Protein AF-A0A402APK1-F1 (afdb_monomer)

Solvent-accessible surface area (backbone atoms only — not comparable to full-atom values): 25836 Å² total; per-residue (Å²): 107,71,39,50,53,46,16,68,73,58,79,61,38,64,68,33,47,51,56,39,49,56,52,38,52,47,54,65,75,60,53,44,73,48,75,95,64,26,29,41,63,65,46,79,41,61,81,70,68,98,54,40,77,39,69,29,36,23,17,30,59,44,10,51,46,32,50,43,20,51,52,47,20,75,75,67,71,45,62,68,32,48,58,48,30,52,14,32,55,44,20,61,81,24,44,40,92,74,70,13,16,19,42,82,41,64,91,82,24,41,42,36,18,37,54,29,46,88,81,66,40,57,27,55,62,18,26,53,38,24,52,54,13,49,51,56,49,35,75,75,65,70,44,65,70,56,53,52,50,50,52,42,28,52,56,33,46,66,74,46,53,64,78,35,52,74,88,45,53,45,38,45,27,70,64,81,56,45,70,48,52,74,68,52,48,52,49,48,32,54,53,30,50,62,44,61,82,40,84,87,34,62,65,33,50,55,50,23,56,55,53,53,50,27,78,70,32,66,68,34,47,51,48,53,53,51,50,51,52,49,52,51,52,51,49,51,54,49,50,52,53,32,48,72,59,34,46,71,71,80,92,56,88,46,45,30,32,35,34,32,39,92,46,41,74,62,66,69,71,63,36,61,50,53,52,50,52,51,61,77,32,58,84,48,48,43,68,32,36,36,27,45,43,81,54,91,88,51,88,94,61,50,73,46,76,32,77,48,92,74,40,36,80,87,45,64,70,27,27,56,52,31,34,52,36,47,21,51,48,50,40,49,41,41,46,71,48,60,57,52,58,35,37,36,14,54,29,38,24,59,44,19,23,23,50,12,51,35,28,50,67,66,64,27,48,23,43,27,39,29,81,55,50,64,45,47,88,73,36,64,65,60,55,50,52,53,56,53,65,48,67,76,49,58,68,71,54,31,69,65,47,43,55,53,37,54,63,51,38,55,61,50,49,52,50,27,29,46,46,10,47,70,39,37,64,34,36,40,36,66,51,64,90,85,79,47,55,66,64,36,34,49,75,53,68,36,58,61,92,37,49,44,74,41,84,66,75,76,56,68,88,73,54,76,75,60,53,75,66,56,48,51,50,54,27,59,77,66,73,49,81,81,79,83,87,128

Nearest PDB structures (foldseek):
  6hzz-assembly1_B  TM=8.846E-01  e=9.200E-11  Homo sapiens
  6i02-assembly1_A  TM=8.894E-01  e=1.132E-10  Homo sapiens
  6hzz-assembly1_A  TM=8.726E-01  e=9.689E-11  Homo sapiens
  6i01-assembly1_A  TM=8.832E-01  e=1.901E-10  Homo sapiens
  4pxq-assembly1_B  TM=8.720E-01  e=2.878E-10  Danio rerio

Sequence (486 aa):
MAHWNLYLATEQDSEQLTIFLQQADWFVSHETRIGPEAGGWPVALPSTGIYAGKHALSAQVQGYALAILLRAYHLTGQEQFLLVAHRAAHTFELDILDGGVSAPLGPDGVCFEELALYPASHALAGWIIGLLGLSDYLAETHKDSIEQLIQHTLMTLQHMLLAYDTGFWTYHDLLQRALTTPGQLDGQIALLESLSIYPEADFCSTWAKRWKGYLHAVIGKKRATITRRLTNIQSALWQMGRKALFPRTAARNPLRVCVPIPAFPFTGGMLTVLEKVSLVTQGIWQMEYLTRSVGEQTAGMTIRRFGTPRMSPAHLPFALLYVTTGCSKLLALLRQGANYHVVMPQDGAYTAAFSGLAAKIAGVRVVCMDHGHLTLRQNRAHRAERLQALAHRSWLRRALIGHIEEACYWPFYAAMTHIAARVTDHYLVPGLPGDGVEAACARLGVPLDRITRFDSMVEIERHFVLDLLARTHERQTRHIAPMPSW

Organism: NCBI:txid2014872

Mean predicted aligned error: 11.3 Å

Radius of gyration: 27.38 Å; Cα contacts (8 Å, |Δi|>4): 738; chains: 1; bounding box: 73×63×71 Å

Structure (mmCIF, N/CA/C/O backbone):
data_AF-A0A402APK1-F1
#
_entry.id   AF-A0A402APK1-F1
#
loop_
_atom_site.group_PDB
_atom_site.id
_atom_site.type_symbol
_atom_site.label_atom_id
_atom_site.label_alt_id
_atom_site.label_comp_id
_atom_site.label_asym_id
_atom_site.label_entity_id
_atom_site.label_seq_id
_atom_site.pdbx_PDB_ins_code
_atom_site.Cartn_x
_atom_site.Cartn_y
_atom_site.Cartn_z
_atom_site.occupancy
_atom_site.B_iso_or_equiv
_atom_site.auth_seq_id
_atom_site.auth_comp_id
_atom_site.auth_asym_id
_atom_site.auth_atom_id
_atom_site.pdbx_PDB_model_num
ATOM 1 N N . MET A 1 1 ? -18.585 3.389 20.409 1.00 81.88 1 MET A N 1
ATOM 2 C CA . MET A 1 1 ? -17.527 4.103 21.174 1.00 81.88 1 MET A CA 1
ATOM 3 C C . MET A 1 1 ? -17.951 5.471 21.707 1.00 81.88 1 MET A C 1
ATOM 5 O O . MET A 1 1 ? -17.759 5.699 22.889 1.00 81.88 1 MET A O 1
ATOM 9 N N . ALA A 1 2 ? -18.544 6.378 20.916 1.00 86.25 2 ALA A N 1
ATOM 10 C CA . ALA A 1 2 ? -18.962 7.692 21.440 1.00 86.25 2 ALA A CA 1
ATOM 11 C C . ALA A 1 2 ? -19.955 7.589 22.619 1.00 86.25 2 ALA A C 1
ATOM 13 O O . ALA A 1 2 ? -19.710 8.172 23.669 1.00 86.25 2 ALA A O 1
ATOM 14 N N . HIS A 1 3 ? -21.008 6.774 22.481 1.00 89.12 3 HIS A N 1
ATOM 15 C CA . HIS A 1 3 ? -21.974 6.517 23.560 1.00 89.12 3 HIS A CA 1
ATOM 16 C C . HIS A 1 3 ? -21.348 5.831 24.780 1.00 89.12 3 HIS A C 1
ATOM 18 O O . HIS A 1 3 ? -21.723 6.131 25.902 1.00 89.12 3 HIS A O 1
ATOM 24 N N . TRP A 1 4 ? -20.332 4.983 24.583 1.00 88.62 4 TRP A N 1
ATOM 25 C CA . TRP A 1 4 ? -19.567 4.402 25.691 1.00 88.62 4 TRP A CA 1
ATOM 26 C C . TRP A 1 4 ? -18.806 5.472 26.484 1.00 88.62 4 TRP A C 1
ATOM 28 O O . TRP A 1 4 ? -18.859 5.504 27.709 1.00 88.62 4 TRP A O 1
ATOM 38 N N . ASN A 1 5 ? -18.134 6.393 25.791 1.00 88.62 5 ASN A N 1
ATOM 39 C CA . ASN A 1 5 ? -17.419 7.482 26.453 1.00 88.62 5 ASN A CA 1
ATOM 40 C C . ASN A 1 5 ? -18.383 8.433 27.177 1.00 88.62 5 ASN A C 1
ATOM 42 O O . ASN A 1 5 ? -18.064 8.899 28.266 1.00 88.62 5 ASN A O 1
ATOM 46 N N . LEU A 1 6 ? -19.558 8.697 26.594 1.00 88.31 6 LEU A N 1
ATOM 47 C CA . LEU A 1 6 ? -20.610 9.474 27.250 1.00 88.31 6 LEU A CA 1
ATOM 48 C C . LEU A 1 6 ? -21.140 8.754 28.491 1.00 88.31 6 LEU A C 1
ATOM 50 O O . LEU A 1 6 ? -21.165 9.370 29.545 1.00 88.31 6 LEU A O 1
ATOM 54 N N . TYR A 1 7 ? -21.446 7.457 28.399 1.00 88.94 7 TYR A N 1
ATOM 55 C CA . TYR A 1 7 ? -21.856 6.624 29.534 1.00 88.94 7 TYR A CA 1
ATOM 56 C C . TYR A 1 7 ? -20.882 6.733 30.718 1.00 88.94 7 TYR A C 1
ATOM 58 O O . TYR A 1 7 ? -21.308 6.917 31.856 1.00 88.94 7 TYR A O 1
ATOM 66 N N . LEU A 1 8 ? -19.571 6.683 30.454 1.00 88.38 8 LEU A N 1
ATOM 67 C CA . LEU A 1 8 ? -18.552 6.859 31.493 1.00 88.38 8 LEU A CA 1
ATOM 68 C C . LEU A 1 8 ? -18.485 8.295 32.036 1.00 88.38 8 LEU A C 1
ATOM 70 O O . LEU A 1 8 ? -18.226 8.486 33.221 1.00 88.38 8 LEU A O 1
ATOM 74 N N . ALA A 1 9 ? -18.699 9.302 31.187 1.00 86.75 9 ALA A N 1
ATOM 75 C CA . ALA A 1 9 ? -18.616 10.711 31.568 1.00 86.75 9 ALA A CA 1
ATOM 76 C C . ALA A 1 9 ? -19.852 11.219 32.331 1.00 86.75 9 ALA A C 1
ATOM 78 O O . ALA A 1 9 ? -19.733 12.162 33.109 1.00 86.75 9 ALA A O 1
ATOM 79 N N . THR A 1 10 ? -21.026 10.622 32.114 1.00 80.44 10 THR A N 1
ATOM 80 C CA . THR A 1 10 ? -22.310 11.056 32.690 1.00 80.44 10 THR A CA 1
ATOM 81 C C . THR A 1 10 ? -22.777 10.172 33.849 1.00 80.44 10 THR A C 1
ATOM 83 O O . THR A 1 10 ? -23.977 9.991 34.023 1.00 80.44 10 THR A O 1
ATOM 86 N N . GLU A 1 11 ? -21.848 9.599 34.621 1.00 77.25 11 GLU A N 1
ATOM 87 C CA . GLU A 1 11 ? -22.153 8.741 35.783 1.00 77.25 11 GLU A CA 1
ATOM 88 C C . GLU A 1 11 ? -23.081 7.552 35.456 1.00 77.25 11 GLU A C 1
ATOM 90 O O . GLU A 1 11 ? -24.000 7.240 36.206 1.00 77.25 11 GLU A O 1
ATOM 95 N N . GLN A 1 12 ? -22.809 6.844 34.354 1.00 75.31 12 GLN A N 1
ATOM 96 C CA . GLN A 1 12 ? -23.500 5.608 33.962 1.00 75.31 12 GLN A CA 1
ATOM 97 C C . GLN A 1 12 ? -24.956 5.782 33.492 1.00 75.31 12 GLN A C 1
ATOM 99 O O . GLN A 1 12 ? -25.842 5.003 33.846 1.00 75.31 12 GLN A O 1
ATOM 104 N N . ASP A 1 13 ? -25.205 6.769 32.629 1.00 83.81 13 ASP A N 1
ATOM 105 C CA . ASP A 1 13 ? -26.518 6.966 32.000 1.00 83.81 13 ASP A CA 1
ATOM 106 C C . ASP A 1 13 ? -26.994 5.717 31.220 1.00 83.81 13 ASP A C 1
ATOM 108 O O . ASP A 1 13 ? -26.409 5.308 30.211 1.00 83.81 13 ASP A O 1
ATOM 112 N N . SER A 1 14 ? -28.107 5.138 31.678 1.00 85.19 14 SER A N 1
ATOM 113 C CA . SER A 1 14 ? -28.724 3.927 31.128 1.00 85.19 14 SER A CA 1
ATOM 114 C C . SER A 1 14 ? -29.103 4.051 29.643 1.00 85.19 14 SER A C 1
ATOM 116 O O . SER A 1 14 ? -29.041 3.064 28.901 1.00 85.19 14 SER A O 1
ATOM 118 N N . GLU A 1 15 ? -29.440 5.253 29.161 1.00 90.69 15 GLU A N 1
ATOM 119 C CA . GLU A 1 15 ? -29.773 5.459 27.746 1.00 90.69 15 GLU A CA 1
ATOM 120 C C . GLU A 1 15 ? -28.535 5.278 26.854 1.00 90.69 15 GLU A C 1
ATOM 122 O O . GLU A 1 15 ? -28.572 4.547 25.860 1.00 90.69 15 GLU A O 1
ATOM 127 N N . GLN A 1 16 ? -27.402 5.867 27.249 1.00 91.25 16 GLN A N 1
ATOM 128 C CA . GLN A 1 16 ? -26.137 5.736 26.518 1.00 91.25 16 GLN A CA 1
ATOM 129 C C . GLN A 1 16 ? -25.646 4.285 26.494 1.00 91.25 16 GLN A C 1
ATOM 131 O O . GLN A 1 16 ? -25.162 3.811 25.461 1.00 91.25 16 GLN A O 1
ATOM 136 N N . LEU A 1 17 ? -25.812 3.566 27.609 1.00 91.50 17 LEU A N 1
ATOM 137 C CA . LEU A 1 17 ? -25.495 2.142 27.696 1.00 91.50 17 LEU A CA 1
ATOM 138 C C . LEU A 1 17 ? -26.366 1.311 26.749 1.00 91.50 17 LEU A C 1
ATOM 140 O O . LEU A 1 17 ? -25.852 0.453 26.032 1.00 91.50 17 LEU A O 1
ATOM 144 N N . THR A 1 18 ? -27.668 1.592 26.705 1.00 93.75 18 THR A N 1
ATOM 145 C CA . THR A 1 18 ? -28.608 0.890 25.822 1.00 93.75 18 THR A CA 1
ATOM 146 C C . THR A 1 18 ? -28.222 1.072 24.355 1.00 93.75 18 THR A C 1
ATOM 148 O O . THR A 1 18 ? -28.144 0.094 23.612 1.00 93.75 18 THR A O 1
ATOM 151 N N . ILE A 1 19 ? -27.900 2.301 23.937 1.00 93.88 19 ILE A N 1
ATOM 152 C CA . ILE A 1 19 ? -27.453 2.583 22.564 1.00 93.88 19 ILE A CA 1
ATOM 153 C C . ILE A 1 19 ? -26.120 1.882 22.267 1.00 93.88 19 ILE A C 1
ATOM 155 O O . ILE A 1 19 ? -25.933 1.337 21.178 1.00 93.88 19 ILE A O 1
ATOM 159 N N . PHE A 1 20 ? -25.187 1.863 23.224 1.00 96.19 20 PHE A N 1
ATOM 160 C CA . PHE A 1 20 ? -23.918 1.154 23.067 1.00 96.19 20 PHE A CA 1
ATOM 161 C C . PHE A 1 20 ? -24.118 -0.354 22.846 1.00 96.19 20 PHE A C 1
ATOM 163 O O . PHE A 1 20 ? -23.522 -0.911 21.923 1.00 96.19 20 PHE A O 1
ATOM 170 N N . LEU A 1 21 ? -24.972 -1.004 23.640 1.00 96.19 21 LEU A N 1
ATOM 171 C CA . LEU A 1 21 ? -25.245 -2.436 23.497 1.00 96.19 21 LEU A CA 1
ATOM 172 C C . LEU A 1 21 ? -25.960 -2.754 22.178 1.00 96.19 21 LEU A C 1
ATOM 174 O O . LEU A 1 21 ? -25.564 -3.693 21.495 1.00 96.19 21 LEU A O 1
ATOM 178 N N . GLN A 1 22 ? -26.903 -1.913 21.739 1.00 95.81 22 GLN A N 1
ATOM 179 C CA . GLN A 1 22 ? -27.521 -2.050 20.411 1.00 95.81 22 GLN A CA 1
ATOM 180 C C . GLN A 1 22 ? -26.486 -1.984 19.277 1.00 95.81 22 GLN A C 1
ATOM 182 O O . GLN A 1 22 ? -26.587 -2.711 18.289 1.00 95.81 22 GLN A O 1
ATOM 187 N N . GLN A 1 23 ? -25.470 -1.125 19.409 1.00 95.38 23 GLN A N 1
ATOM 188 C CA . GLN A 1 23 ? -24.363 -1.071 18.453 1.00 95.38 23 GLN A CA 1
ATOM 189 C C . GLN A 1 23 ? -23.507 -2.342 18.505 1.00 95.38 23 GLN A C 1
ATOM 191 O O . GLN A 1 23 ? -23.106 -2.834 17.454 1.00 95.38 23 GLN A O 1
ATOM 196 N N . ALA A 1 24 ? -23.243 -2.893 19.692 1.00 97.25 24 ALA A N 1
ATOM 197 C CA . ALA A 1 24 ? -22.509 -4.151 19.833 1.00 97.25 24 ALA A CA 1
ATOM 198 C C . ALA A 1 24 ? -23.263 -5.334 19.196 1.00 97.25 24 ALA A C 1
ATOM 200 O O . ALA A 1 24 ? -22.666 -6.102 18.441 1.00 97.25 24 ALA A O 1
ATOM 201 N N . ASP A 1 25 ? -24.578 -5.430 19.406 1.00 97.44 25 ASP A N 1
ATOM 202 C CA . ASP A 1 25 ? -25.434 -6.443 18.772 1.00 97.44 25 ASP A CA 1
ATOM 203 C C . ASP A 1 25 ? -25.455 -6.311 17.241 1.00 97.44 25 ASP A C 1
ATOM 205 O O . ASP A 1 25 ? -25.504 -7.307 16.507 1.00 97.44 25 ASP A O 1
ATOM 209 N N . TRP A 1 26 ? -25.365 -5.081 16.722 1.00 97.12 26 TRP A N 1
ATOM 210 C CA . TRP A 1 26 ? -25.221 -4.854 15.286 1.00 97.12 26 TRP A CA 1
ATOM 211 C C . TRP A 1 26 ? -23.934 -5.490 14.739 1.00 97.12 26 TRP A C 1
ATOM 213 O O . TRP A 1 26 ? -23.987 -6.172 13.716 1.00 97.12 26 TRP A O 1
ATOM 223 N N . PHE A 1 27 ? -22.801 -5.342 15.439 1.00 96.69 27 PHE A N 1
ATOM 224 C CA . PHE A 1 27 ? -21.537 -5.968 15.028 1.00 96.69 27 PHE A CA 1
ATOM 225 C C . PHE A 1 27 ? -21.646 -7.497 14.990 1.00 96.69 27 PHE A C 1
ATOM 227 O O . PHE A 1 27 ? -21.206 -8.102 14.013 1.00 96.69 27 PHE A O 1
ATOM 234 N N . VAL A 1 28 ? -22.285 -8.116 15.988 1.00 97.31 28 VAL A N 1
ATOM 235 C CA . VAL A 1 28 ? -22.516 -9.574 16.014 1.00 97.31 28 VAL A CA 1
ATOM 236 C C . VAL A 1 28 ? -23.374 -10.024 14.827 1.00 97.31 28 VAL A C 1
ATOM 238 O O . VAL A 1 28 ? -23.036 -10.986 14.143 1.00 97.31 28 VAL A O 1
ATOM 241 N N . SER A 1 29 ? -24.473 -9.319 14.556 1.00 96.12 29 SER A N 1
ATOM 242 C CA . SER A 1 29 ? -25.442 -9.704 13.517 1.00 96.12 29 SER A CA 1
ATOM 243 C C . SER A 1 29 ? -24.985 -9.428 12.080 1.00 96.12 29 SER A C 1
ATOM 245 O O . SER A 1 29 ? -25.495 -10.061 11.157 1.00 96.12 29 SER A O 1
ATOM 247 N N . HIS A 1 30 ? -24.041 -8.506 11.875 1.00 93.62 30 HIS A N 1
ATOM 248 C CA . HIS A 1 30 ? -23.570 -8.084 10.547 1.00 93.62 30 HIS A CA 1
ATOM 249 C C . HIS A 1 30 ? -22.124 -8.507 10.250 1.00 93.62 30 HIS A C 1
ATOM 251 O O . HIS A 1 30 ? -21.514 -8.016 9.297 1.00 93.62 30 HIS A O 1
ATOM 257 N N . GLU A 1 31 ? -21.563 -9.414 11.049 1.00 93.06 31 GLU A N 1
ATOM 258 C CA . GLU A 1 31 ? -20.268 -10.023 10.762 1.00 93.06 31 GLU A CA 1
ATOM 259 C C . GLU A 1 31 ? -20.310 -10.786 9.427 1.00 93.06 31 GLU A C 1
ATOM 261 O O . GLU A 1 31 ? -21.135 -11.672 9.200 1.00 93.06 31 GLU A O 1
ATOM 266 N N . THR A 1 32 ? -19.364 -10.485 8.542 1.00 90.12 32 THR A N 1
ATOM 267 C CA . THR A 1 32 ? -19.094 -11.282 7.345 1.00 90.12 32 THR A CA 1
ATOM 268 C C . THR A 1 32 ? -18.017 -12.311 7.659 1.00 90.12 32 THR A C 1
ATOM 270 O O . THR A 1 32 ? -16.895 -11.955 8.017 1.00 90.12 32 THR A O 1
ATOM 273 N N . ARG A 1 33 ? -18.342 -13.596 7.505 1.00 86.06 33 ARG A N 1
ATOM 274 C CA . ARG A 1 33 ? -17.411 -14.701 7.769 1.00 86.06 33 ARG A CA 1
ATOM 275 C C . ARG A 1 33 ? -16.380 -14.856 6.656 1.00 86.06 33 ARG A C 1
ATOM 277 O O . ARG A 1 33 ? -16.722 -14.821 5.476 1.00 86.06 33 ARG A O 1
ATOM 284 N N . ILE A 1 34 ? -15.133 -15.084 7.055 1.00 82.25 34 ILE A N 1
ATOM 285 C CA . ILE A 1 34 ? -13.985 -15.325 6.179 1.00 82.25 34 ILE A CA 1
ATOM 286 C C . ILE A 1 34 ? -13.417 -16.681 6.580 1.00 82.25 34 ILE A C 1
ATOM 288 O O . ILE A 1 34 ? -12.636 -16.816 7.518 1.00 82.25 34 ILE A O 1
ATOM 292 N N . GLY A 1 35 ? -13.909 -17.723 5.915 1.00 76.44 35 GLY A N 1
ATOM 293 C CA . GLY A 1 35 ? -13.635 -19.091 6.337 1.00 76.44 35 GLY A CA 1
ATOM 294 C C . GLY A 1 35 ? -14.190 -19.411 7.739 1.00 76.44 35 GLY A C 1
ATOM 295 O O . GLY A 1 35 ? -15.117 -18.750 8.226 1.00 76.44 35 GLY A O 1
ATOM 296 N N . PRO A 1 36 ? -13.670 -20.471 8.381 1.00 80.00 36 PRO A N 1
ATOM 297 C CA . PRO A 1 36 ? -14.171 -20.932 9.671 1.00 80.00 36 PRO A CA 1
ATOM 298 C C . PRO A 1 36 ? -13.676 -20.086 10.851 1.00 80.00 36 PRO A C 1
ATOM 300 O O . PRO A 1 36 ? -14.405 -19.963 11.831 1.00 80.00 36 PRO A O 1
ATOM 303 N N . GLU A 1 37 ? -12.495 -19.476 10.765 1.00 86.88 37 GLU A N 1
ATOM 304 C CA . GLU A 1 37 ? -11.807 -18.903 11.934 1.00 86.88 37 GLU A CA 1
ATOM 305 C C . GLU A 1 37 ? -11.702 -17.373 11.916 1.00 86.88 37 GLU A C 1
ATOM 307 O O . GLU A 1 37 ? -11.472 -16.779 12.967 1.00 86.88 37 GLU A O 1
ATOM 312 N N . ALA A 1 38 ? -11.951 -16.724 10.772 1.00 88.94 38 ALA A N 1
ATOM 313 C CA . ALA A 1 38 ? -11.914 -15.271 10.630 1.00 88.94 38 ALA A CA 1
ATOM 314 C C . ALA A 1 38 ? -13.285 -14.673 10.278 1.00 88.94 38 ALA A C 1
ATOM 316 O O . ALA A 1 38 ? -14.198 -15.333 9.764 1.00 88.94 38 ALA A O 1
ATOM 317 N N . GLY A 1 39 ? -13.425 -13.380 10.555 1.00 86.88 39 GLY A N 1
ATOM 318 C CA . GLY A 1 39 ? -14.615 -12.615 10.223 1.00 86.88 39 GLY A CA 1
ATOM 319 C C . GLY A 1 39 ? -14.416 -11.120 10.413 1.00 86.88 39 GLY A C 1
ATOM 320 O O . GLY A 1 39 ? -13.457 -10.667 11.033 1.00 86.88 39 GLY A O 1
ATOM 321 N N . GLY A 1 40 ? -15.290 -10.328 9.807 1.00 93.06 40 GLY A N 1
ATOM 322 C CA . GLY A 1 40 ? -15.104 -8.888 9.777 1.00 93.06 40 GLY A CA 1
ATOM 323 C C . GLY A 1 40 ? -16.239 -8.115 9.147 1.00 93.06 40 GLY A C 1
ATOM 324 O O . GLY A 1 40 ? -17.257 -8.676 8.751 1.00 93.06 40 GLY A O 1
ATOM 325 N N . TRP A 1 41 ? -16.027 -6.810 9.003 1.00 93.44 41 TRP A N 1
ATOM 326 C CA . TRP A 1 41 ? -17.009 -5.883 8.439 1.00 93.44 41 TRP A CA 1
ATOM 327 C C . TRP A 1 41 ? -16.401 -5.163 7.234 1.00 93.44 41 TRP A C 1
ATOM 329 O O . TRP A 1 41 ? -15.690 -4.167 7.399 1.00 93.44 41 TRP A O 1
ATOM 339 N N . PRO A 1 42 ? -16.628 -5.679 6.013 1.00 86.56 42 PRO A N 1
ATOM 340 C CA . PRO A 1 42 ? -16.087 -5.079 4.806 1.00 86.56 42 PRO A CA 1
ATOM 341 C C . PRO A 1 42 ? -16.650 -3.673 4.566 1.00 86.56 42 PRO A C 1
ATOM 343 O O . PRO A 1 42 ? -17.860 -3.451 4.582 1.00 86.56 42 PRO A O 1
ATOM 346 N N . VAL A 1 43 ? -15.765 -2.723 4.280 1.00 83.88 43 VAL A N 1
ATOM 347 C CA . VAL A 1 43 ? -16.107 -1.345 3.930 1.00 83.88 43 VAL A CA 1
ATOM 348 C C . VAL A 1 43 ? -16.308 -1.245 2.423 1.00 83.88 43 VAL A C 1
ATOM 350 O O . VAL A 1 43 ? -15.452 -1.658 1.635 1.00 83.88 43 VAL A O 1
ATOM 353 N N . ALA A 1 44 ? -17.443 -0.678 2.014 1.00 75.25 44 ALA A N 1
ATOM 354 C CA . ALA A 1 44 ? -17.724 -0.393 0.613 1.00 75.25 44 ALA A CA 1
ATOM 355 C C . ALA A 1 44 ? -16.846 0.764 0.117 1.00 75.25 44 ALA A C 1
ATOM 357 O O . ALA A 1 44 ? -16.865 1.866 0.670 1.00 75.25 44 ALA A O 1
ATOM 358 N N . LEU A 1 45 ? -16.084 0.522 -0.949 1.00 71.62 45 LEU A N 1
ATOM 359 C CA . LEU A 1 45 ? -15.217 1.539 -1.534 1.00 71.62 45 LEU A CA 1
ATOM 360 C C . LEU A 1 45 ? -15.987 2.426 -2.527 1.00 71.62 45 LEU A C 1
ATOM 362 O O . LEU A 1 45 ? -16.923 1.953 -3.182 1.00 71.62 45 LEU A O 1
ATOM 366 N N . PRO A 1 46 ? -15.581 3.700 -2.701 1.00 62.44 46 PRO A N 1
ATOM 367 C CA . PRO A 1 46 ? -16.226 4.614 -3.640 1.00 62.44 46 PRO A CA 1
ATOM 368 C C . PRO A 1 46 ? -16.323 4.039 -5.058 1.00 62.44 46 PRO A C 1
ATOM 370 O O . PRO A 1 46 ? -15.400 3.391 -5.545 1.00 62.44 46 PRO A O 1
ATOM 373 N N . SER A 1 47 ? -17.406 4.354 -5.773 1.00 47.97 47 SER A N 1
ATOM 374 C CA . SER A 1 47 ? -17.716 3.837 -7.119 1.00 47.97 47 SER A CA 1
ATOM 375 C C . SER A 1 47 ? -16.801 4.344 -8.245 1.00 47.97 47 SER A C 1
ATOM 377 O O . SER A 1 47 ? -17.005 4.015 -9.414 1.00 47.97 47 SER A O 1
ATOM 379 N N . THR A 1 48 ? -15.773 5.130 -7.925 1.00 40.50 48 THR A N 1
ATOM 380 C CA . THR A 1 48 ? -14.837 5.701 -8.897 1.00 40.50 48 THR A CA 1
ATOM 381 C C . THR A 1 48 ? -13.400 5.331 -8.552 1.00 40.50 48 THR A C 1
ATOM 383 O O . THR A 1 48 ? -12.942 5.594 -7.444 1.00 40.50 48 THR A O 1
ATOM 386 N N . GLY A 1 49 ? -12.655 4.789 -9.518 1.00 48.44 49 GLY A N 1
ATOM 387 C CA . GLY A 1 49 ? -11.251 4.406 -9.348 1.00 48.44 49 GLY A CA 1
ATOM 388 C C . GLY A 1 49 ? -11.005 2.923 -9.624 1.00 48.44 49 GLY A C 1
ATOM 389 O O . GLY A 1 49 ? -11.887 2.209 -10.084 1.00 48.44 49 GLY A O 1
ATOM 390 N N . ILE A 1 50 ? -9.780 2.461 -9.365 1.00 45.06 50 ILE A N 1
ATOM 391 C CA . ILE A 1 50 ? -9.343 1.078 -9.654 1.00 45.06 50 ILE A CA 1
ATOM 392 C C . ILE A 1 50 ? -10.015 0.058 -8.711 1.00 45.06 50 ILE A C 1
ATOM 394 O O . ILE A 1 50 ? -10.117 -1.122 -9.040 1.00 45.06 50 ILE A O 1
ATOM 398 N N . TYR A 1 51 ? -10.514 0.520 -7.562 1.00 50.53 51 TYR A N 1
ATOM 399 C CA . TYR A 1 51 ? -11.186 -0.298 -6.548 1.00 50.53 51 TYR A CA 1
ATOM 400 C C . TYR A 1 51 ? -12.706 -0.085 -6.508 1.00 50.53 51 TYR A C 1
ATOM 402 O O . TYR A 1 51 ? -13.358 -0.487 -5.550 1.00 50.53 51 TYR A O 1
ATOM 410 N N . ALA A 1 52 ? -13.270 0.551 -7.540 1.00 46.81 52 ALA A N 1
ATOM 411 C CA . ALA A 1 52 ? -14.696 0.831 -7.616 1.00 46.81 52 ALA A CA 1
ATOM 412 C C . ALA A 1 52 ? -15.541 -0.443 -7.488 1.00 46.81 52 ALA A C 1
ATOM 414 O O . ALA A 1 52 ? -15.321 -1.410 -8.217 1.00 46.81 52 ALA A O 1
ATOM 415 N N . GLY A 1 53 ? -16.510 -0.428 -6.568 1.00 48.38 53 GLY A N 1
ATOM 416 C CA . GLY A 1 53 ? -17.428 -1.548 -6.337 1.00 48.38 53 GLY A CA 1
ATOM 417 C C . GLY A 1 53 ? -16.823 -2.734 -5.579 1.00 48.38 53 GLY A C 1
ATOM 418 O O . GLY A 1 53 ? -17.482 -3.763 -5.450 1.00 48.38 53 GLY A O 1
ATOM 419 N N . LYS A 1 54 ? -15.585 -2.615 -5.078 1.00 63.12 54 LYS A N 1
ATOM 420 C CA . LYS A 1 54 ? -14.983 -3.617 -4.193 1.00 63.12 54 LYS A CA 1
ATOM 421 C C . LYS A 1 54 ? -15.318 -3.323 -2.733 1.00 63.12 54 LYS A C 1
ATOM 423 O O . LYS A 1 54 ? -15.538 -2.174 -2.350 1.00 63.12 54 LYS A O 1
ATOM 428 N N . HIS A 1 55 ? -15.300 -4.381 -1.936 1.00 74.81 55 HIS A N 1
ATOM 429 C CA . HIS A 1 55 ? -15.319 -4.306 -0.485 1.00 74.81 55 HIS A CA 1
ATOM 430 C C . HIS A 1 55 ? -13.935 -4.690 0.030 1.00 74.81 55 HIS A C 1
ATOM 432 O O . HIS A 1 55 ? -13.284 -5.555 -0.559 1.00 74.81 55 HIS A O 1
ATOM 438 N N . ALA A 1 56 ? -13.487 -4.036 1.094 1.00 81.12 56 ALA A N 1
ATOM 439 C CA . ALA A 1 56 ? -12.223 -4.347 1.747 1.00 81.12 56 ALA A CA 1
ATOM 440 C C . ALA A 1 56 ? -12.421 -4.363 3.255 1.00 81.12 56 ALA A C 1
ATOM 442 O O . ALA A 1 56 ? -13.175 -3.545 3.784 1.00 81.12 56 ALA A O 1
ATOM 443 N N . LEU A 1 57 ? -11.733 -5.262 3.952 1.00 88.69 57 LEU A N 1
ATOM 444 C CA . LEU A 1 57 ? -11.598 -5.113 5.393 1.00 88.69 57 LEU A CA 1
ATOM 445 C C . LEU A 1 57 ? -10.790 -3.855 5.729 1.00 88.69 57 LEU A C 1
ATOM 447 O O . LEU A 1 57 ? -10.106 -3.278 4.883 1.00 88.69 57 LEU A O 1
ATOM 451 N N . SER A 1 58 ? -10.880 -3.434 6.984 1.00 94.50 58 SER A N 1
ATOM 452 C CA . SER A 1 58 ? -10.178 -2.269 7.501 1.00 94.50 58 SER A CA 1
ATOM 453 C C . SER A 1 58 ? -9.648 -2.573 8.889 1.00 94.50 58 SER A C 1
ATOM 455 O O . SER A 1 58 ? -10.444 -2.852 9.785 1.00 94.50 58 SER A O 1
ATOM 457 N N . ALA A 1 59 ? -8.334 -2.464 9.097 1.00 97.00 59 ALA A N 1
ATOM 458 C CA . ALA A 1 59 ? -7.732 -2.609 10.422 1.00 97.00 59 ALA A CA 1
ATOM 459 C C . ALA A 1 59 ? -8.348 -1.641 11.445 1.00 97.00 59 ALA A C 1
ATOM 461 O O . ALA A 1 59 ? -8.529 -1.991 12.608 1.00 97.00 59 ALA A O 1
ATOM 462 N N . GLN A 1 60 ? -8.750 -0.448 10.995 1.00 96.19 60 GLN A N 1
ATOM 463 C CA . GLN A 1 60 ? -9.443 0.527 11.829 1.00 96.19 60 GLN A CA 1
ATOM 464 C C . GLN A 1 60 ? -10.818 0.024 12.283 1.00 96.19 60 GLN A C 1
ATOM 466 O O . GLN A 1 60 ? -11.145 0.103 13.466 1.00 96.19 60 GLN A O 1
ATOM 471 N N . VAL A 1 61 ? -11.630 -0.482 11.348 1.00 95.81 61 VAL A N 1
ATOM 472 C CA . VAL A 1 61 ? -12.965 -1.015 11.662 1.00 95.81 61 VAL A CA 1
ATOM 473 C C . VAL A 1 61 ? -12.850 -2.233 12.569 1.00 95.81 61 VAL A C 1
ATOM 475 O O . VAL A 1 61 ? -13.568 -2.307 13.562 1.00 95.81 61 VAL A O 1
ATOM 478 N N . GLN A 1 62 ? -11.914 -3.139 12.274 1.00 96.62 62 GLN A N 1
ATOM 479 C CA . GLN A 1 62 ? -11.656 -4.314 13.103 1.00 96.62 62 GLN A CA 1
ATOM 480 C C . GLN A 1 62 ? -11.211 -3.920 14.515 1.00 96.62 62 GLN A C 1
ATOM 482 O O . GLN A 1 62 ? -11.762 -4.422 15.489 1.00 96.62 62 GLN A O 1
ATOM 487 N N . GLY A 1 63 ? -10.288 -2.961 14.644 1.00 97.56 63 GLY A N 1
ATOM 488 C CA . GLY A 1 63 ? -9.825 -2.470 15.942 1.00 97.56 63 GLY A CA 1
ATOM 489 C C . GLY A 1 63 ? -10.949 -1.850 16.778 1.00 97.56 63 GLY A C 1
ATOM 490 O O . GLY A 1 63 ? -11.081 -2.147 17.965 1.00 97.56 63 GLY A O 1
ATOM 491 N N . TYR A 1 64 ? -11.828 -1.048 16.165 1.00 96.88 64 TYR A N 1
ATOM 492 C CA . TYR A 1 64 ? -13.008 -0.527 16.861 1.00 96.88 64 TYR A CA 1
ATOM 493 C C . TYR A 1 64 ? -14.022 -1.609 17.223 1.00 96.88 64 TYR A C 1
ATOM 495 O O . TYR A 1 64 ? -14.631 -1.527 18.290 1.00 96.88 64 TYR A O 1
ATOM 503 N N . ALA A 1 65 ? -14.220 -2.603 16.360 1.00 97.56 65 ALA A N 1
ATOM 504 C CA . ALA A 1 65 ? -15.118 -3.707 16.646 1.00 97.56 65 ALA A CA 1
ATOM 505 C C . ALA A 1 65 ? -14.611 -4.537 17.831 1.00 97.56 65 ALA A C 1
ATOM 507 O O . ALA A 1 65 ? -15.392 -4.797 18.739 1.00 97.56 65 ALA A O 1
ATOM 508 N N . LEU A 1 66 ? -13.310 -4.855 17.887 1.00 98.12 66 LEU A N 1
ATOM 509 C CA . LEU A 1 66 ? -12.684 -5.498 19.050 1.00 98.12 66 LEU A CA 1
ATOM 510 C C . LEU A 1 66 ? -12.950 -4.698 20.327 1.00 98.12 66 LEU A C 1
ATOM 512 O O . LEU A 1 66 ? -13.489 -5.234 21.293 1.00 98.12 66 LEU A O 1
ATOM 516 N N . ALA A 1 67 ? -12.679 -3.391 20.297 1.00 96.19 67 ALA A N 1
ATOM 517 C CA . ALA A 1 67 ? -12.916 -2.510 21.434 1.00 96.19 67 ALA A CA 1
ATOM 518 C C . ALA A 1 67 ? -14.388 -2.520 21.905 1.00 96.19 67 ALA A C 1
ATOM 520 O O . ALA A 1 67 ? -14.654 -2.524 23.110 1.00 96.19 67 ALA A O 1
ATOM 521 N N . ILE A 1 68 ? -15.352 -2.518 20.981 1.00 97.25 68 ILE A N 1
ATOM 522 C CA . ILE A 1 68 ? -16.789 -2.528 21.297 1.00 97.25 68 ILE A CA 1
ATOM 523 C C . ILE A 1 68 ? -17.228 -3.894 21.832 1.00 97.25 68 ILE A C 1
ATOM 525 O O . ILE A 1 68 ? -17.863 -3.957 22.884 1.00 97.25 68 ILE A O 1
ATOM 529 N N . LEU A 1 69 ? -16.882 -4.976 21.133 1.00 98.38 69 LEU A N 1
ATOM 530 C CA . LEU A 1 69 ? -17.300 -6.338 21.461 1.00 98.38 69 LEU A CA 1
ATOM 531 C C . LEU A 1 69 ? -16.743 -6.782 22.813 1.00 98.38 69 LEU A C 1
ATOM 533 O O . LEU A 1 69 ? -17.488 -7.308 23.632 1.00 98.38 69 LEU A O 1
ATOM 537 N N . LEU A 1 70 ? -15.468 -6.505 23.093 1.00 97.75 70 LEU A N 1
ATOM 538 C CA . LEU A 1 70 ? -14.854 -6.867 24.372 1.00 97.75 70 LEU A CA 1
ATOM 539 C C . LEU A 1 70 ? -15.483 -6.101 25.537 1.00 97.75 70 LEU A C 1
ATOM 541 O O . LEU A 1 70 ? -15.759 -6.688 26.578 1.00 97.75 70 LEU A O 1
ATOM 545 N N . ARG A 1 71 ? -15.797 -4.811 25.364 1.00 96.38 71 ARG A N 1
ATOM 546 C CA . ARG A 1 71 ? -16.520 -4.033 26.386 1.00 96.38 71 ARG A CA 1
ATOM 547 C C . ARG A 1 71 ? -17.943 -4.557 26.596 1.00 96.38 71 ARG A C 1
ATOM 549 O O . ARG A 1 71 ? -18.382 -4.664 27.736 1.00 96.38 71 ARG A O 1
ATOM 556 N N . ALA A 1 72 ? -18.651 -4.926 25.529 1.00 97.00 72 ALA A N 1
ATOM 557 C CA . ALA A 1 72 ? -19.976 -5.539 25.633 1.00 97.00 72 ALA A CA 1
ATOM 558 C C . ALA A 1 72 ? -19.925 -6.904 26.341 1.00 97.00 72 ALA A C 1
ATOM 560 O O . ALA A 1 72 ? -20.767 -7.176 27.198 1.00 97.00 72 ALA A O 1
ATOM 561 N N . TYR A 1 73 ? -18.912 -7.724 26.051 1.00 97.69 73 TYR A N 1
ATOM 562 C CA . TYR A 1 73 ? -18.657 -8.980 26.755 1.00 97.69 73 TYR A CA 1
ATOM 563 C C . TYR A 1 73 ? -18.442 -8.747 28.255 1.00 97.69 73 TYR A C 1
ATOM 565 O O . TYR A 1 73 ? -19.170 -9.320 29.059 1.00 97.69 73 TYR A O 1
ATOM 573 N N . HIS A 1 74 ? -17.552 -7.827 28.637 1.00 95.69 74 HIS A N 1
ATOM 574 C CA . HIS A 1 74 ? -17.293 -7.501 30.045 1.00 95.69 74 HIS A CA 1
ATOM 575 C C . HIS A 1 74 ? -18.543 -7.036 30.807 1.00 95.69 74 HIS A C 1
ATOM 577 O O . HIS A 1 74 ? -18.690 -7.326 31.991 1.00 95.69 74 HIS A O 1
ATOM 583 N N . LEU A 1 75 ? -19.440 -6.299 30.148 1.00 94.25 75 LEU A N 1
ATOM 584 C CA . LEU A 1 75 ? -20.659 -5.780 30.778 1.00 94.25 75 LEU A CA 1
ATOM 585 C C . LEU A 1 75 ? -21.759 -6.831 30.915 1.00 94.25 75 LEU A C 1
ATOM 587 O O . LEU A 1 75 ? -22.542 -6.778 31.860 1.00 94.25 75 LEU A O 1
ATOM 591 N N . THR A 1 76 ? -21.870 -7.732 29.941 1.00 95.56 76 THR A N 1
ATOM 592 C CA . THR A 1 76 ? -23.034 -8.621 29.807 1.00 95.56 76 THR A CA 1
ATOM 593 C C . THR A 1 76 ? -22.734 -10.079 30.140 1.00 95.56 76 THR A C 1
ATOM 595 O O . THR A 1 76 ? -23.667 -10.840 30.385 1.00 95.56 76 THR A O 1
ATOM 598 N N . GLY A 1 77 ? -21.462 -10.486 30.105 1.00 95.81 77 GLY A N 1
ATOM 599 C CA . GLY A 1 77 ? -21.029 -11.882 30.191 1.00 95.81 77 GLY A CA 1
ATOM 600 C C . GLY A 1 77 ? -21.469 -12.748 29.005 1.00 95.81 77 GLY A C 1
ATOM 601 O O . GLY A 1 77 ? -21.421 -13.972 29.091 1.00 95.81 77 GLY A O 1
ATOM 602 N N . GLN A 1 78 ? -21.960 -12.156 27.909 1.00 97.38 78 GLN A N 1
ATOM 603 C CA . GLN A 1 78 ? -22.475 -12.924 26.777 1.00 97.38 78 GLN A CA 1
ATOM 604 C C . GLN A 1 78 ? -21.350 -13.361 25.832 1.00 97.38 78 GLN A C 1
ATOM 606 O O . GLN A 1 78 ? -20.804 -12.559 25.073 1.00 97.38 78 GLN A O 1
ATOM 611 N N . GLU A 1 79 ? -21.085 -14.666 25.807 1.00 97.00 79 GLU A N 1
ATOM 612 C CA . GLU A 1 79 ? -20.036 -15.319 25.005 1.00 97.00 79 GLU A CA 1
ATOM 613 C C . GLU A 1 79 ? -20.057 -14.980 23.507 1.00 97.00 79 GLU A C 1
ATOM 615 O O . GLU A 1 79 ? -19.019 -14.979 22.846 1.00 97.00 79 GLU A O 1
ATOM 620 N N . GLN A 1 80 ? -21.224 -14.656 22.941 1.00 97.50 80 GLN A N 1
ATOM 621 C CA . GLN A 1 80 ? -21.332 -14.305 21.522 1.00 97.50 80 GLN A CA 1
ATOM 622 C C . GLN A 1 80 ? -20.416 -13.138 21.126 1.00 97.50 80 GLN A C 1
ATOM 624 O O . GLN A 1 80 ? -19.835 -13.162 20.040 1.00 97.50 80 GLN A O 1
ATOM 629 N N . PHE A 1 81 ? -20.239 -12.152 22.011 1.00 98.19 81 PHE A N 1
ATOM 630 C CA . PHE A 1 81 ? -19.375 -11.006 21.748 1.00 98.19 81 PHE A CA 1
ATOM 631 C C . PHE A 1 81 ? -17.905 -11.425 21.683 1.00 98.19 81 PHE A C 1
ATOM 633 O O . PHE A 1 81 ? -17.198 -11.026 20.756 1.00 98.19 81 PHE A O 1
ATOM 640 N N . LEU A 1 82 ? -17.465 -12.285 22.607 1.00 97.75 82 LEU A N 1
ATOM 641 C CA . LEU A 1 82 ? -16.099 -12.803 22.641 1.00 97.75 82 LEU A CA 1
ATOM 642 C C . LEU A 1 82 ? -15.804 -13.698 21.429 1.00 97.75 82 LEU A C 1
ATOM 644 O O . LEU A 1 82 ? -14.752 -13.574 20.802 1.00 97.75 82 LEU A O 1
ATOM 648 N N . LEU A 1 83 ? -16.757 -14.543 21.028 1.00 97.31 83 LEU A N 1
ATOM 649 C CA . LEU A 1 83 ? -16.621 -15.395 19.844 1.00 97.31 83 LEU A CA 1
ATOM 650 C C . LEU A 1 83 ? -16.466 -14.585 18.550 1.00 97.31 83 LEU A C 1
ATOM 652 O O . LEU A 1 83 ? -15.689 -14.974 17.675 1.00 97.31 83 LEU A O 1
ATOM 656 N N . VAL A 1 84 ? -17.209 -13.485 18.397 1.00 97.81 84 VAL A N 1
ATOM 657 C CA . VAL A 1 84 ? -17.058 -12.575 17.247 1.00 97.81 84 VAL A CA 1
ATOM 658 C C . VAL A 1 84 ? -15.732 -11.815 17.340 1.00 97.81 84 VAL A C 1
ATOM 660 O O . VAL A 1 84 ? -15.031 -11.698 16.336 1.00 97.81 84 VAL A O 1
ATOM 663 N N . ALA A 1 85 ? -15.335 -11.369 18.537 1.00 98.06 85 ALA A N 1
ATOM 664 C CA . ALA A 1 85 ? -14.050 -10.706 18.752 1.00 98.06 85 ALA A CA 1
ATOM 665 C C . ALA A 1 85 ? -12.865 -11.611 18.371 1.00 98.06 85 ALA A C 1
ATOM 667 O O . ALA A 1 85 ? -11.956 -11.154 17.686 1.00 98.06 85 ALA A O 1
ATOM 668 N N . HIS A 1 86 ? -12.906 -12.905 18.707 1.00 97.75 86 HIS A N 1
ATOM 669 C CA . HIS A 1 86 ? -11.885 -13.875 18.294 1.00 97.75 86 HIS A CA 1
ATOM 670 C C . HIS A 1 86 ? -11.708 -13.916 16.771 1.00 97.75 86 HIS A C 1
ATOM 672 O O . HIS A 1 86 ? -10.587 -13.913 16.265 1.00 97.75 86 HIS A O 1
ATOM 678 N N . ARG A 1 87 ? -12.816 -13.940 16.024 1.00 96.94 87 ARG A N 1
ATOM 679 C CA . ARG A 1 87 ? -12.785 -13.996 14.556 1.00 96.94 87 ARG A CA 1
ATOM 680 C C . ARG A 1 87 ? -12.295 -12.697 13.929 1.00 96.94 87 ARG A C 1
ATOM 682 O O . ARG A 1 87 ? -11.556 -12.744 12.949 1.00 96.94 87 ARG A O 1
ATOM 689 N N . ALA A 1 88 ? -12.661 -11.557 14.511 1.00 97.69 88 ALA A N 1
ATOM 690 C CA . ALA A 1 88 ? -12.129 -10.258 14.114 1.00 97.69 88 ALA A CA 1
ATOM 691 C C . ALA A 1 88 ? -10.617 -10.166 14.374 1.00 97.69 88 ALA A C 1
ATOM 693 O O . ALA A 1 88 ? -9.868 -9.762 13.485 1.00 97.69 88 ALA A O 1
ATOM 694 N N . ALA A 1 89 ? -10.152 -10.605 15.548 1.00 97.81 89 ALA A N 1
ATOM 695 C CA . ALA A 1 89 ? -8.736 -10.612 15.910 1.00 97.81 89 ALA A CA 1
ATOM 696 C C . ALA A 1 89 ? -7.905 -11.490 14.964 1.00 97.81 89 ALA A C 1
ATOM 698 O O . ALA A 1 89 ? -6.833 -11.074 14.530 1.00 97.81 89 ALA A O 1
ATOM 699 N N . HIS A 1 90 ? -8.433 -12.650 14.561 1.00 95.31 90 HIS A N 1
ATOM 700 C CA . HIS A 1 90 ? -7.740 -13.549 13.637 1.00 95.31 90 HIS A CA 1
ATOM 701 C C . HIS A 1 90 ? -7.451 -12.902 12.269 1.00 95.31 90 HIS A C 1
ATOM 703 O O . HIS A 1 90 ? -6.455 -13.227 11.632 1.00 95.31 90 HIS A O 1
ATOM 709 N N . THR A 1 91 ? -8.238 -11.908 11.829 1.00 94.12 91 THR A N 1
ATOM 710 C CA . THR A 1 91 ? -7.941 -11.188 10.572 1.00 94.12 91 THR A CA 1
ATOM 711 C C . THR A 1 91 ? -6.615 -10.421 10.599 1.00 94.12 91 THR A C 1
ATOM 713 O O . THR A 1 91 ? -6.059 -10.150 9.538 1.00 94.12 91 THR A O 1
ATOM 716 N N . PHE A 1 92 ? -6.080 -10.083 11.776 1.00 96.88 92 PHE A N 1
ATOM 717 C CA . PHE A 1 92 ? -4.772 -9.435 11.900 1.00 96.88 92 PHE A CA 1
ATOM 718 C C . PHE A 1 92 ? -3.601 -10.416 11.765 1.00 96.88 92 PHE A C 1
ATOM 720 O O . PHE A 1 92 ? -2.494 -10.004 11.429 1.00 96.88 92 PHE A O 1
ATOM 727 N N . GLU A 1 93 ? -3.822 -11.710 11.986 1.00 92.31 93 GLU A N 1
ATOM 728 C CA . GLU A 1 93 ? -2.799 -12.747 11.793 1.00 92.31 93 GLU A CA 1
ATOM 729 C C . GLU A 1 93 ? -2.656 -13.148 10.310 1.00 92.31 93 GLU A C 1
ATOM 731 O O . GLU A 1 93 ? -1.722 -13.858 9.949 1.00 92.31 93 GLU A O 1
ATOM 736 N N . LEU A 1 94 ? -3.563 -12.678 9.445 1.00 84.31 94 LEU A N 1
ATOM 737 C CA . LEU A 1 94 ? -3.651 -13.047 8.033 1.00 84.31 94 LEU A CA 1
ATOM 738 C C . LEU A 1 94 ? -3.220 -11.898 7.108 1.00 84.31 94 LEU A C 1
ATOM 740 O O . LEU A 1 94 ? -3.531 -10.727 7.355 1.00 84.31 94 LEU A O 1
ATOM 744 N N . ASP A 1 95 ? -2.556 -12.238 5.999 1.00 85.44 95 ASP A N 1
ATOM 745 C CA . ASP A 1 95 ? -2.295 -11.290 4.911 1.00 85.44 95 ASP A CA 1
ATOM 746 C C . ASP A 1 95 ? -3.608 -10.858 4.235 1.00 85.44 95 ASP A C 1
ATOM 748 O O . ASP A 1 95 ? -4.601 -11.590 4.227 1.00 85.44 95 ASP A O 1
ATOM 752 N N . ILE A 1 96 ? -3.616 -9.681 3.606 1.00 78.81 96 ILE A N 1
ATOM 753 C CA . ILE A 1 96 ? -4.746 -9.196 2.796 1.00 78.81 96 ILE A CA 1
ATOM 754 C C . ILE A 1 96 ? -5.218 -10.238 1.767 1.00 78.81 96 ILE A C 1
ATOM 756 O O . ILE A 1 96 ? -6.424 -10.377 1.547 1.00 78.81 96 ILE A O 1
ATOM 760 N N . LEU A 1 97 ? -4.302 -10.956 1.109 1.00 76.12 97 LEU A N 1
ATOM 761 C CA . LEU A 1 97 ? -4.641 -11.972 0.106 1.00 76.12 97 LEU A CA 1
ATOM 762 C C . LEU A 1 97 ? -5.281 -13.222 0.717 1.00 76.12 97 LEU A C 1
ATOM 764 O O . LEU A 1 97 ? -6.052 -13.889 0.028 1.00 76.12 97 LEU A O 1
ATOM 768 N N . ASP A 1 98 ? -5.036 -13.475 2.001 1.00 75.75 98 ASP A N 1
ATOM 769 C CA . ASP A 1 98 ? -5.626 -14.572 2.771 1.00 75.75 98 ASP A CA 1
ATOM 770 C C . ASP A 1 98 ? -6.906 -14.140 3.513 1.00 75.75 98 ASP A C 1
ATOM 772 O O . ASP A 1 98 ? -7.459 -14.880 4.325 1.00 75.75 98 ASP A O 1
ATOM 776 N N . GLY A 1 99 ? -7.419 -12.940 3.211 1.00 75.62 99 GLY A N 1
ATOM 777 C CA . GLY A 1 99 ? -8.642 -12.396 3.802 1.00 75.62 99 GLY A CA 1
ATOM 778 C C . GLY A 1 99 ? -8.427 -11.649 5.119 1.00 75.62 99 GLY A C 1
ATOM 779 O O . GLY A 1 99 ? -9.394 -11.407 5.843 1.00 75.62 99 GLY A O 1
ATOM 780 N N . GLY A 1 100 ? -7.187 -11.278 5.430 1.00 86.62 100 GLY A N 1
ATOM 781 C CA . GLY A 1 100 ? -6.832 -10.490 6.600 1.00 86.62 100 GLY A CA 1
ATOM 782 C C . GLY A 1 100 ? -6.748 -8.985 6.367 1.00 86.62 100 GLY A C 1
ATOM 783 O O . GLY A 1 100 ? -7.244 -8.434 5.380 1.00 86.62 100 GLY A O 1
ATOM 784 N N . VAL A 1 101 ? -6.110 -8.307 7.320 1.00 92.69 101 VAL A N 1
ATOM 785 C CA . VAL A 1 101 ? -5.842 -6.858 7.298 1.00 92.69 101 VAL A CA 1
ATOM 786 C C . VAL A 1 101 ? -4.355 -6.521 7.391 1.00 92.69 101 VAL A C 1
ATOM 788 O O . VAL A 1 101 ? -4.007 -5.341 7.419 1.00 92.69 101 VAL A O 1
ATOM 791 N N . SER A 1 102 ? -3.480 -7.525 7.427 1.00 89.62 102 SER A N 1
ATOM 792 C CA . SER A 1 102 ? -2.037 -7.327 7.552 1.00 89.62 102 SER A CA 1
ATOM 793 C C . SER A 1 102 ? -1.345 -7.339 6.195 1.00 89.62 102 SER A C 1
ATOM 795 O O . SER A 1 102 ? -1.743 -8.057 5.282 1.00 89.62 102 SER A O 1
ATOM 797 N N . ALA A 1 103 ? -0.300 -6.529 6.064 1.00 85.25 103 ALA A N 1
ATOM 798 C CA . ALA A 1 103 ? 0.589 -6.511 4.912 1.00 85.25 103 ALA A CA 1
ATOM 799 C C . ALA A 1 103 ? 2.047 -6.625 5.392 1.00 85.25 103 ALA A C 1
ATOM 801 O O . ALA A 1 103 ? 2.437 -5.888 6.308 1.00 85.25 103 ALA A O 1
ATOM 802 N N . PRO A 1 104 ? 2.876 -7.497 4.789 1.00 81.94 104 PRO A N 1
ATOM 803 C CA . PRO A 1 104 ? 4.296 -7.558 5.078 1.00 81.94 104 PRO A CA 1
ATOM 804 C C . PRO A 1 104 ? 4.981 -6.275 4.599 1.00 81.94 104 PRO A C 1
ATOM 806 O O . PRO A 1 104 ? 4.681 -5.736 3.528 1.00 81.94 104 PRO A O 1
ATOM 809 N N . LEU A 1 105 ? 5.925 -5.789 5.396 1.00 79.44 105 LEU A N 1
ATOM 810 C CA . LEU A 1 105 ? 6.669 -4.565 5.147 1.00 79.44 105 LEU A CA 1
ATOM 811 C C . LEU A 1 105 ? 8.157 -4.782 5.433 1.00 79.44 105 LEU A C 1
ATOM 813 O O . LEU A 1 105 ? 8.582 -4.915 6.578 1.00 79.44 105 LEU A O 1
ATOM 817 N N . GLY A 1 106 ? 8.975 -4.770 4.380 1.00 68.25 106 GLY A N 1
ATOM 818 C CA . GLY A 1 106 ? 10.384 -5.145 4.500 1.00 68.25 106 GLY A CA 1
ATOM 819 C C . GLY A 1 106 ? 10.559 -6.654 4.745 1.00 68.25 106 GLY A C 1
ATOM 820 O O . GLY A 1 106 ? 9.692 -7.426 4.344 1.00 68.25 106 GLY A O 1
ATOM 821 N N . PRO A 1 107 ? 11.693 -7.089 5.325 1.00 63.78 107 PRO A N 1
ATOM 822 C CA . PRO A 1 107 ? 11.981 -8.512 5.514 1.00 63.78 107 PRO A CA 1
ATOM 823 C C . PRO A 1 107 ? 11.124 -9.170 6.601 1.00 63.78 107 PRO A C 1
ATOM 825 O O . PRO A 1 107 ? 10.604 -10.252 6.363 1.00 63.78 107 PRO A O 1
ATOM 828 N N . ASP A 1 108 ? 10.941 -8.496 7.742 1.00 73.88 108 ASP A N 1
ATOM 829 C CA . ASP A 1 108 ? 10.309 -9.079 8.939 1.00 73.88 108 ASP A CA 1
ATOM 830 C C . ASP A 1 108 ? 9.180 -8.201 9.515 1.00 73.88 108 ASP A C 1
ATOM 832 O O . ASP A 1 108 ? 8.624 -8.499 10.570 1.00 73.88 108 ASP A O 1
ATOM 836 N N . GLY A 1 109 ? 8.865 -7.075 8.867 1.00 82.19 109 GLY A N 1
ATOM 837 C CA . GLY A 1 109 ? 7.884 -6.122 9.377 1.00 82.19 109 GLY A CA 1
ATOM 838 C C . GLY A 1 109 ? 6.457 -6.441 8.946 1.00 82.19 109 GLY A C 1
ATOM 839 O O . GLY A 1 109 ? 6.225 -7.026 7.888 1.00 82.19 109 GLY A O 1
ATOM 840 N N . VAL A 1 110 ? 5.490 -5.998 9.748 1.00 89.94 110 VAL A N 1
ATOM 841 C CA . VAL A 1 110 ? 4.053 -6.127 9.466 1.00 89.94 110 VAL A CA 1
ATOM 842 C C . VAL A 1 110 ? 3.371 -4.783 9.706 1.00 89.94 110 VAL A C 1
ATOM 844 O O . VAL A 1 110 ? 3.665 -4.084 10.677 1.00 89.94 110 VAL A O 1
ATOM 847 N N . CYS A 1 111 ? 2.469 -4.409 8.802 1.00 93.38 111 CYS A N 1
ATOM 848 C CA . CYS A 1 111 ? 1.632 -3.219 8.900 1.00 93.38 111 CYS A CA 1
ATOM 849 C C . CYS A 1 111 ? 0.158 -3.615 8.823 1.00 93.38 111 CYS A C 1
ATOM 851 O O . CYS A 1 111 ? -0.227 -4.399 7.955 1.00 93.38 111 CYS A O 1
ATOM 853 N N . PHE A 1 112 ? -0.674 -3.048 9.698 1.00 97.38 112 PHE A N 1
ATOM 854 C CA . PHE A 1 112 ? -2.122 -3.221 9.615 1.00 97.38 112 PHE A CA 1
ATOM 855 C C . PHE A 1 112 ? -2.720 -2.157 8.697 1.00 97.38 112 PHE A C 1
ATOM 857 O O . PHE A 1 112 ? -2.584 -0.956 8.939 1.00 97.38 112 PHE A O 1
ATOM 864 N N . GLU A 1 113 ? -3.400 -2.587 7.641 1.00 92.88 113 GLU A N 1
ATOM 865 C CA . GLU A 1 113 ? -3.915 -1.689 6.618 1.00 92.88 113 GLU A CA 1
ATOM 866 C C . GLU A 1 113 ? -5.301 -1.141 6.967 1.00 92.88 113 GLU A C 1
ATOM 868 O O . GLU A 1 113 ? -6.271 -1.880 7.147 1.00 92.88 113 GLU A O 1
ATOM 873 N N . GLU A 1 114 ? -5.425 0.191 6.981 1.00 93.69 114 GLU A N 1
ATOM 874 C CA . GLU A 1 114 ? -6.719 0.871 7.131 1.00 93.69 114 GLU A CA 1
ATOM 875 C C . GLU A 1 114 ? -7.713 0.434 6.052 1.00 93.69 114 GLU A C 1
ATOM 877 O O . GLU A 1 114 ? -8.900 0.332 6.330 1.00 93.69 114 GLU A O 1
ATOM 882 N N . LEU A 1 115 ? -7.235 0.135 4.845 1.00 90.19 115 LEU A N 1
ATOM 883 C CA . LEU A 1 115 ? -7.998 -0.542 3.805 1.00 90.19 115 LEU A CA 1
ATOM 884 C C . LEU A 1 115 ? -7.164 -1.716 3.295 1.00 90.19 115 LEU A C 1
ATOM 886 O O . LEU A 1 115 ? -6.137 -1.499 2.655 1.00 90.19 115 LEU A O 1
ATOM 890 N N . ALA A 1 116 ? -7.624 -2.938 3.555 1.00 84.69 116 ALA A N 1
ATOM 891 C CA . ALA A 1 116 ? -6.982 -4.198 3.186 1.00 84.69 116 ALA A CA 1
ATOM 892 C C . ALA A 1 116 ? -6.983 -4.402 1.660 1.00 84.69 116 ALA A C 1
ATOM 894 O O . ALA A 1 116 ? -7.795 -5.137 1.095 1.00 84.69 116 ALA A O 1
ATOM 895 N N . LEU A 1 117 ? -6.113 -3.671 0.964 1.00 79.31 117 LEU A N 1
ATOM 896 C CA . LEU A 1 117 ? -6.019 -3.619 -0.489 1.00 79.31 117 LEU A CA 1
ATOM 897 C C . LEU A 1 117 ? -4.563 -3.495 -0.921 1.00 79.31 117 LEU A C 1
ATOM 899 O O . LEU A 1 117 ? -3.844 -2.622 -0.447 1.00 79.31 117 LEU A O 1
ATOM 903 N N . TYR A 1 118 ? -4.170 -4.277 -1.927 1.00 69.56 118 TYR A N 1
ATOM 904 C CA . TYR A 1 118 ? -2.883 -4.090 -2.593 1.00 69.56 118 TYR A CA 1
ATOM 905 C C . TYR A 1 118 ? -2.944 -3.107 -3.784 1.00 69.56 118 TYR A C 1
ATOM 907 O O . TYR A 1 118 ? -3.939 -3.078 -4.528 1.00 69.56 118 TYR A O 1
ATOM 915 N N . PRO A 1 119 ? -1.865 -2.332 -4.047 1.00 72.56 119 PRO A N 1
ATOM 916 C CA . PRO A 1 119 ? -0.730 -2.085 -3.151 1.00 72.56 119 PRO A CA 1
ATOM 917 C C . PRO A 1 119 ? -1.174 -1.431 -1.839 1.00 72.56 119 PRO A C 1
ATOM 919 O O . PRO A 1 119 ? -2.018 -0.532 -1.870 1.00 72.56 119 PRO A O 1
ATOM 922 N N . ALA A 1 120 ? -0.583 -1.901 -0.740 1.00 81.00 120 ALA A N 1
ATOM 923 C CA . ALA A 1 120 ? -0.843 -1.425 0.607 1.00 81.00 120 ALA A CA 1
ATOM 924 C C . ALA A 1 120 ? -0.518 0.071 0.713 1.00 81.00 120 ALA A C 1
ATOM 926 O O . ALA A 1 120 ? 0.404 0.580 0.068 1.00 81.00 120 ALA A O 1
ATOM 927 N N . SER A 1 121 ? -1.340 0.790 1.469 1.00 86.06 121 SER A N 1
ATOM 928 C CA . SER A 1 121 ? -1.229 2.241 1.615 1.00 86.06 121 SER A CA 1
ATOM 929 C C . SER A 1 121 ? -0.382 2.646 2.813 1.00 86.06 121 SER A C 1
ATOM 931 O O . SER A 1 121 ? 0.242 3.711 2.780 1.00 86.06 121 SER A O 1
ATOM 933 N N . HIS A 1 122 ? -0.363 1.795 3.842 1.00 94.00 122 HIS A N 1
ATOM 934 C CA . HIS A 1 122 ? 0.234 2.051 5.140 1.00 94.00 122 HIS A CA 1
ATOM 935 C C . HIS A 1 122 ? -0.315 3.364 5.717 1.00 94.00 122 HIS A C 1
ATOM 937 O O . HIS A 1 122 ? 0.396 4.358 5.854 1.00 94.00 122 HIS A O 1
ATOM 943 N N . ALA A 1 123 ? -1.628 3.422 5.952 1.00 95.69 123 ALA A N 1
ATOM 944 C CA . ALA A 1 123 ? -2.268 4.576 6.578 1.00 95.69 123 ALA A CA 1
ATOM 945 C C . ALA A 1 123 ? -2.073 4.527 8.101 1.00 95.69 123 ALA A C 1
ATOM 947 O O . ALA A 1 123 ? -2.447 3.558 8.763 1.00 95.69 123 ALA A O 1
ATOM 948 N N . LEU A 1 124 ? -1.495 5.591 8.668 1.00 97.06 124 LEU A N 1
ATOM 949 C CA . LEU A 1 124 ? -1.022 5.582 10.057 1.00 97.06 124 LEU A CA 1
ATOM 950 C C . LEU A 1 124 ? -2.153 5.414 11.081 1.00 97.06 124 LEU A C 1
ATOM 952 O O . LEU A 1 124 ? -1.970 4.771 12.111 1.00 97.06 124 LEU A O 1
ATOM 956 N N . ALA A 1 125 ? -3.313 6.020 10.815 1.00 96.25 125 ALA A N 1
ATOM 957 C CA . ALA A 1 125 ? -4.423 6.022 11.760 1.00 96.25 125 ALA A CA 1
ATOM 958 C C . ALA A 1 125 ? -5.013 4.618 11.922 1.00 96.25 125 ALA A C 1
ATOM 960 O O . ALA A 1 125 ? -5.084 4.120 13.046 1.00 96.25 125 ALA A O 1
ATOM 961 N N . GLY A 1 126 ? -5.380 3.962 10.815 1.00 96.25 126 GLY A N 1
ATOM 962 C CA . GLY A 1 126 ? -5.886 2.594 10.874 1.00 96.25 126 GLY A CA 1
ATOM 963 C C . GLY A 1 126 ? -4.884 1.595 11.441 1.00 96.25 126 GLY A C 1
ATOM 964 O O . GLY A 1 126 ? -5.292 0.707 12.186 1.00 96.25 126 GLY A O 1
ATOM 965 N N . TRP A 1 127 ? -3.587 1.795 11.191 1.00 97.56 127 TRP A N 1
ATOM 966 C CA . TRP A 1 127 ? -2.542 0.965 11.780 1.00 97.56 127 TRP A CA 1
ATOM 967 C C . TRP A 1 127 ? -2.539 1.045 13.317 1.00 97.56 127 TRP A C 1
ATOM 969 O O . TRP A 1 127 ? -2.651 0.021 13.995 1.00 97.56 127 TRP A O 1
ATOM 979 N N . ILE A 1 128 ? -2.486 2.257 13.884 1.00 97.94 128 ILE A N 1
ATOM 980 C CA . ILE A 1 128 ? -2.462 2.443 15.344 1.00 97.94 128 ILE A CA 1
ATOM 981 C C . ILE A 1 128 ? -3.782 1.995 15.990 1.00 97.94 128 ILE A C 1
ATOM 983 O O . ILE A 1 128 ? -3.770 1.381 17.052 1.00 97.94 128 ILE A O 1
ATOM 987 N N . ILE A 1 129 ? -4.928 2.253 15.355 1.00 97.81 129 ILE A N 1
ATOM 988 C CA . ILE A 1 129 ? -6.229 1.816 15.887 1.00 97.81 129 ILE A CA 1
ATOM 989 C C . ILE A 1 129 ? -6.333 0.286 15.906 1.00 97.81 129 ILE A C 1
ATOM 991 O O . ILE A 1 129 ? -6.848 -0.273 16.873 1.00 97.81 129 ILE A O 1
ATOM 995 N N . GLY A 1 130 ? -5.811 -0.388 14.877 1.00 97.62 130 GLY A N 1
ATOM 996 C CA . GLY A 1 130 ? -5.702 -1.845 14.850 1.00 97.62 130 GLY A CA 1
ATOM 997 C C . GLY A 1 130 ? -4.859 -2.385 16.007 1.00 97.62 130 GLY A C 1
ATOM 998 O O . GLY A 1 130 ? -5.307 -3.285 16.714 1.00 97.62 130 GLY A O 1
ATOM 999 N N . LEU A 1 131 ? -3.692 -1.773 16.258 1.00 96.69 131 LEU A N 1
ATOM 1000 C CA . LEU A 1 131 ? -2.839 -2.096 17.409 1.00 96.69 131 LEU A CA 1
ATOM 1001 C C . LEU A 1 131 ? -3.600 -1.974 18.732 1.00 96.69 131 LEU A C 1
ATOM 1003 O O . LEU A 1 131 ? -3.596 -2.917 19.510 1.00 96.69 131 LEU A O 1
ATOM 1007 N N . LEU A 1 132 ? -4.289 -0.852 18.965 1.00 96.69 132 LEU A N 1
ATOM 1008 C CA . LEU A 1 132 ? -5.061 -0.626 20.194 1.00 96.69 132 LEU A CA 1
ATOM 1009 C C . LEU A 1 132 ? -6.175 -1.664 20.388 1.00 96.69 132 LEU A C 1
ATOM 1011 O O . LEU A 1 132 ? -6.372 -2.148 21.499 1.00 96.69 132 LEU A O 1
ATOM 1015 N N . GLY A 1 133 ? -6.886 -2.023 19.314 1.00 96.69 133 GLY A N 1
ATOM 1016 C CA . GLY A 1 133 ? -7.924 -3.053 19.3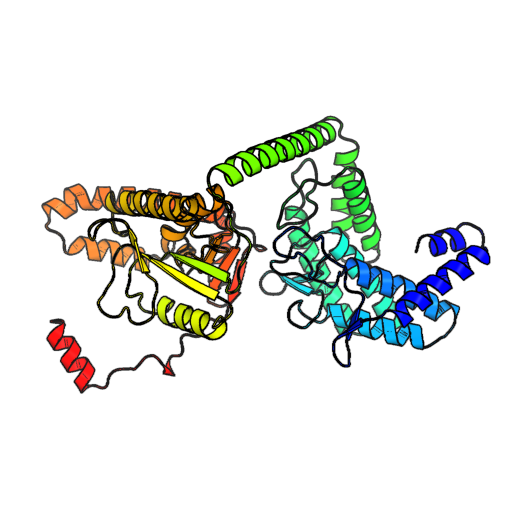66 1.00 96.69 133 GLY A CA 1
ATOM 1017 C C . GLY A 1 133 ? -7.369 -4.442 19.693 1.00 96.69 133 GLY A C 1
ATOM 1018 O O . GLY A 1 133 ? -7.979 -5.173 20.472 1.00 96.69 133 GLY A O 1
ATOM 1019 N N . LEU A 1 134 ? -6.199 -4.794 19.150 1.00 96.69 134 LEU A N 1
ATOM 1020 C CA . LEU A 1 134 ? -5.506 -6.028 19.522 1.00 96.69 134 LEU A CA 1
ATOM 1021 C C . LEU A 1 134 ? -4.964 -5.988 20.954 1.00 96.69 134 LEU A C 1
ATOM 1023 O O . LEU A 1 134 ? -4.976 -7.031 21.600 1.00 96.69 134 LEU A O 1
ATOM 1027 N N . SER A 1 135 ? -4.551 -4.826 21.477 1.00 95.69 135 SER A N 1
ATOM 1028 C CA . SER A 1 135 ? -4.178 -4.683 22.894 1.00 95.69 135 SER A CA 1
ATOM 1029 C C . SER A 1 135 ? -5.335 -5.083 23.807 1.00 95.69 135 SER A C 1
ATOM 1031 O O . SER A 1 135 ? -5.144 -5.862 24.737 1.00 95.69 135 SER A O 1
ATOM 1033 N N . ASP A 1 136 ? -6.537 -4.565 23.522 1.00 95.06 136 ASP A N 1
ATOM 1034 C CA . ASP A 1 136 ? -7.746 -4.883 24.288 1.00 95.06 136 ASP A CA 1
ATOM 1035 C C . ASP A 1 136 ? -8.029 -6.399 24.225 1.00 95.06 136 ASP A C 1
ATOM 1037 O O . ASP A 1 136 ? -8.375 -7.015 25.230 1.00 95.06 136 ASP A O 1
ATOM 1041 N N . TYR A 1 137 ? -7.832 -7.024 23.059 1.00 97.44 137 TYR A N 1
ATOM 1042 C CA . TYR A 1 137 ? -8.018 -8.467 22.874 1.00 97.44 137 TYR A CA 1
ATOM 1043 C C . TYR A 1 137 ? -6.952 -9.323 23.575 1.00 97.44 137 TYR A C 1
ATOM 1045 O O . TYR A 1 137 ? -7.268 -10.379 24.130 1.00 97.44 137 TYR A O 1
ATOM 1053 N N . LEU A 1 138 ? -5.692 -8.882 23.578 1.00 96.69 138 LEU A N 1
ATOM 1054 C CA . LEU A 1 138 ? -4.606 -9.548 24.295 1.00 96.69 138 LEU A CA 1
ATOM 1055 C C . LEU A 1 138 ? -4.845 -9.509 25.807 1.00 96.69 138 LEU A C 1
ATOM 1057 O O . LEU A 1 138 ? -4.614 -10.510 26.480 1.00 96.69 138 LEU A O 1
ATOM 1061 N N . ALA A 1 139 ? -5.340 -8.382 26.326 1.00 94.50 139 ALA A N 1
ATOM 1062 C CA . ALA A 1 139 ? -5.673 -8.237 27.738 1.00 94.50 139 ALA A CA 1
ATOM 1063 C C . ALA A 1 139 ? -6.774 -9.213 28.192 1.00 94.50 139 ALA A C 1
ATOM 1065 O O . ALA A 1 139 ? -6.748 -9.641 29.340 1.00 94.50 139 ALA A O 1
ATOM 1066 N N . GLU A 1 140 ? -7.697 -9.579 27.296 1.00 94.50 140 GLU A N 1
ATOM 1067 C CA . GLU A 1 140 ? -8.754 -10.563 27.567 1.00 94.50 140 GLU A CA 1
ATOM 1068 C C . GLU A 1 140 ? -8.276 -12.016 27.411 1.00 94.50 140 GLU A C 1
ATOM 1070 O O . GLU A 1 140 ? -8.637 -12.887 28.195 1.00 94.50 140 GLU A O 1
ATOM 1075 N N . THR A 1 141 ? -7.491 -12.310 26.369 1.00 93.44 141 THR A N 1
ATOM 1076 C CA . THR A 1 141 ? -7.224 -13.702 25.953 1.00 93.44 141 THR A CA 1
ATOM 1077 C C . THR A 1 141 ? -5.841 -14.231 26.313 1.00 93.44 141 THR A C 1
ATOM 1079 O O . THR A 1 141 ? -5.638 -15.444 26.265 1.00 93.44 141 THR A O 1
ATOM 1082 N N . HIS A 1 142 ? -4.890 -13.350 26.640 1.00 92.75 142 HIS A N 1
ATOM 1083 C CA . HIS A 1 142 ? -3.498 -13.685 26.963 1.00 92.75 142 HIS A CA 1
ATOM 1084 C C . HIS A 1 142 ? -2.810 -14.592 25.922 1.00 92.75 142 HIS A C 1
ATOM 1086 O O . HIS A 1 142 ? -2.024 -15.469 26.269 1.00 92.75 142 HIS A O 1
ATOM 1092 N N . LYS A 1 143 ? -3.132 -14.421 24.633 1.00 91.94 143 LYS A N 1
ATOM 1093 C CA . LYS A 1 143 ? -2.543 -15.218 23.549 1.00 91.94 143 LYS A CA 1
ATOM 1094 C C . LYS A 1 143 ? -1.146 -14.726 23.161 1.00 91.94 143 LYS A C 1
ATOM 1096 O O . LYS A 1 143 ? -1.018 -13.654 22.569 1.00 91.94 143 LYS A O 1
ATOM 1101 N N . ASP A 1 144 ? -0.145 -15.586 23.338 1.00 91.88 144 ASP A N 1
ATOM 1102 C CA . ASP A 1 144 ? 1.252 -15.329 22.952 1.00 91.88 144 ASP A CA 1
ATOM 1103 C C . ASP A 1 144 ? 1.418 -14.922 21.474 1.00 91.88 144 ASP A C 1
ATOM 1105 O O . ASP A 1 144 ? 2.234 -14.056 21.158 1.00 91.88 144 ASP A O 1
ATOM 1109 N N . SER A 1 145 ? 0.639 -15.506 20.548 1.00 91.25 145 SER A N 1
ATOM 1110 C CA . SER A 1 145 ? 0.729 -15.167 19.114 1.00 91.25 145 SER A CA 1
ATOM 1111 C C . SER A 1 145 ? 0.380 -13.702 18.840 1.00 91.25 145 SER A C 1
ATOM 1113 O O . SER A 1 145 ? 1.034 -13.042 18.031 1.00 91.25 145 SER A O 1
ATOM 1115 N N . ILE A 1 146 ? -0.617 -13.172 19.552 1.00 94.50 146 ILE A N 1
ATOM 1116 C CA . ILE A 1 146 ? -1.065 -11.785 19.421 1.00 94.50 146 ILE A CA 1
ATOM 1117 C C . ILE A 1 146 ? -0.064 -10.834 20.071 1.00 94.50 146 ILE A C 1
ATOM 1119 O O . ILE A 1 146 ? 0.217 -9.778 19.507 1.00 94.50 146 ILE A O 1
ATOM 1123 N N . GLU A 1 147 ? 0.512 -11.211 21.213 1.00 94.62 147 GLU A N 1
ATOM 1124 C CA . GLU A 1 147 ? 1.576 -10.431 21.850 1.00 94.62 147 GLU A CA 1
ATOM 1125 C C . GLU A 1 147 ? 2.785 -10.270 20.919 1.00 94.62 147 GLU A C 1
ATOM 1127 O O . GLU A 1 147 ? 3.240 -9.149 20.679 1.00 94.62 147 GLU A O 1
ATOM 1132 N N . GLN A 1 148 ? 3.246 -11.365 20.308 1.00 92.75 148 GLN A N 1
ATOM 1133 C CA . GLN A 1 148 ? 4.342 -11.335 19.334 1.00 92.75 148 GLN A CA 1
ATOM 1134 C C . GLN A 1 148 ? 3.999 -10.476 18.110 1.00 92.75 148 GLN A C 1
ATOM 1136 O O . GLN A 1 148 ? 4.816 -9.666 17.665 1.00 92.75 148 GLN A O 1
ATOM 1141 N N . LEU A 1 149 ? 2.778 -10.608 17.580 1.00 93.88 149 LEU A N 1
ATOM 1142 C CA . LEU A 1 149 ? 2.315 -9.806 16.449 1.00 93.88 149 LEU A CA 1
ATOM 1143 C C . LEU A 1 149 ? 2.308 -8.305 16.779 1.00 93.88 149 LEU A C 1
ATOM 1145 O O . LEU A 1 149 ? 2.770 -7.498 15.968 1.00 93.88 149 LEU A O 1
ATOM 1149 N N . ILE A 1 150 ? 1.824 -7.924 17.965 1.00 95.19 150 ILE A N 1
ATOM 1150 C CA . ILE A 1 150 ? 1.845 -6.541 18.456 1.00 95.19 150 ILE A CA 1
ATOM 1151 C C . ILE A 1 150 ? 3.286 -6.029 18.548 1.00 95.19 150 ILE A C 1
ATOM 1153 O O . ILE A 1 150 ? 3.578 -4.955 18.021 1.00 95.19 150 ILE A O 1
ATOM 1157 N N . GLN A 1 151 ? 4.200 -6.798 19.149 1.00 92.75 151 GLN A N 1
ATOM 1158 C CA . GLN A 1 151 ? 5.608 -6.415 19.301 1.00 92.75 151 GLN A CA 1
ATOM 1159 C C . GLN A 1 151 ? 6.298 -6.194 17.945 1.00 92.75 151 GLN A C 1
ATOM 1161 O O . GLN A 1 151 ? 6.909 -5.144 17.721 1.00 92.75 151 GLN A O 1
ATOM 1166 N N . HIS A 1 152 ? 6.153 -7.132 17.002 1.00 90.75 152 HIS A N 1
ATOM 1167 C CA . HIS A 1 152 ? 6.701 -6.996 15.645 1.00 90.75 152 HIS A CA 1
ATOM 1168 C C . HIS A 1 152 ? 6.148 -5.762 14.927 1.00 90.75 152 HIS A C 1
ATOM 1170 O O . HIS A 1 152 ? 6.873 -5.003 14.274 1.00 90.75 152 HIS A O 1
ATOM 1176 N N . THR A 1 153 ? 4.851 -5.527 15.084 1.00 94.12 153 THR A N 1
ATOM 1177 C CA . THR A 1 153 ? 4.158 -4.409 14.457 1.00 94.12 153 THR A CA 1
ATOM 1178 C C . THR A 1 153 ? 4.585 -3.064 15.061 1.00 94.12 153 THR A C 1
ATOM 1180 O O . THR A 1 153 ? 4.811 -2.105 14.320 1.00 94.12 153 THR A O 1
ATOM 1183 N N . LEU A 1 154 ? 4.785 -2.979 16.382 1.00 94.06 154 LEU A N 1
ATOM 1184 C CA . LEU A 1 154 ? 5.308 -1.789 17.067 1.00 94.06 154 LEU A CA 1
ATOM 1185 C C . LEU A 1 154 ? 6.745 -1.461 16.642 1.00 94.06 154 LEU A C 1
ATOM 1187 O O . LEU A 1 154 ? 7.051 -0.301 16.352 1.00 94.06 154 LEU A O 1
ATOM 1191 N N . MET A 1 155 ? 7.610 -2.473 16.534 1.00 92.38 155 MET A N 1
ATOM 1192 C CA . MET A 1 155 ? 8.973 -2.302 16.018 1.00 92.38 155 MET A CA 1
ATOM 1193 C C . MET A 1 155 ? 8.957 -1.808 14.564 1.00 92.38 155 MET A C 1
ATOM 1195 O O . MET A 1 155 ? 9.726 -0.922 14.184 1.00 92.38 155 MET A O 1
ATOM 1199 N N . THR A 1 156 ? 8.048 -2.337 13.743 1.00 91.94 156 THR A N 1
ATOM 1200 C CA . THR A 1 156 ? 7.859 -1.874 12.362 1.00 91.94 156 THR A CA 1
ATOM 1201 C C . THR A 1 156 ? 7.409 -0.410 12.340 1.00 91.94 156 THR A C 1
ATOM 1203 O O . THR A 1 156 ? 7.992 0.408 11.625 1.00 91.94 156 THR A O 1
ATOM 1206 N N . LEU A 1 157 ? 6.434 -0.041 13.174 1.00 95.12 157 LEU A N 1
ATOM 1207 C CA . LEU A 1 157 ? 5.943 1.330 13.299 1.00 95.12 157 LEU A CA 1
ATOM 1208 C C . LEU A 1 157 ? 7.068 2.303 13.681 1.00 95.12 157 LEU A C 1
ATOM 1210 O O . LEU A 1 157 ? 7.205 3.353 13.049 1.00 95.12 157 LEU A O 1
ATOM 1214 N N . GLN A 1 158 ? 7.916 1.943 14.649 1.00 93.88 158 GLN A N 1
ATOM 1215 C CA . GLN A 1 158 ? 9.056 2.759 15.078 1.00 93.88 158 GLN A CA 1
ATOM 1216 C C . GLN A 1 158 ? 9.972 3.141 13.907 1.00 93.88 158 GLN A C 1
ATOM 1218 O O . GLN A 1 158 ? 10.351 4.309 13.771 1.00 93.88 158 GLN A O 1
ATOM 1223 N N . HIS A 1 159 ? 10.299 2.180 13.038 1.00 90.62 159 HIS A N 1
ATOM 1224 C CA . HIS A 1 159 ? 11.137 2.419 11.860 1.00 90.62 159 HIS A CA 1
ATOM 1225 C C . HIS A 1 159 ? 10.440 3.270 10.793 1.00 90.62 159 HIS A C 1
ATOM 1227 O O . HIS A 1 159 ? 11.100 4.012 10.061 1.00 90.62 159 HIS A O 1
ATOM 1233 N N . MET A 1 160 ? 9.110 3.195 10.714 1.00 92.44 160 MET A N 1
ATOM 1234 C CA . MET A 1 160 ? 8.330 3.855 9.669 1.00 92.44 160 MET A CA 1
ATOM 1235 C C . MET A 1 160 ? 7.871 5.270 10.028 1.00 92.44 160 MET A C 1
ATOM 1237 O O . MET A 1 160 ? 7.601 6.049 9.114 1.00 92.44 160 MET A O 1
ATOM 1241 N N . LEU A 1 161 ? 7.824 5.664 11.307 1.00 94.56 161 LEU A N 1
ATOM 1242 C CA . LEU A 1 161 ? 7.311 6.984 11.717 1.00 94.56 161 LEU A CA 1
ATOM 1243 C C . LEU A 1 161 ? 8.021 8.168 11.047 1.00 94.56 161 LEU A C 1
ATOM 1245 O O . LEU A 1 161 ? 7.372 9.152 10.686 1.00 94.56 161 LEU A O 1
ATOM 1249 N N . LEU A 1 162 ? 9.329 8.055 10.795 1.00 94.25 162 LEU A N 1
ATOM 1250 C CA . LEU A 1 162 ? 10.079 9.085 10.072 1.00 94.25 162 LEU A CA 1
ATOM 1251 C C . LEU A 1 162 ? 9.547 9.300 8.645 1.00 94.25 162 LEU A C 1
ATOM 1253 O O . LEU A 1 162 ? 9.577 10.425 8.153 1.00 94.25 162 LEU A O 1
ATOM 1257 N N . ALA A 1 163 ? 9.037 8.256 7.982 1.00 93.44 163 ALA A N 1
ATOM 1258 C CA . ALA A 1 163 ? 8.516 8.346 6.618 1.00 93.44 163 ALA A CA 1
ATOM 1259 C C . ALA A 1 163 ? 7.227 9.183 6.518 1.00 93.44 163 ALA A C 1
ATOM 1261 O O . ALA A 1 163 ? 6.931 9.715 5.444 1.00 93.44 163 ALA A O 1
ATOM 1262 N N . TYR A 1 164 ? 6.490 9.339 7.623 1.00 96.31 164 TYR A N 1
ATOM 1263 C CA . TYR A 1 164 ? 5.296 10.185 7.693 1.00 96.31 164 TYR A CA 1
ATOM 1264 C C . TYR A 1 164 ? 5.622 11.657 7.972 1.00 96.31 164 TYR A C 1
ATOM 1266 O O . TYR A 1 164 ? 4.782 12.516 7.701 1.00 96.31 164 TYR A O 1
ATOM 1274 N N . ASP A 1 165 ? 6.810 11.977 8.498 1.00 95.69 165 ASP A N 1
ATOM 1275 C CA . ASP A 1 165 ? 7.195 13.347 8.846 1.00 95.69 165 ASP A CA 1
ATOM 1276 C C . ASP A 1 165 ? 7.822 14.093 7.654 1.00 95.69 165 ASP A C 1
ATOM 1278 O O . ASP A 1 165 ? 8.797 13.663 7.041 1.00 95.69 165 ASP A O 1
ATOM 1282 N N . THR A 1 166 ? 7.291 15.279 7.350 1.00 92.62 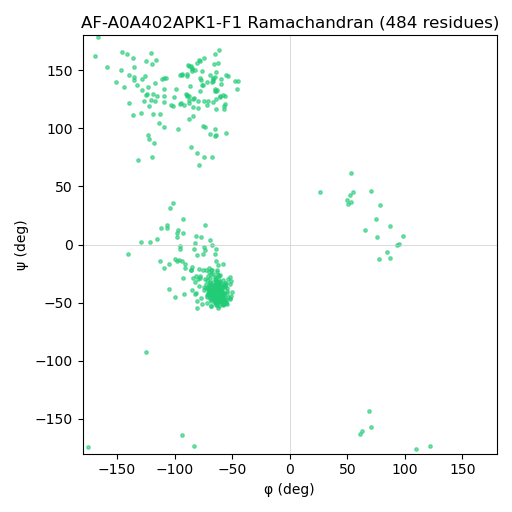166 THR A N 1
ATOM 1283 C CA . THR A 1 166 ? 7.831 16.188 6.320 1.00 92.62 166 THR A CA 1
ATOM 1284 C C . THR A 1 166 ? 8.767 17.266 6.882 1.00 92.62 166 THR A C 1
ATOM 1286 O O . THR A 1 166 ? 9.274 18.112 6.141 1.00 92.62 166 THR A O 1
ATOM 1289 N N . GLY A 1 167 ? 8.961 17.284 8.201 1.00 92.94 167 GLY A N 1
ATOM 1290 C CA . GLY A 1 167 ? 9.706 18.277 8.972 1.00 92.94 167 GLY A CA 1
ATOM 1291 C C . GLY A 1 167 ? 8.877 19.490 9.407 1.00 92.94 167 GLY A C 1
ATOM 1292 O O . GLY A 1 167 ? 9.347 20.283 10.222 1.00 92.94 167 GLY A O 1
ATOM 1293 N N . PHE A 1 1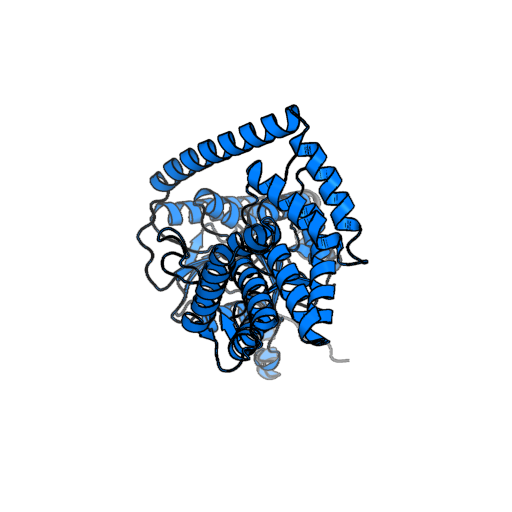68 ? 7.662 19.658 8.877 1.00 92.31 168 PHE A N 1
ATOM 1294 C CA . PHE A 1 168 ? 6.745 20.752 9.237 1.00 92.31 168 PHE A CA 1
ATOM 1295 C C . PHE A 1 168 ? 5.269 20.332 9.334 1.00 92.31 168 PHE A C 1
ATOM 1297 O O . PHE A 1 168 ? 4.430 21.155 9.701 1.00 92.31 168 PHE A O 1
ATOM 1304 N N . TRP A 1 169 ? 4.949 19.103 8.924 1.00 95.81 169 TRP A N 1
ATOM 1305 C CA . TRP A 1 169 ? 3.609 18.516 8.857 1.00 95.81 169 TRP A CA 1
ATOM 1306 C C . TRP A 1 169 ? 3.717 16.993 8.645 1.00 95.81 169 TRP A C 1
ATOM 1308 O O . TRP A 1 169 ? 4.829 16.495 8.459 1.00 95.81 169 TRP A O 1
ATOM 1318 N N . THR A 1 170 ? 2.597 16.267 8.592 1.00 96.19 170 THR A N 1
ATOM 1319 C CA . THR A 1 170 ? 2.584 14.806 8.394 1.00 96.19 170 THR A CA 1
ATOM 1320 C C . THR A 1 170 ? 1.840 14.354 7.136 1.00 96.19 170 THR A C 1
ATOM 1322 O O . THR A 1 170 ? 0.942 15.039 6.629 1.00 96.19 170 THR A O 1
ATOM 1325 N N . TYR A 1 171 ? 2.208 13.176 6.637 1.00 96.31 171 TYR A N 1
ATOM 1326 C CA . TYR A 1 171 ? 1.429 12.420 5.660 1.00 96.31 171 TYR A CA 1
ATOM 1327 C C . TYR A 1 171 ? 0.358 11.554 6.337 1.00 96.31 171 TYR A C 1
ATOM 1329 O O . TYR A 1 171 ? 0.501 11.143 7.488 1.00 96.31 171 TYR A O 1
ATOM 1337 N N . HIS A 1 172 ? -0.737 11.303 5.617 1.00 94.25 172 HIS A N 1
ATOM 1338 C CA . HIS A 1 172 ? -1.794 10.387 6.054 1.00 94.25 172 HIS A CA 1
ATOM 1339 C C . HIS A 1 172 ? -1.393 8.915 5.859 1.00 94.25 172 HIS A C 1
ATOM 1341 O O . HIS A 1 172 ? -1.537 8.112 6.779 1.00 94.25 172 HIS A O 1
ATOM 1347 N N . ASP A 1 173 ? -0.849 8.611 4.681 1.00 93.88 173 ASP A N 1
ATOM 1348 C CA . ASP A 1 173 ? -0.418 7.290 4.228 1.00 93.88 173 ASP A CA 1
ATOM 1349 C C . ASP A 1 173 ? 0.893 7.409 3.421 1.00 93.88 173 ASP A C 1
ATOM 1351 O O . ASP A 1 173 ? 1.276 8.511 2.997 1.00 93.88 173 ASP A O 1
ATOM 1355 N N . LEU A 1 174 ? 1.596 6.294 3.213 1.00 90.06 174 LEU A N 1
ATOM 1356 C CA . LEU A 1 174 ? 2.908 6.278 2.549 1.00 90.06 174 LEU A CA 1
ATOM 1357 C C . LEU A 1 174 ? 2.836 6.090 1.029 1.00 90.06 174 LEU A C 1
ATOM 1359 O O . LEU A 1 174 ? 3.796 6.437 0.329 1.00 90.06 174 LEU A O 1
ATOM 1363 N N . LEU A 1 175 ? 1.692 5.631 0.515 1.00 83.50 175 LEU A N 1
ATOM 1364 C CA . LEU A 1 175 ? 1.470 5.377 -0.908 1.00 83.50 175 LEU A CA 1
ATOM 1365 C C . LEU A 1 175 ? 1.146 6.657 -1.695 1.00 83.50 175 LEU A C 1
ATOM 1367 O O . LEU A 1 175 ? 1.793 6.962 -2.698 1.00 83.50 175 LEU A O 1
ATOM 1371 N N . GLN A 1 176 ? 0.135 7.412 -1.269 1.00 85.06 176 GLN A N 1
ATOM 1372 C CA . GLN A 1 176 ? -0.278 8.687 -1.861 1.00 85.06 176 GLN A CA 1
ATOM 1373 C C . GLN A 1 176 ? 0.538 9.859 -1.326 1.00 85.06 176 GLN A C 1
ATOM 1375 O O . GLN A 1 176 ? 0.705 10.854 -2.037 1.00 85.06 176 GLN A O 1
ATOM 1380 N N . ARG A 1 177 ? 1.029 9.764 -0.080 1.00 89.06 177 ARG A N 1
ATOM 1381 C CA . ARG A 1 177 ? 1.772 10.841 0.600 1.00 89.06 177 ARG A CA 1
ATOM 1382 C C . ARG A 1 177 ? 1.010 12.167 0.572 1.00 89.06 177 ARG A C 1
ATOM 1384 O O . ARG A 1 177 ? 1.561 13.239 0.304 1.00 89.06 177 ARG A O 1
ATOM 1391 N N . ALA A 1 178 ? -0.294 12.097 0.824 1.00 89.62 178 ALA A N 1
ATOM 1392 C CA . ALA A 1 178 ? -1.132 13.276 0.963 1.00 89.62 178 ALA A CA 1
ATOM 1393 C C . ALA A 1 178 ? -0.919 13.905 2.348 1.00 89.62 178 ALA A C 1
ATOM 1395 O O . ALA A 1 178 ? -0.943 13.210 3.364 1.00 89.62 178 ALA A O 1
ATOM 1396 N N . LEU A 1 179 ? -0.707 15.225 2.395 1.00 93.88 179 LEU A N 1
ATOM 1397 C CA . LEU A 1 179 ? -0.603 15.949 3.665 1.00 93.88 179 LEU A CA 1
ATOM 1398 C C . LEU A 1 179 ? -1.935 15.898 4.418 1.00 93.88 179 LEU A C 1
ATOM 1400 O O . LEU A 1 179 ? -2.987 16.202 3.844 1.00 93.88 179 LEU A O 1
ATOM 1404 N N . THR A 1 180 ? -1.869 15.604 5.713 1.00 94.44 180 THR A N 1
ATOM 1405 C CA . THR A 1 180 ? -3.043 15.527 6.588 1.00 94.44 180 THR A CA 1
ATOM 1406 C C . THR A 1 180 ? -3.786 16.864 6.693 1.00 94.44 180 THR A C 1
ATOM 1408 O O . THR A 1 180 ? -3.251 17.961 6.481 1.00 94.44 180 THR A O 1
ATOM 1411 N N . THR A 1 181 ? -5.072 16.803 7.021 1.00 92.56 181 THR A N 1
ATOM 1412 C CA . THR A 1 181 ? -5.810 17.960 7.542 1.00 92.56 181 THR A CA 1
ATOM 1413 C C . THR A 1 181 ? -5.413 18.244 8.995 1.00 92.56 181 THR A C 1
ATOM 1415 O O . THR A 1 181 ? -4.895 17.354 9.663 1.00 92.56 181 THR A O 1
ATOM 1418 N N . PRO A 1 182 ? -5.650 19.461 9.526 1.00 91.62 182 PRO A N 1
ATOM 1419 C CA . PRO A 1 182 ? -5.368 19.747 10.934 1.00 91.62 182 PRO A CA 1
ATOM 1420 C C . PRO A 1 182 ? -6.040 18.772 11.907 1.00 91.62 182 PRO A C 1
ATOM 1422 O O . PRO A 1 182 ? -5.391 18.355 12.853 1.00 91.62 182 PRO A O 1
ATOM 1425 N N . GLY A 1 183 ? -7.288 18.365 11.644 1.00 93.19 183 GLY A N 1
ATOM 1426 C CA . GLY A 1 183 ? -7.983 17.375 12.476 1.00 93.19 183 GLY A CA 1
ATOM 1427 C C . GLY A 1 183 ? -7.388 15.969 12.369 1.00 93.19 183 GLY A C 1
ATOM 1428 O O . GLY A 1 183 ? -7.306 15.264 13.363 1.00 93.19 183 GLY A O 1
ATOM 1429 N N . GLN A 1 184 ? -6.903 15.569 11.189 1.00 94.62 184 GLN A N 1
ATOM 1430 C CA . GLN A 1 184 ? -6.192 14.293 11.037 1.00 94.62 184 GLN A CA 1
ATOM 1431 C C . GLN A 1 184 ? -4.837 14.294 11.752 1.00 94.62 184 GLN A C 1
ATOM 1433 O O . GLN A 1 184 ? -4.482 13.285 12.347 1.00 94.62 184 GLN A O 1
ATOM 1438 N N . LEU A 1 185 ? -4.089 15.405 11.715 1.00 95.56 185 LEU A N 1
ATOM 1439 C CA . LEU A 1 185 ? -2.844 15.534 12.479 1.00 95.56 185 LEU A CA 1
ATOM 1440 C C . LEU A 1 185 ? -3.114 15.468 13.988 1.00 95.56 185 LEU A C 1
ATOM 1442 O O . LEU A 1 185 ? -2.407 14.767 14.701 1.00 95.56 185 LEU A O 1
ATOM 1446 N N . ASP A 1 186 ? -4.143 16.171 14.458 1.00 95.94 186 ASP A N 1
ATOM 1447 C CA . ASP A 1 186 ? -4.580 16.120 15.856 1.00 95.94 186 ASP A CA 1
ATOM 1448 C C . ASP A 1 186 ? -4.944 14.685 16.279 1.00 95.94 186 ASP A C 1
ATOM 1450 O O . ASP A 1 186 ? -4.448 14.184 17.285 1.00 95.94 186 ASP A O 1
ATOM 1454 N N . GLY A 1 187 ? -5.689 13.967 15.431 1.00 96.12 187 GLY A N 1
ATOM 1455 C CA . GLY A 1 187 ? -5.984 12.547 15.624 1.00 96.12 187 GLY A CA 1
ATOM 1456 C C . GLY A 1 187 ? -4.735 11.659 15.654 1.00 96.12 187 GLY A C 1
ATOM 1457 O O . GLY A 1 187 ? -4.616 10.818 16.535 1.00 96.12 187 GLY A O 1
ATOM 1458 N N . GLN A 1 188 ? -3.774 11.857 14.744 1.00 96.75 188 GLN A N 1
ATOM 1459 C CA . GLN A 1 188 ? -2.503 11.115 14.752 1.00 96.75 188 GLN A CA 1
ATOM 1460 C C . GLN A 1 188 ? -1.709 11.342 16.047 1.00 96.75 188 GLN A C 1
ATOM 1462 O O . GLN A 1 188 ? -1.122 10.400 16.571 1.00 96.75 188 GLN A O 1
ATOM 1467 N N . ILE A 1 189 ? -1.700 12.571 16.574 1.00 96.88 189 ILE A N 1
ATOM 1468 C CA . ILE A 1 189 ? -1.042 12.898 17.846 1.00 96.88 189 ILE A CA 1
ATOM 1469 C C . ILE A 1 189 ? -1.722 12.154 18.997 1.00 96.88 189 ILE A C 1
ATOM 1471 O O . ILE A 1 189 ? -1.033 11.472 19.748 1.00 96.88 189 ILE A O 1
ATOM 1475 N N . ALA A 1 190 ? -3.052 12.224 19.094 1.00 96.44 190 ALA A N 1
ATOM 1476 C CA . ALA A 1 190 ? -3.806 11.523 20.133 1.00 96.44 190 ALA A CA 1
ATOM 1477 C C . ALA A 1 190 ? -3.603 9.996 20.068 1.00 96.44 190 ALA A C 1
ATOM 1479 O O . ALA A 1 190 ? -3.444 9.343 21.098 1.00 96.44 190 ALA A O 1
ATOM 1480 N N . LEU A 1 191 ? -3.549 9.428 18.859 1.00 96.69 191 LEU A N 1
ATOM 1481 C CA . LEU A 1 191 ? -3.272 8.007 18.650 1.00 96.69 191 LEU A CA 1
ATOM 1482 C C . LEU A 1 191 ? -1.856 7.622 19.105 1.00 96.69 191 LEU A C 1
ATOM 1484 O O . LEU A 1 191 ? -1.697 6.629 19.809 1.00 96.69 191 LEU A O 1
ATOM 1488 N N . LEU A 1 192 ? -0.833 8.417 18.782 1.00 96.44 192 LEU A N 1
ATOM 1489 C CA . LEU A 1 192 ? 0.522 8.170 19.286 1.00 96.44 192 LEU A CA 1
ATOM 1490 C C . LEU A 1 192 ? 0.607 8.291 20.810 1.00 96.44 192 LEU A C 1
ATOM 1492 O O . LEU A 1 192 ? 1.262 7.473 21.446 1.00 96.44 192 LEU A O 1
ATOM 1496 N N . GLU A 1 193 ? -0.064 9.278 21.408 1.00 95.62 193 GLU A N 1
ATOM 1497 C CA . GLU A 1 193 ? -0.124 9.415 22.868 1.00 95.62 193 GLU A CA 1
ATOM 1498 C C . GLU A 1 193 ? -0.802 8.190 23.509 1.00 95.62 193 GLU A C 1
ATOM 1500 O O . GLU A 1 193 ? -0.335 7.709 24.541 1.00 95.62 193 GLU A O 1
ATOM 1505 N N . SER A 1 194 ? -1.829 7.616 22.871 1.00 94.00 194 SER A N 1
ATOM 1506 C CA . SER A 1 194 ? -2.516 6.416 23.373 1.00 94.00 194 SER A CA 1
ATOM 1507 C C . SER A 1 194 ? -1.672 5.134 23.337 1.00 94.00 194 SER A C 1
ATOM 1509 O O . SER A 1 194 ? -1.924 4.226 24.122 1.00 94.00 194 SER A O 1
ATOM 1511 N N . LEU A 1 195 ? -0.627 5.070 22.503 1.00 94.06 195 LEU A N 1
ATOM 1512 C CA . LEU A 1 195 ? 0.317 3.944 22.493 1.00 94.06 195 LEU A CA 1
ATOM 1513 C C . LEU A 1 195 ? 1.276 3.941 23.690 1.00 94.06 195 LEU A C 1
ATOM 1515 O O . LEU A 1 195 ? 1.995 2.966 23.876 1.00 94.06 195 LEU A O 1
ATOM 1519 N N . SER A 1 196 ? 1.244 4.967 24.548 1.00 87.44 196 SER A N 1
ATOM 1520 C CA . SER A 1 196 ? 2.031 5.009 25.793 1.00 87.44 196 SER A CA 1
ATOM 1521 C C . SER A 1 196 ? 1.636 3.922 26.808 1.00 87.44 196 SER A C 1
ATOM 1523 O O . SER A 1 196 ? 2.263 3.816 27.856 1.00 87.44 196 SER A O 1
ATOM 1525 N N . ILE A 1 197 ? 0.599 3.122 26.521 1.00 86.25 197 ILE A N 1
ATOM 1526 C CA . ILE A 1 197 ? 0.289 1.890 27.264 1.00 86.25 197 ILE A CA 1
ATOM 1527 C C . ILE A 1 197 ? 1.404 0.839 27.145 1.00 86.25 197 ILE A C 1
ATOM 1529 O O . ILE A 1 197 ? 1.525 -0.014 28.019 1.00 86.25 197 ILE A O 1
ATOM 1533 N N . TYR A 1 198 ? 2.214 0.907 26.085 1.00 87.06 198 TYR A N 1
ATOM 1534 C CA . TYR A 1 198 ? 3.335 0.008 25.842 1.00 87.06 198 TYR A CA 1
ATOM 1535 C C . TYR A 1 198 ? 4.634 0.617 26.380 1.00 87.06 198 TYR A C 1
ATOM 1537 O O . TYR A 1 198 ? 5.031 1.686 25.903 1.00 87.06 198 TYR A O 1
ATOM 1545 N N . PRO A 1 199 ? 5.345 -0.051 27.307 1.00 82.81 199 PRO A N 1
ATOM 1546 C CA . PRO A 1 199 ? 6.632 0.430 27.803 1.00 82.81 199 PRO A CA 1
ATOM 1547 C C . PRO A 1 199 ? 7.680 0.604 26.695 1.00 82.81 199 PRO A C 1
ATOM 1549 O O . PRO A 1 199 ? 8.474 1.538 26.747 1.00 82.81 199 PRO A O 1
ATOM 1552 N N . GLU A 1 200 ? 7.679 -0.243 25.657 1.00 83.00 200 GLU A N 1
ATOM 1553 C CA . GLU A 1 200 ? 8.633 -0.108 24.545 1.00 83.00 200 GLU A CA 1
ATOM 1554 C C . GLU A 1 200 ? 8.293 1.047 23.579 1.00 83.00 200 GLU A C 1
ATOM 1556 O O . GLU A 1 200 ? 9.094 1.388 22.704 1.00 83.00 200 GLU A O 1
ATOM 1561 N N . ALA A 1 201 ? 7.124 1.684 23.724 1.00 85.81 201 ALA A N 1
ATOM 1562 C CA . ALA A 1 201 ? 6.631 2.716 22.814 1.00 85.81 201 ALA A CA 1
ATOM 1563 C C . ALA A 1 201 ? 6.991 4.155 23.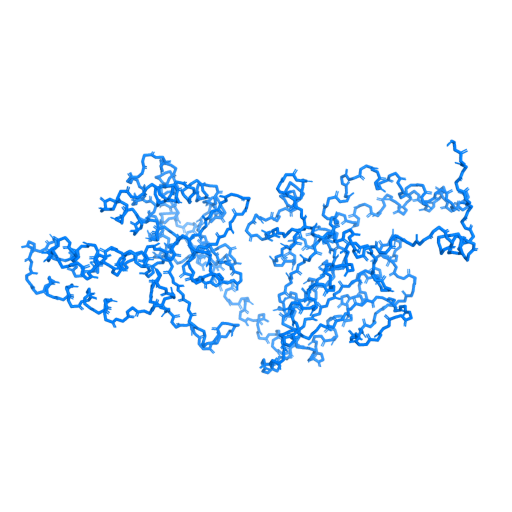227 1.00 85.81 201 ALA A C 1
ATOM 1565 O O . ALA A 1 201 ? 6.374 5.106 22.740 1.00 85.81 201 ALA A O 1
ATOM 1566 N N . ASP A 1 202 ? 8.035 4.355 24.039 1.00 88.06 202 ASP A N 1
ATOM 1567 C CA . ASP A 1 202 ? 8.532 5.683 24.447 1.00 88.06 202 ASP A CA 1
ATOM 1568 C C . ASP A 1 202 ? 8.767 6.636 23.257 1.00 88.06 202 ASP A C 1
ATOM 1570 O O . ASP A 1 202 ? 8.571 7.857 23.348 1.00 88.06 202 ASP A O 1
ATOM 1574 N N . PHE A 1 203 ? 9.131 6.084 22.094 1.00 91.81 203 PHE A N 1
ATOM 1575 C CA . PHE A 1 203 ? 9.301 6.842 20.855 1.00 91.81 203 PHE A CA 1
ATOM 1576 C C . PHE A 1 203 ? 8.009 7.547 20.401 1.00 91.81 203 PHE A C 1
ATOM 1578 O O . PHE A 1 203 ? 8.088 8.644 19.840 1.00 91.81 203 PHE A O 1
ATOM 1585 N N . CYS A 1 204 ? 6.828 6.976 20.662 1.00 93.75 204 CYS A N 1
ATOM 1586 C CA . CYS A 1 204 ? 5.538 7.551 20.276 1.00 93.75 204 CYS A CA 1
ATOM 1587 C C . CYS A 1 204 ? 5.303 8.899 20.960 1.00 93.75 204 CYS A C 1
ATOM 1589 O O . CYS A 1 204 ? 4.921 9.862 20.295 1.00 93.75 204 CYS A O 1
ATOM 1591 N N . SER A 1 205 ? 5.627 9.010 22.252 1.00 91.50 205 SER A N 1
ATOM 1592 C CA . SER A 1 205 ? 5.505 10.268 23.004 1.00 91.50 205 SER A CA 1
ATOM 1593 C C . SER A 1 205 ? 6.418 11.370 22.439 1.00 91.50 205 SER A C 1
ATOM 1595 O O . SER A 1 205 ? 6.033 12.540 22.333 1.00 91.50 205 SER A O 1
ATOM 1597 N N . THR A 1 206 ? 7.617 10.987 21.988 1.00 94.00 206 THR A N 1
ATOM 1598 C CA . THR A 1 206 ? 8.592 11.894 21.370 1.00 94.00 206 THR A CA 1
ATOM 1599 C C . THR A 1 206 ? 8.070 12.427 20.035 1.00 94.00 206 THR A C 1
ATOM 1601 O O . THR A 1 206 ? 8.118 13.637 19.778 1.00 94.00 206 THR A O 1
ATOM 1604 N N . TRP A 1 207 ? 7.519 11.542 19.200 1.00 95.75 207 TRP A N 1
ATOM 1605 C CA . TRP A 1 207 ? 6.897 11.910 17.928 1.00 95.75 207 TRP A CA 1
ATOM 1606 C C . TRP A 1 207 ? 5.638 12.758 18.118 1.00 95.75 207 TRP A C 1
ATOM 1608 O O . TRP A 1 207 ? 5.520 13.810 17.485 1.00 95.75 207 TRP A O 1
ATOM 1618 N N . ALA A 1 208 ? 4.755 12.381 19.044 1.00 96.12 208 ALA A N 1
ATOM 1619 C CA . ALA A 1 208 ? 3.559 13.143 19.388 1.00 96.12 208 ALA A CA 1
ATOM 1620 C C . ALA A 1 208 ? 3.908 14.576 19.812 1.00 96.12 208 ALA A C 1
ATOM 1622 O O . ALA A 1 208 ? 3.367 15.538 19.264 1.00 96.12 208 ALA A O 1
ATOM 1623 N N . LYS A 1 209 ? 4.889 14.751 20.710 1.00 95.50 209 LYS A N 1
ATOM 1624 C CA . LYS A 1 209 ? 5.359 16.075 21.150 1.00 95.50 209 LYS A CA 1
ATOM 1625 C C . LYS A 1 209 ? 5.896 16.914 19.990 1.00 95.50 209 LYS A C 1
ATOM 1627 O O . LYS A 1 209 ? 5.585 18.104 19.889 1.00 95.50 209 LYS A O 1
ATOM 1632 N N . ARG A 1 210 ? 6.686 16.306 19.099 1.00 95.38 210 ARG A N 1
ATOM 1633 C CA . ARG A 1 210 ? 7.213 16.970 17.899 1.00 95.38 210 ARG A CA 1
ATOM 1634 C C . ARG A 1 210 ? 6.083 17.438 16.979 1.00 95.38 210 ARG A C 1
ATOM 1636 O O . ARG A 1 210 ? 6.064 18.602 16.583 1.00 95.38 210 ARG A O 1
ATOM 1643 N N . TRP A 1 211 ? 5.126 16.565 16.678 1.00 95.56 211 TRP A N 1
ATOM 1644 C CA . TRP A 1 211 ? 4.000 16.855 15.787 1.00 95.56 211 TRP A CA 1
ATOM 1645 C C . TRP A 1 211 ? 3.006 17.852 16.383 1.00 95.56 211 TRP A C 1
ATOM 1647 O O . TRP A 1 211 ? 2.503 18.725 15.673 1.00 95.56 211 TRP A O 1
ATOM 1657 N N . LYS A 1 212 ? 2.815 17.831 17.705 1.00 95.81 212 LYS A N 1
ATOM 1658 C CA . LYS A 1 212 ? 2.084 18.870 18.441 1.00 95.81 212 LYS A CA 1
ATOM 1659 C C . LYS A 1 212 ? 2.713 20.247 18.233 1.00 95.81 212 LYS A C 1
ATOM 1661 O O . LYS A 1 212 ? 1.992 21.230 18.067 1.00 95.81 212 LYS A O 1
ATOM 1666 N N . GLY A 1 213 ? 4.041 20.330 18.131 1.00 94.31 213 GLY A N 1
ATOM 1667 C CA . GLY A 1 213 ? 4.745 21.554 17.738 1.00 94.31 213 GLY A CA 1
ATOM 1668 C C . GLY A 1 213 ? 4.300 22.110 16.376 1.00 94.31 213 GLY A C 1
ATOM 1669 O O . GLY A 1 213 ? 4.187 23.326 16.215 1.00 94.31 213 GLY A O 1
ATOM 1670 N N . TYR A 1 214 ? 3.960 21.250 15.411 1.00 94.25 214 TYR A N 1
ATOM 1671 C CA . TYR A 1 214 ? 3.505 21.670 14.078 1.00 94.25 214 TYR A CA 1
ATOM 1672 C C . TYR A 1 214 ? 2.117 22.313 14.086 1.00 94.25 214 TYR A C 1
ATOM 1674 O O . TYR A 1 214 ? 1.889 23.265 13.336 1.00 94.25 214 TYR A O 1
ATOM 1682 N N . LEU A 1 215 ? 1.208 21.858 14.956 1.00 88.75 215 LEU A N 1
ATOM 1683 C CA . LEU A 1 215 ? -0.121 22.466 15.107 1.00 88.75 215 LEU A CA 1
ATOM 1684 C C . LEU A 1 215 ? -0.051 23.914 15.613 1.00 88.75 215 LEU A C 1
ATOM 1686 O O . LEU A 1 215 ? -0.848 24.754 15.185 1.00 88.75 215 LEU A O 1
ATOM 1690 N N . HIS A 1 216 ? 0.925 24.209 16.475 1.00 87.75 216 HIS A N 1
ATOM 1691 C CA . HIS A 1 216 ? 1.136 25.536 17.059 1.00 87.75 216 HIS A CA 1
ATOM 1692 C C . HIS A 1 216 ? 1.985 26.453 16.161 1.00 87.75 216 HIS A C 1
ATOM 1694 O O . HIS A 1 216 ? 1.900 27.679 16.250 1.00 87.75 216 HIS A O 1
ATOM 1700 N N . ALA A 1 217 ? 2.778 25.886 15.247 1.00 90.81 217 ALA A N 1
ATOM 1701 C CA . ALA A 1 217 ? 3.611 26.645 14.325 1.00 90.81 217 ALA A CA 1
ATOM 1702 C C . ALA A 1 217 ? 2.783 27.276 13.187 1.00 90.81 217 ALA A C 1
ATOM 1704 O O . ALA A 1 217 ? 2.465 26.638 12.179 1.00 90.81 217 ALA A O 1
ATOM 1705 N N . VAL A 1 218 ? 2.501 28.580 13.291 1.00 87.19 218 VAL A N 1
ATOM 1706 C CA . VAL A 1 218 ? 1.710 29.341 12.299 1.00 87.19 218 VAL A CA 1
ATOM 1707 C C . VAL A 1 218 ? 2.279 29.223 10.878 1.00 87.19 218 VAL A C 1
ATOM 1709 O O . VAL A 1 218 ? 1.523 29.055 9.918 1.00 87.19 218 VAL A O 1
ATOM 1712 N N . ILE A 1 219 ? 3.607 29.284 10.728 1.00 88.62 219 ILE A N 1
ATOM 1713 C CA . ILE A 1 219 ? 4.282 29.172 9.424 1.00 88.62 219 ILE A CA 1
ATOM 1714 C C . ILE A 1 219 ? 4.100 27.764 8.841 1.00 88.62 219 ILE A C 1
ATOM 1716 O O . ILE A 1 219 ? 3.743 27.635 7.669 1.00 88.62 219 ILE A O 1
ATOM 1720 N N . GLY A 1 220 ? 4.281 26.718 9.655 1.00 84.75 220 GLY A N 1
ATOM 1721 C CA . GLY A 1 220 ? 4.103 25.321 9.245 1.00 84.75 220 GLY A CA 1
ATOM 1722 C C . GLY A 1 220 ? 2.672 25.036 8.792 1.00 84.75 220 GLY A C 1
ATOM 1723 O O . GLY A 1 220 ? 2.458 24.537 7.688 1.00 84.75 220 GLY A O 1
ATOM 1724 N N . LYS A 1 221 ? 1.680 25.482 9.570 1.00 87.81 221 LYS A N 1
ATOM 1725 C CA . LYS A 1 221 ? 0.252 25.333 9.247 1.00 87.81 221 LYS A CA 1
ATOM 1726 C C . LYS A 1 221 ? -0.144 26.050 7.952 1.00 87.81 221 LYS A C 1
ATOM 1728 O O . LYS A 1 221 ? -0.873 25.489 7.124 1.00 87.81 221 LYS A O 1
ATOM 1733 N N . LYS A 1 222 ? 0.348 27.280 7.741 1.00 88.81 222 LYS A N 1
ATOM 1734 C CA . LYS A 1 222 ? 0.142 28.019 6.482 1.00 88.81 222 LYS A CA 1
ATOM 1735 C C . LYS A 1 222 ? 0.802 27.295 5.310 1.00 88.81 222 LYS A C 1
ATOM 1737 O O . LYS A 1 222 ? 0.141 27.093 4.293 1.00 88.81 222 LYS A O 1
ATOM 1742 N N . ARG A 1 223 ? 2.053 26.845 5.468 1.00 90.81 223 ARG A N 1
ATOM 1743 C CA . ARG A 1 223 ? 2.784 26.070 4.455 1.00 90.81 223 ARG A CA 1
ATOM 1744 C C . ARG A 1 223 ? 2.020 24.806 4.069 1.00 90.81 223 ARG A C 1
ATOM 1746 O O . ARG A 1 223 ? 1.739 24.634 2.892 1.00 90.81 223 ARG A O 1
ATOM 1753 N N . ALA A 1 224 ? 1.597 23.989 5.033 1.00 90.00 224 ALA A N 1
ATOM 1754 C CA . ALA A 1 224 ? 0.837 22.764 4.779 1.00 90.00 224 ALA A CA 1
ATOM 1755 C C . ALA A 1 224 ? -0.482 23.035 4.038 1.00 90.00 224 ALA A C 1
ATOM 1757 O O . ALA A 1 224 ? -0.810 22.357 3.064 1.00 90.00 224 ALA A O 1
ATOM 1758 N N . THR A 1 225 ? -1.216 24.075 4.446 1.00 89.00 225 THR A N 1
ATOM 1759 C CA . THR A 1 225 ? -2.479 24.459 3.796 1.00 89.00 225 THR A CA 1
ATOM 1760 C C . THR A 1 225 ? -2.261 24.923 2.355 1.00 89.00 225 THR A C 1
ATOM 1762 O O . THR A 1 225 ? -3.011 24.519 1.463 1.00 89.00 225 THR A O 1
ATOM 1765 N N . ILE A 1 226 ? -1.236 25.747 2.112 1.00 90.06 226 ILE A N 1
ATOM 1766 C CA . ILE A 1 226 ? -0.868 26.220 0.771 1.00 90.06 226 ILE A CA 1
ATOM 1767 C C . ILE A 1 226 ? -0.416 25.045 -0.093 1.00 90.06 226 ILE A C 1
ATOM 1769 O O . ILE A 1 226 ? -0.942 24.877 -1.189 1.00 90.06 226 ILE A O 1
ATOM 1773 N N . THR A 1 227 ? 0.497 24.206 0.405 1.00 89.44 227 THR A N 1
ATOM 1774 C CA . THR A 1 227 ? 0.985 23.022 -0.309 1.00 89.44 227 THR A CA 1
ATOM 1775 C C . THR A 1 227 ? -0.177 22.120 -0.703 1.00 89.44 227 THR A C 1
ATOM 1777 O O . THR A 1 227 ? -0.318 21.828 -1.883 1.00 89.44 227 THR A O 1
ATOM 1780 N N . ARG A 1 228 ? -1.086 21.779 0.221 1.00 89.31 228 ARG A N 1
ATOM 1781 C CA . ARG A 1 228 ? -2.265 20.955 -0.093 1.00 89.31 228 ARG A CA 1
ATOM 1782 C C . ARG A 1 228 ? -3.151 21.585 -1.170 1.00 89.31 228 ARG A C 1
ATOM 1784 O O . ARG A 1 228 ? -3.551 20.904 -2.108 1.00 89.31 228 ARG A O 1
ATOM 1791 N N . ARG A 1 229 ? -3.451 22.888 -1.070 1.00 88.38 229 ARG A N 1
ATOM 1792 C CA . ARG A 1 229 ? -4.263 23.593 -2.081 1.00 88.38 229 ARG A CA 1
ATOM 1793 C C . ARG A 1 229 ? -3.584 23.604 -3.449 1.00 88.38 229 ARG A C 1
ATOM 1795 O O . ARG A 1 229 ? -4.242 23.314 -4.443 1.00 88.38 229 ARG A O 1
ATOM 1802 N N . LEU A 1 230 ? -2.287 23.902 -3.498 1.00 89.44 230 LEU A N 1
ATOM 1803 C CA . LEU A 1 230 ? -1.512 23.898 -4.738 1.00 89.44 230 LEU A CA 1
ATOM 1804 C C . LEU A 1 230 ? -1.469 22.503 -5.355 1.00 89.44 230 LEU A C 1
ATOM 1806 O O . LEU A 1 230 ? -1.755 22.374 -6.539 1.00 89.44 230 LEU A O 1
ATOM 1810 N N . THR A 1 231 ? -1.199 21.463 -4.566 1.00 85.75 231 THR A N 1
ATOM 1811 C CA . THR A 1 231 ? -1.210 20.073 -5.037 1.00 85.75 231 THR A CA 1
ATOM 1812 C C . THR A 1 231 ? -2.587 19.672 -5.572 1.00 85.75 231 THR A C 1
ATOM 1814 O O . THR A 1 231 ? -2.670 19.035 -6.620 1.00 85.75 231 THR A O 1
ATOM 1817 N N . ASN A 1 232 ? -3.681 20.095 -4.933 1.00 84.94 232 ASN A N 1
ATOM 1818 C CA . ASN A 1 232 ? -5.040 19.825 -5.414 1.00 84.94 232 ASN A CA 1
ATOM 1819 C C . ASN A 1 232 ? -5.347 20.543 -6.738 1.00 84.94 232 ASN A C 1
ATOM 1821 O O . ASN A 1 232 ? -5.885 19.935 -7.658 1.00 84.94 232 ASN A O 1
ATOM 1825 N N . ILE A 1 233 ? -4.970 21.817 -6.873 1.00 87.12 233 ILE A N 1
ATOM 1826 C CA . ILE A 1 233 ? -5.168 22.573 -8.121 1.00 87.12 233 ILE A CA 1
ATOM 1827 C C . ILE A 1 233 ? -4.303 21.990 -9.243 1.00 87.12 233 ILE A C 1
ATOM 1829 O O . ILE A 1 233 ? -4.794 21.741 -10.342 1.00 87.12 233 ILE A O 1
ATOM 1833 N N . GLN A 1 234 ? -3.023 21.736 -8.964 1.00 85.88 234 GLN A N 1
ATOM 1834 C CA . GLN A 1 234 ? -2.092 21.142 -9.921 1.00 85.88 234 GLN A CA 1
ATOM 1835 C C . GLN A 1 234 ? -2.566 19.764 -10.368 1.00 85.88 234 GLN A C 1
ATOM 1837 O O . GLN A 1 234 ? -2.581 19.495 -11.564 1.00 85.88 234 GLN A O 1
ATOM 1842 N N . SER A 1 235 ? -2.993 18.907 -9.440 1.00 84.19 235 SER A N 1
ATOM 1843 C CA . SER A 1 235 ? -3.513 17.582 -9.781 1.00 84.19 235 SER A CA 1
ATOM 1844 C C . SER A 1 235 ? -4.806 17.667 -10.587 1.00 84.19 235 SER A C 1
ATOM 1846 O O . SER A 1 235 ? -4.930 16.930 -11.559 1.00 84.19 235 SER A O 1
ATOM 1848 N N . ALA A 1 236 ? -5.722 18.590 -10.280 1.00 85.19 236 ALA A N 1
ATOM 1849 C CA . ALA A 1 236 ? -6.938 18.796 -11.066 1.00 85.19 236 ALA A CA 1
ATOM 1850 C C . ALA A 1 236 ? -6.632 19.259 -12.503 1.00 85.19 236 ALA A C 1
ATOM 1852 O O . ALA A 1 236 ? -7.109 18.651 -13.464 1.00 85.19 236 ALA A O 1
ATOM 1853 N N . LEU A 1 237 ? -5.781 20.280 -12.665 1.00 86.81 237 LEU A N 1
ATOM 1854 C CA . LEU A 1 237 ? -5.346 20.771 -13.980 1.00 86.81 237 LEU A CA 1
ATOM 1855 C C . LEU A 1 237 ? -4.599 19.688 -14.763 1.00 86.81 237 LEU A C 1
ATOM 1857 O O . LEU A 1 237 ? -4.858 19.477 -15.949 1.00 86.81 237 LEU A O 1
ATOM 1861 N N . TRP A 1 238 ? -3.709 18.960 -14.088 1.00 84.69 238 TRP A N 1
ATOM 1862 C CA . TRP A 1 238 ? -2.962 17.859 -14.679 1.00 84.69 238 TRP A CA 1
ATOM 1863 C C . TRP A 1 238 ? -3.883 16.723 -15.113 1.00 84.69 238 TRP A C 1
ATOM 1865 O O . TRP A 1 238 ? -3.754 16.225 -16.226 1.00 84.69 238 TRP A O 1
ATOM 1875 N N . GLN A 1 239 ? -4.853 16.333 -14.283 1.00 84.25 239 GLN A N 1
ATOM 1876 C CA . GLN A 1 239 ? -5.842 15.317 -14.634 1.00 84.25 239 GLN A CA 1
ATOM 1877 C C . GLN A 1 239 ? -6.700 15.747 -15.823 1.00 84.25 239 GLN A C 1
ATOM 1879 O O . GLN A 1 239 ? -6.987 14.916 -16.682 1.00 84.25 239 GLN A O 1
ATOM 1884 N N . MET A 1 240 ? -7.078 17.022 -15.907 1.00 85.69 240 MET A N 1
ATOM 1885 C CA . MET A 1 240 ? -7.835 17.559 -17.036 1.00 85.69 240 MET 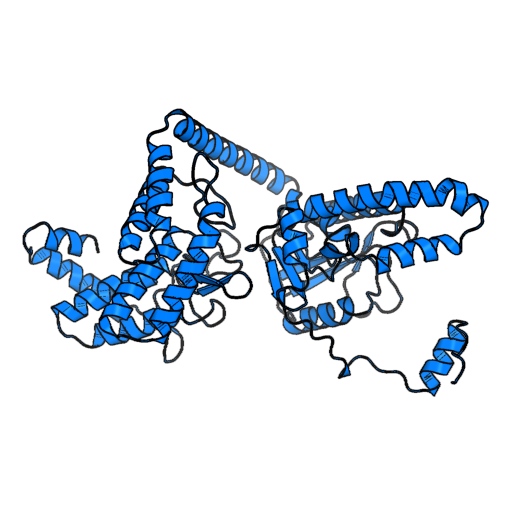A CA 1
ATOM 1886 C C . MET A 1 240 ? -7.024 17.497 -18.338 1.00 85.69 240 MET A C 1
ATOM 1888 O O . MET A 1 240 ? -7.477 16.895 -19.312 1.00 85.69 240 MET A O 1
ATOM 1892 N N . GLY A 1 241 ? -5.795 18.025 -18.340 1.00 86.56 241 GLY A N 1
ATOM 1893 C CA . GLY A 1 241 ? -4.909 17.964 -19.508 1.00 86.56 241 GLY A CA 1
ATOM 1894 C C . GLY A 1 241 ? -4.566 16.526 -19.905 1.00 86.56 241 GLY A C 1
ATOM 1895 O O . GLY A 1 241 ? -4.563 16.173 -21.082 1.00 86.56 241 GLY A O 1
ATOM 1896 N N . ARG A 1 242 ? -4.359 15.654 -18.918 1.00 86.69 242 ARG A N 1
ATOM 1897 C CA . ARG A 1 242 ? -4.090 14.235 -19.135 1.00 86.69 242 ARG A CA 1
ATOM 1898 C C . ARG A 1 242 ? -5.288 13.498 -19.731 1.00 86.69 242 ARG A C 1
ATOM 1900 O O . ARG A 1 242 ? -5.078 12.700 -20.635 1.00 86.69 242 ARG A O 1
ATOM 1907 N N . LYS A 1 243 ? -6.518 13.754 -19.272 1.00 84.75 243 LYS A N 1
ATOM 1908 C CA . LYS A 1 243 ? -7.736 13.169 -19.866 1.00 84.75 243 LYS A CA 1
ATOM 1909 C C . LYS A 1 243 ? -7.897 13.576 -21.333 1.00 84.75 243 LYS A C 1
ATOM 1911 O O . LYS A 1 243 ? -8.301 12.743 -22.136 1.00 84.75 243 LYS A O 1
ATOM 1916 N N . ALA A 1 244 ? -7.544 14.815 -21.676 1.00 85.88 244 ALA A N 1
ATOM 1917 C CA . ALA A 1 244 ? -7.579 15.301 -23.053 1.00 85.88 244 ALA A CA 1
ATOM 1918 C C . ALA A 1 244 ? -6.482 14.672 -23.934 1.00 85.88 244 ALA A C 1
ATOM 1920 O O . ALA A 1 244 ? -6.749 14.269 -25.061 1.00 85.88 244 ALA A O 1
ATOM 1921 N N . LEU A 1 245 ? -5.250 14.565 -23.424 1.00 86.56 245 LEU A N 1
ATOM 1922 C CA . LEU A 1 245 ? -4.104 14.043 -24.181 1.00 86.56 245 LEU A CA 1
ATOM 1923 C C . LEU A 1 245 ? -4.059 12.511 -24.259 1.00 86.56 245 LEU A C 1
ATOM 1925 O O . LEU A 1 245 ? -3.511 11.965 -25.214 1.00 86.56 245 LEU A O 1
ATOM 1929 N N . PHE A 1 246 ? -4.585 11.824 -23.248 1.00 87.62 246 PHE A N 1
ATOM 1930 C CA . PHE A 1 246 ? -4.539 10.371 -23.096 1.00 87.62 246 PHE A CA 1
ATOM 1931 C C . PHE A 1 246 ? -5.943 9.853 -22.761 1.00 87.62 246 PHE A C 1
ATOM 1933 O O . PHE A 1 246 ? -6.210 9.487 -21.608 1.00 87.62 246 PHE A O 1
ATOM 1940 N N . PRO A 1 247 ? -6.862 9.851 -23.743 1.00 79.56 247 PRO A N 1
ATOM 1941 C CA . PRO A 1 247 ? -8.217 9.375 -23.527 1.00 79.56 247 PRO A CA 1
ATOM 1942 C C . PRO A 1 247 ? -8.185 7.906 -23.096 1.00 79.56 247 PRO A C 1
ATOM 1944 O O . PRO A 1 247 ? -7.575 7.059 -23.752 1.00 79.56 247 PRO A O 1
ATOM 1947 N N . ARG A 1 248 ? -8.839 7.608 -21.970 1.00 71.56 248 ARG A N 1
ATOM 1948 C CA . ARG A 1 248 ? -9.036 6.240 -21.484 1.00 71.56 248 ARG A CA 1
ATOM 1949 C C . ARG A 1 248 ? -10.441 5.778 -21.829 1.00 71.56 248 ARG A C 1
ATOM 1951 O O . ARG A 1 248 ? -11.408 6.445 -21.470 1.00 71.56 248 ARG A O 1
ATOM 1958 N N . THR A 1 249 ? -10.558 4.632 -22.487 1.00 63.69 249 THR A N 1
ATOM 1959 C CA . THR A 1 249 ? -11.848 3.940 -22.606 1.00 63.69 249 THR A CA 1
ATOM 1960 C C . THR A 1 249 ? -12.135 3.163 -21.324 1.00 63.69 249 THR A C 1
ATOM 1962 O O . THR A 1 249 ? -11.205 2.821 -20.592 1.00 63.69 249 THR A O 1
ATOM 1965 N N . ALA A 1 250 ? -13.413 2.883 -21.052 1.00 61.56 250 ALA A N 1
ATOM 1966 C CA . ALA A 1 250 ? -13.836 2.105 -19.887 1.00 61.56 250 ALA A CA 1
ATOM 1967 C C . ALA A 1 250 ? -13.011 0.814 -19.734 1.00 61.56 250 ALA A C 1
ATOM 1969 O O . ALA A 1 250 ? -12.675 0.168 -20.733 1.00 61.56 250 ALA A O 1
ATOM 1970 N N . ALA A 1 251 ? -12.676 0.473 -18.486 1.00 58.00 251 ALA A N 1
ATOM 1971 C CA . ALA A 1 251 ? -11.902 -0.716 -18.158 1.00 58.00 251 ALA A CA 1
ATOM 1972 C C . ALA A 1 251 ? -12.610 -1.955 -18.720 1.00 58.00 251 ALA A C 1
ATOM 1974 O O . ALA A 1 251 ? -13.770 -2.218 -18.406 1.00 58.00 251 ALA A O 1
ATOM 1975 N N . ARG A 1 252 ? -11.916 -2.690 -19.588 1.00 59.03 252 ARG A N 1
ATOM 1976 C CA . ARG A 1 252 ? -12.356 -3.993 -20.088 1.00 59.03 252 ARG A CA 1
ATOM 1977 C C . ARG A 1 252 ? -11.441 -5.039 -19.474 1.00 59.03 252 ARG A C 1
ATOM 1979 O O . ARG A 1 252 ? -10.228 -4.849 -19.494 1.00 59.03 252 ARG A O 1
ATOM 1986 N N . ASN A 1 253 ? -12.018 -6.117 -18.954 1.00 60.81 253 ASN A N 1
ATOM 1987 C CA . ASN A 1 253 ? -11.258 -7.339 -18.730 1.00 60.81 253 ASN A CA 1
ATOM 1988 C C . ASN A 1 253 ? -10.952 -7.980 -20.092 1.00 60.81 253 ASN A C 1
ATOM 1990 O O . ASN A 1 253 ? -11.834 -7.975 -20.959 1.00 60.81 253 ASN A O 1
ATOM 1994 N N . PRO A 1 254 ? -9.743 -8.530 -20.298 1.00 77.81 254 PRO A N 1
ATOM 1995 C CA . PRO A 1 254 ? -8.609 -8.609 -19.359 1.00 77.81 254 PRO A CA 1
ATOM 1996 C C . PRO A 1 254 ? -7.802 -7.297 -19.211 1.00 77.81 254 PRO A C 1
ATOM 1998 O O . PRO A 1 254 ? -7.777 -6.447 -20.104 1.00 77.81 254 PRO A O 1
ATOM 2001 N N . LEU A 1 255 ? -7.087 -7.144 -18.090 1.00 86.06 255 LEU A N 1
ATOM 2002 C CA . LEU A 1 255 ? -6.211 -6.000 -17.812 1.00 86.06 255 LEU A CA 1
ATOM 2003 C C . LEU A 1 255 ? -5.049 -5.940 -18.813 1.00 86.06 255 LEU A C 1
ATOM 2005 O O . LEU A 1 255 ? -4.179 -6.804 -18.842 1.00 86.06 255 LEU A O 1
ATOM 2009 N N . ARG A 1 256 ? -4.980 -4.877 -19.614 1.00 89.50 256 ARG A N 1
ATOM 2010 C CA . ARG A 1 256 ? -3.852 -4.652 -20.536 1.00 89.50 256 ARG A CA 1
ATOM 2011 C C . ARG A 1 256 ? -2.586 -4.203 -19.804 1.00 89.50 256 ARG A C 1
ATOM 2013 O O . ARG A 1 256 ? -2.601 -3.155 -19.148 1.00 89.50 256 ARG A O 1
ATOM 2020 N N . VAL A 1 257 ? -1.491 -4.940 -19.987 1.00 93.12 257 VAL A N 1
ATOM 2021 C CA . VAL A 1 257 ? -0.178 -4.683 -19.375 1.00 93.12 257 VAL A CA 1
ATOM 2022 C C . VAL A 1 257 ? 0.866 -4.485 -20.469 1.00 93.12 257 VAL A C 1
ATOM 2024 O O . VAL A 1 257 ? 1.040 -5.340 -21.330 1.00 93.12 257 VAL A O 1
ATOM 2027 N N . CYS A 1 258 ? 1.572 -3.355 -20.444 1.00 94.75 258 CYS A N 1
ATOM 2028 C CA . CYS A 1 258 ? 2.710 -3.119 -21.333 1.00 94.75 258 CYS A CA 1
ATOM 2029 C C . CYS A 1 258 ? 3.987 -3.603 -20.648 1.00 94.75 258 CYS A C 1
ATOM 2031 O O . CYS A 1 258 ? 4.250 -3.188 -19.523 1.00 94.75 258 CYS A O 1
ATOM 2033 N N . VAL A 1 259 ? 4.800 -4.416 -21.318 1.00 94.50 259 VAL A N 1
ATOM 2034 C CA . VAL A 1 259 ? 6.037 -5.000 -20.779 1.00 94.50 259 VAL A CA 1
ATOM 2035 C C . VAL A 1 259 ? 7.237 -4.518 -21.603 1.00 94.50 259 VAL A C 1
ATOM 2037 O O . VAL A 1 259 ? 7.615 -5.149 -22.595 1.00 94.50 259 VAL A O 1
ATOM 2040 N N . PRO A 1 260 ? 7.824 -3.356 -21.263 1.00 92.94 260 PRO A N 1
ATOM 2041 C CA . PRO A 1 260 ? 9.067 -2.893 -21.864 1.00 92.94 260 PRO A CA 1
ATOM 2042 C C . PRO A 1 260 ? 10.235 -3.825 -21.539 1.00 92.94 260 PRO A C 1
ATOM 2044 O O . PRO A 1 260 ? 10.540 -4.053 -20.369 1.00 92.94 260 PRO A O 1
ATOM 2047 N N . ILE A 1 261 ? 10.915 -4.314 -22.577 1.00 88.38 261 ILE A N 1
ATOM 2048 C CA . ILE A 1 261 ? 12.067 -5.217 -22.453 1.00 88.38 261 ILE A CA 1
ATOM 2049 C C . ILE A 1 261 ? 13.269 -4.706 -23.263 1.00 88.38 261 ILE A C 1
ATOM 2051 O O . ILE A 1 261 ? 13.086 -4.202 -24.381 1.00 88.38 261 ILE A O 1
ATOM 2055 N N . PRO A 1 262 ? 14.505 -4.860 -22.747 1.00 75.94 262 PRO A N 1
ATOM 2056 C CA . PRO A 1 262 ? 15.716 -4.328 -23.379 1.00 75.94 262 PRO A CA 1
ATOM 2057 C C . PRO A 1 262 ? 16.000 -4.922 -24.767 1.00 75.94 262 PRO A C 1
ATOM 2059 O O . PRO A 1 262 ? 16.451 -4.216 -25.677 1.00 75.94 262 PRO A O 1
ATOM 2062 N N . ALA A 1 263 ? 15.708 -6.209 -24.954 1.00 65.56 263 ALA A N 1
ATOM 2063 C CA . ALA A 1 263 ? 15.789 -6.899 -26.236 1.00 65.56 263 ALA A CA 1
ATOM 2064 C C . ALA A 1 263 ? 14.910 -8.159 -26.228 1.00 65.56 263 ALA A C 1
ATOM 2066 O O . ALA A 1 263 ? 14.695 -8.754 -25.175 1.00 65.56 263 ALA A O 1
ATOM 2067 N N . PHE A 1 264 ? 14.436 -8.561 -27.409 1.00 57.09 264 PHE A N 1
ATOM 2068 C CA . PHE A 1 264 ? 13.793 -9.852 -27.646 1.00 57.09 264 PHE A CA 1
ATOM 2069 C C . PHE A 1 264 ? 14.617 -10.679 -28.659 1.00 57.09 264 PHE A C 1
ATOM 2071 O O . PHE A 1 264 ? 15.078 -10.093 -29.651 1.00 57.09 264 PHE A O 1
ATOM 2078 N N . PRO A 1 265 ? 14.784 -12.003 -28.459 1.00 51.44 265 PRO A N 1
ATOM 2079 C CA . PRO A 1 265 ? 14.307 -12.783 -27.311 1.00 51.44 265 PRO A CA 1
ATOM 2080 C C . PRO A 1 265 ? 15.023 -12.376 -26.016 1.00 51.44 265 PRO A C 1
ATOM 2082 O O . PRO A 1 265 ? 16.205 -12.026 -26.027 1.00 51.44 265 PRO A O 1
ATOM 2085 N N . PHE A 1 266 ? 14.282 -12.363 -24.910 1.00 64.31 266 PHE A N 1
ATOM 2086 C CA . PHE A 1 266 ? 14.859 -12.179 -23.581 1.00 64.31 266 PHE A CA 1
ATOM 2087 C C . PHE A 1 266 ? 15.481 -13.509 -23.130 1.00 64.31 266 PHE A C 1
ATOM 2089 O O . PHE A 1 266 ? 14.991 -14.577 -23.483 1.00 64.31 266 PHE A O 1
ATOM 2096 N N . THR A 1 267 ? 16.611 -13.453 -22.425 1.00 57.91 267 THR A N 1
ATOM 2097 C CA . THR A 1 267 ? 17.429 -14.632 -22.089 1.00 57.91 267 THR A CA 1
ATOM 2098 C C . THR A 1 267 ? 17.661 -14.727 -20.583 1.00 57.91 267 THR A C 1
ATOM 2100 O O . THR A 1 267 ? 17.561 -13.729 -19.866 1.00 57.91 267 THR A O 1
ATOM 2103 N N . GLY A 1 268 ? 17.967 -15.934 -20.098 1.00 65.06 268 GLY A N 1
ATOM 2104 C CA . GLY A 1 268 ? 18.271 -16.181 -18.686 1.00 65.06 268 GLY A CA 1
ATOM 2105 C C . GLY A 1 268 ? 17.057 -16.010 -17.765 1.00 65.06 268 GLY A C 1
ATOM 2106 O O . GLY A 1 268 ? 15.938 -16.349 -18.141 1.00 65.06 268 GLY A O 1
ATOM 2107 N N . GLY A 1 269 ? 17.278 -15.467 -16.563 1.00 63.62 269 GLY A N 1
ATOM 2108 C CA . GLY A 1 269 ? 16.251 -15.353 -15.516 1.00 63.62 269 GLY A CA 1
ATOM 2109 C C . GLY A 1 269 ? 15.041 -14.480 -15.877 1.00 63.62 269 GLY A C 1
ATOM 2110 O O . GLY A 1 269 ? 13.941 -14.736 -15.406 1.00 63.62 269 GLY A O 1
ATOM 2111 N N . MET A 1 270 ? 15.185 -13.501 -16.776 1.00 73.75 270 MET A N 1
ATOM 2112 C CA . MET A 1 270 ? 14.038 -12.706 -17.243 1.00 73.75 270 MET A CA 1
ATOM 2113 C C . MET A 1 270 ? 13.020 -13.570 -18.010 1.00 73.75 270 MET A C 1
ATOM 2115 O O . MET A 1 270 ? 11.822 -13.295 -17.956 1.00 73.75 270 MET A O 1
ATOM 2119 N N . LEU A 1 271 ? 13.490 -14.616 -18.709 1.00 72.12 271 LEU A N 1
ATOM 2120 C CA . LEU A 1 271 ? 12.640 -15.529 -19.477 1.00 72.12 271 LEU A CA 1
ATOM 2121 C C . LEU A 1 271 ? 11.755 -16.375 -18.588 1.00 72.12 271 LEU A C 1
ATOM 2123 O O . LEU A 1 271 ? 10.533 -16.332 -18.720 1.00 72.12 271 LEU A O 1
ATOM 2127 N N . THR A 1 272 ? 12.374 -17.050 -17.630 1.00 70.81 272 THR A N 1
ATOM 2128 C CA . THR A 1 272 ? 11.668 -17.915 -16.689 1.00 70.81 272 THR A CA 1
ATOM 2129 C C . THR A 1 272 ? 10.640 -17.133 -15.872 1.00 70.81 272 THR A C 1
ATOM 2131 O O . THR A 1 272 ? 9.517 -17.599 -15.684 1.00 70.81 272 THR A O 1
ATOM 2134 N N . VAL A 1 273 ? 10.978 -15.916 -15.435 1.00 77.19 273 VAL A N 1
ATOM 2135 C CA . VAL A 1 273 ? 10.058 -15.086 -14.647 1.00 77.19 273 VAL A CA 1
ATOM 2136 C C . VAL A 1 273 ? 8.876 -14.601 -15.493 1.00 77.19 273 VAL A C 1
ATOM 2138 O O . VAL A 1 273 ? 7.733 -14.725 -15.059 1.00 77.19 273 VAL A O 1
ATOM 2141 N N . LEU A 1 274 ? 9.097 -14.087 -16.709 1.00 81.69 274 LEU A N 1
ATOM 2142 C CA . LEU A 1 274 ? 7.995 -13.612 -17.559 1.00 81.69 274 LEU A CA 1
ATOM 2143 C C . LEU A 1 274 ? 7.073 -14.740 -18.039 1.00 81.69 274 LEU A C 1
ATOM 2145 O O . LEU A 1 274 ? 5.871 -14.508 -18.172 1.00 81.69 274 LEU A O 1
ATOM 2149 N N . GLU A 1 275 ? 7.597 -15.947 -18.265 1.00 79.50 275 GLU A N 1
ATOM 2150 C CA . GLU A 1 275 ? 6.779 -17.131 -18.558 1.00 79.50 275 GLU A CA 1
ATOM 2151 C C . GLU A 1 275 ? 5.869 -17.493 -17.379 1.00 79.50 275 GLU A C 1
ATOM 2153 O O . GLU A 1 275 ? 4.671 -17.703 -17.575 1.00 79.50 275 GLU A O 1
ATOM 2158 N N . LYS A 1 276 ? 6.399 -17.488 -16.146 1.00 79.31 276 LYS A N 1
ATOM 2159 C CA . LYS A 1 276 ? 5.602 -17.714 -14.929 1.00 79.31 276 LYS A CA 1
ATOM 2160 C C . LYS A 1 276 ? 4.538 -16.641 -14.735 1.00 79.31 276 LYS A C 1
ATOM 2162 O O . LYS A 1 276 ? 3.384 -16.971 -14.474 1.00 79.31 276 LYS A O 1
ATOM 2167 N N . VAL A 1 277 ? 4.894 -15.368 -14.917 1.00 85.19 277 VAL A N 1
ATOM 2168 C CA . VAL A 1 277 ? 3.928 -14.261 -14.847 1.00 85.19 277 VAL A CA 1
ATOM 2169 C C . VAL A 1 277 ? 2.821 -14.455 -15.882 1.00 85.19 277 VAL A C 1
ATOM 2171 O O . VAL A 1 277 ? 1.649 -14.345 -15.536 1.00 85.19 277 VAL A O 1
ATOM 2174 N N . SER A 1 278 ? 3.164 -14.796 -17.126 1.00 84.56 278 SER A N 1
ATOM 2175 C CA . SER A 1 278 ? 2.183 -15.068 -18.184 1.00 84.56 278 SER A CA 1
ATOM 2176 C C . SER A 1 278 ? 1.242 -16.225 -17.820 1.00 84.56 278 SER A C 1
ATOM 2178 O O . SER A 1 278 ? 0.033 -16.117 -18.014 1.00 84.56 278 SER A O 1
ATOM 2180 N N . LEU A 1 279 ? 1.778 -17.302 -17.234 1.00 84.38 279 LEU A N 1
ATOM 2181 C CA . LEU A 1 279 ? 1.002 -18.467 -16.801 1.00 84.38 279 LEU A CA 1
ATOM 2182 C C . LEU A 1 279 ? 0.019 -18.122 -15.671 1.00 84.38 279 LEU A C 1
ATOM 2184 O O . LEU A 1 279 ? -1.166 -18.422 -15.773 1.00 84.38 279 LEU A O 1
ATOM 2188 N N . VAL A 1 280 ? 0.492 -17.461 -14.611 1.00 84.19 280 VAL A N 1
ATOM 2189 C CA . VAL A 1 280 ? -0.328 -17.126 -13.430 1.00 84.19 280 VAL A CA 1
ATOM 2190 C C . VAL A 1 280 ? -1.364 -16.043 -13.745 1.00 84.19 280 VAL A C 1
ATOM 2192 O O . VAL A 1 280 ? -2.427 -15.991 -13.133 1.00 84.19 280 VAL A O 1
ATOM 2195 N N . THR A 1 281 ? -1.082 -15.178 -14.721 1.00 86.25 281 THR A N 1
ATOM 2196 C CA . THR A 1 281 ? -1.980 -14.081 -15.110 1.00 86.25 281 THR A CA 1
ATOM 2197 C C . THR A 1 281 ? -2.851 -14.410 -16.322 1.00 86.25 281 THR A C 1
ATOM 2199 O O . THR A 1 281 ? -3.552 -13.532 -16.837 1.00 86.25 281 THR A O 1
ATOM 2202 N N . GLN A 1 282 ? -2.867 -15.669 -16.769 1.00 84.56 282 GLN A N 1
ATOM 2203 C CA . GLN A 1 282 ? -3.664 -16.111 -17.907 1.00 84.56 282 GLN A CA 1
ATOM 2204 C C . GLN A 1 282 ? -5.158 -15.819 -17.688 1.00 84.56 282 GLN A C 1
ATOM 2206 O O . GLN A 1 282 ? -5.736 -16.136 -16.653 1.00 84.56 282 GLN A O 1
ATOM 2211 N N . GLY A 1 283 ? -5.796 -15.167 -18.665 1.00 82.31 283 GLY A N 1
ATOM 2212 C CA . GLY A 1 283 ? -7.204 -14.747 -18.576 1.00 82.31 283 GLY A CA 1
ATOM 2213 C C . GLY A 1 283 ? -7.452 -13.495 -17.721 1.00 82.31 283 GLY A C 1
ATOM 2214 O O . GLY A 1 283 ? -8.519 -12.894 -17.827 1.00 82.31 283 GLY A O 1
ATOM 2215 N N . ILE A 1 284 ? -6.460 -13.050 -16.944 1.00 85.25 284 ILE A N 1
ATOM 2216 C CA . ILE A 1 284 ? -6.515 -11.826 -16.134 1.00 85.25 284 ILE A CA 1
ATOM 2217 C C . ILE A 1 284 ? -5.794 -10.691 -16.860 1.00 85.25 284 ILE A C 1
ATOM 2219 O O . ILE A 1 284 ? -6.312 -9.574 -16.923 1.00 85.25 284 ILE A O 1
ATOM 2223 N N . TRP A 1 285 ? -4.605 -10.958 -17.410 1.00 89.44 285 TRP A N 1
ATOM 2224 C CA . TRP A 1 285 ? -3.765 -9.978 -18.094 1.00 89.44 285 TRP A CA 1
ATOM 2225 C C . TRP A 1 285 ? -3.684 -10.242 -19.594 1.00 89.44 285 TRP A C 1
ATOM 2227 O O . TRP A 1 285 ? -3.580 -11.373 -20.062 1.00 89.44 285 TRP A O 1
ATOM 2237 N N . GLN A 1 286 ? -3.665 -9.153 -20.355 1.00 90.12 286 GLN A N 1
ATOM 2238 C CA . GLN A 1 286 ? -3.263 -9.140 -21.753 1.00 90.12 286 GLN A CA 1
ATOM 2239 C C . GLN A 1 286 ? -1.917 -8.421 -21.852 1.00 90.12 286 GLN A C 1
ATOM 2241 O O . GLN A 1 286 ? -1.857 -7.188 -21.804 1.00 90.12 286 GLN A O 1
ATOM 2246 N N . MET A 1 287 ? -0.840 -9.198 -21.959 1.00 90.56 287 MET A N 1
ATOM 2247 C CA . MET A 1 287 ? 0.528 -8.683 -22.014 1.00 90.56 287 MET A CA 1
ATOM 2248 C C . MET A 1 287 ? 0.903 -8.262 -23.443 1.00 90.56 287 MET A C 1
ATOM 2250 O O . MET A 1 287 ? 0.810 -9.046 -24.387 1.00 90.56 287 MET A O 1
ATOM 2254 N N . GLU A 1 288 ? 1.355 -7.018 -23.599 1.00 91.88 288 GLU A N 1
ATOM 2255 C CA . GLU A 1 288 ? 1.972 -6.505 -24.826 1.00 91.88 288 GLU A CA 1
ATOM 2256 C C . GLU A 1 288 ? 3.421 -6.114 -24.552 1.00 91.88 288 GLU A C 1
ATOM 2258 O O . GLU A 1 288 ? 3.696 -5.265 -23.706 1.00 91.88 288 GLU A O 1
ATOM 2263 N N . TYR A 1 289 ? 4.360 -6.682 -25.298 1.00 91.69 289 TYR A N 1
ATOM 2264 C CA . TYR A 1 289 ? 5.781 -6.408 -25.125 1.00 91.69 289 TYR A CA 1
ATOM 2265 C C . TYR A 1 289 ? 6.200 -5.187 -25.938 1.00 91.69 289 TYR A C 1
ATOM 2267 O O . TYR A 1 289 ? 5.846 -5.057 -27.110 1.00 91.69 289 TYR A O 1
ATOM 2275 N N . LEU A 1 290 ? 6.995 -4.298 -25.346 1.00 92.06 290 LEU A N 1
ATOM 2276 C CA . LEU A 1 290 ? 7.574 -3.142 -26.029 1.00 92.06 290 LEU A CA 1
ATOM 2277 C C . LEU A 1 290 ? 9.089 -3.322 -26.113 1.00 92.06 290 LEU A C 1
ATOM 2279 O O . LEU A 1 290 ? 9.782 -3.271 -25.101 1.00 92.06 290 LEU A O 1
ATOM 2283 N N . THR A 1 291 ? 9.618 -3.515 -27.319 1.00 89.00 291 THR A N 1
ATOM 2284 C CA . THR A 1 291 ? 11.048 -3.792 -27.502 1.00 89.00 291 THR A CA 1
ATOM 2285 C C . THR A 1 291 ? 11.609 -3.195 -28.784 1.00 89.00 291 THR A C 1
ATOM 2287 O O . THR A 1 291 ? 10.889 -2.790 -29.697 1.00 89.00 291 THR A O 1
ATOM 2290 N N . ARG A 1 292 ? 12.934 -3.144 -28.862 1.00 84.00 292 ARG A N 1
ATOM 2291 C CA . ARG A 1 292 ? 13.670 -2.614 -30.006 1.00 84.00 292 ARG A CA 1
ATOM 2292 C C . ARG A 1 292 ? 13.820 -3.612 -31.155 1.00 84.00 292 ARG A C 1
ATOM 2294 O O . ARG A 1 292 ? 13.736 -3.239 -32.328 1.00 84.00 292 ARG A O 1
ATOM 2301 N N . SER A 1 293 ? 14.104 -4.869 -30.828 1.00 70.25 293 SER A N 1
ATOM 2302 C CA . SER A 1 293 ? 14.402 -5.940 -31.784 1.00 70.25 293 SER A CA 1
ATOM 2303 C C . SER A 1 293 ? 13.482 -7.120 -31.540 1.00 70.25 293 SER A C 1
ATOM 2305 O O . SER A 1 293 ? 13.161 -7.400 -30.396 1.00 70.25 293 SER A O 1
ATOM 2307 N N . VAL A 1 294 ? 13.089 -7.799 -32.612 1.00 70.12 294 VAL A N 1
ATOM 2308 C CA . VAL A 1 294 ? 12.237 -8.988 -32.577 1.00 70.12 294 VAL A CA 1
ATOM 2309 C C . VAL A 1 294 ? 13.023 -10.112 -33.253 1.00 70.12 294 VAL A C 1
ATOM 2311 O O . VAL A 1 294 ? 13.435 -9.937 -34.398 1.00 70.12 294 VAL A O 1
ATOM 2314 N N . GLY A 1 295 ? 13.309 -11.193 -32.525 1.00 63.44 295 GLY A N 1
ATOM 2315 C CA . GLY A 1 295 ? 13.879 -12.434 -33.064 1.00 63.44 295 GLY A CA 1
ATOM 2316 C C . GLY A 1 295 ? 12.811 -13.353 -33.668 1.00 63.44 295 GLY A C 1
ATOM 2317 O O . GLY A 1 295 ? 11.651 -12.970 -33.768 1.00 63.44 295 GLY A O 1
ATOM 2318 N N . GLU A 1 296 ? 13.194 -14.566 -34.067 1.00 54.72 296 GLU A N 1
ATOM 2319 C CA . GLU A 1 296 ? 12.343 -15.466 -34.868 1.00 54.72 296 GLU A CA 1
ATOM 2320 C C . GLU A 1 296 ? 11.184 -16.115 -34.080 1.00 54.72 296 GLU A C 1
ATOM 2322 O O . GLU A 1 296 ? 10.112 -16.351 -34.635 1.00 54.72 296 GLU A O 1
ATOM 2327 N N . GLN A 1 297 ? 11.336 -16.342 -32.771 1.00 57.25 297 GLN A N 1
ATOM 2328 C CA . GLN A 1 297 ? 10.317 -16.990 -31.930 1.00 57.25 297 GLN A CA 1
ATOM 2329 C C . GLN A 1 297 ? 9.284 -15.993 -31.385 1.00 57.25 297 GLN A C 1
ATOM 2331 O O . GLN A 1 297 ? 9.408 -15.524 -30.263 1.00 57.25 297 GLN A O 1
ATOM 2336 N N . THR A 1 298 ? 8.252 -15.657 -32.162 1.00 59.56 298 THR A N 1
ATOM 2337 C CA . THR A 1 298 ? 7.205 -14.683 -31.756 1.00 59.56 298 THR A CA 1
ATOM 2338 C C . THR A 1 298 ? 5.804 -15.272 -31.598 1.00 59.56 298 THR A C 1
ATOM 2340 O O . THR A 1 298 ? 4.847 -14.532 -31.359 1.00 59.56 298 THR A O 1
ATOM 2343 N N . ALA A 1 299 ? 5.660 -16.592 -31.737 1.00 57.22 299 ALA A N 1
ATOM 2344 C CA . ALA A 1 299 ? 4.359 -17.251 -31.755 1.00 57.22 299 ALA A CA 1
ATOM 2345 C C . ALA A 1 299 ? 3.554 -16.943 -30.477 1.00 57.22 299 ALA A C 1
ATOM 2347 O O . ALA A 1 299 ? 3.987 -17.239 -29.368 1.00 57.22 299 ALA A O 1
ATOM 2348 N N . GLY A 1 300 ? 2.385 -16.314 -30.643 1.00 66.62 300 GLY A N 1
ATOM 2349 C CA . GLY A 1 300 ? 1.451 -15.996 -29.555 1.00 66.62 300 GLY A CA 1
ATOM 2350 C C . GLY A 1 300 ? 1.716 -14.697 -28.780 1.00 66.62 300 GLY A C 1
ATOM 2351 O O . GLY A 1 300 ? 0.875 -14.311 -27.972 1.00 66.62 300 GLY A O 1
ATOM 2352 N N . MET A 1 301 ? 2.821 -13.980 -29.025 1.00 76.38 301 MET A N 1
ATOM 2353 C CA . MET A 1 301 ? 3.153 -12.746 -28.293 1.00 76.38 301 MET A CA 1
ATOM 2354 C C . MET A 1 301 ? 2.767 -11.482 -29.069 1.00 76.38 301 MET A C 1
ATOM 2356 O O . MET A 1 301 ? 3.099 -11.319 -30.243 1.00 76.38 301 MET A O 1
ATOM 2360 N N . THR A 1 302 ? 2.129 -10.519 -28.396 1.00 84.81 302 THR A N 1
ATOM 2361 C CA . THR A 1 302 ? 1.848 -9.204 -28.995 1.00 84.81 302 THR A CA 1
ATOM 2362 C C . THR A 1 302 ? 3.036 -8.274 -28.771 1.00 84.81 302 THR A C 1
ATOM 2364 O O . THR A 1 302 ? 3.267 -7.824 -27.651 1.00 84.81 302 THR A O 1
ATOM 2367 N N . ILE A 1 303 ? 3.797 -7.973 -29.828 1.00 87.44 303 ILE A N 1
ATOM 2368 C CA . ILE A 1 303 ? 5.033 -7.183 -29.729 1.00 87.44 303 ILE A CA 1
ATOM 2369 C C . ILE A 1 303 ? 4.898 -5.844 -30.467 1.00 87.44 303 ILE A C 1
ATOM 2371 O O . ILE A 1 303 ? 4.567 -5.773 -31.651 1.00 87.44 303 ILE A O 1
ATOM 2375 N N . ARG A 1 304 ? 5.212 -4.749 -29.771 1.00 90.25 304 ARG A N 1
ATOM 2376 C CA . ARG A 1 304 ? 5.342 -3.396 -30.316 1.00 90.25 304 ARG A CA 1
ATOM 2377 C C . ARG A 1 304 ? 6.817 -3.051 -30.458 1.00 90.25 304 ARG A C 1
ATOM 2379 O O . ARG A 1 304 ? 7.558 -3.004 -29.480 1.00 90.25 304 ARG A O 1
ATOM 2386 N N . ARG A 1 305 ? 7.235 -2.760 -31.689 1.00 90.62 305 ARG A N 1
ATOM 2387 C CA . ARG A 1 305 ? 8.618 -2.387 -31.989 1.00 90.62 305 ARG A CA 1
ATOM 2388 C C . ARG A 1 305 ? 8.855 -0.878 -31.889 1.00 90.62 305 ARG A C 1
ATOM 2390 O O . ARG A 1 305 ? 7.989 -0.086 -32.275 1.00 90.62 305 ARG A O 1
ATOM 2397 N N . PHE A 1 306 ? 10.047 -0.485 -31.441 1.00 90.88 306 PHE A N 1
ATOM 2398 C CA . PHE A 1 306 ? 10.560 0.884 -31.552 1.00 90.88 306 PHE A CA 1
ATOM 2399 C C . PHE A 1 306 ? 12.029 0.930 -31.988 1.00 90.88 306 PHE A C 1
ATOM 2401 O O . PHE A 1 306 ? 12.762 -0.045 -31.862 1.00 90.88 306 PHE A O 1
ATOM 2408 N N . GLY A 1 307 ? 12.465 2.085 -32.491 1.00 86.50 307 GLY A N 1
ATOM 2409 C CA . GLY A 1 307 ? 13.868 2.328 -32.825 1.00 86.50 307 GLY A CA 1
ATOM 2410 C C . GLY A 1 307 ? 14.448 1.387 -33.892 1.00 86.50 307 GLY A C 1
ATOM 2411 O O . GLY A 1 307 ? 13.737 0.731 -34.656 1.00 86.50 307 GLY A O 1
ATOM 2412 N N . THR A 1 308 ? 15.779 1.347 -33.963 1.00 84.44 308 THR A N 1
ATOM 2413 C CA . THR A 1 308 ? 16.536 0.549 -34.942 1.00 84.44 308 THR A CA 1
ATOM 2414 C C . THR A 1 308 ? 17.470 -0.457 -34.258 1.00 84.44 308 THR A C 1
ATOM 2416 O O . THR A 1 308 ? 17.781 -0.312 -33.070 1.00 84.44 308 THR A O 1
ATOM 2419 N N . PRO A 1 309 ? 18.002 -1.461 -34.987 1.00 78.31 309 PRO A N 1
ATOM 2420 C CA . PRO A 1 309 ? 18.941 -2.437 -34.433 1.00 78.31 309 PRO A CA 1
ATOM 2421 C C . PRO A 1 309 ? 20.232 -1.843 -33.836 1.00 78.31 309 PRO A C 1
ATOM 2423 O O . PRO A 1 309 ? 20.904 -2.511 -33.058 1.00 78.31 309 PRO A O 1
ATOM 2426 N N . ARG A 1 310 ? 20.575 -0.590 -34.157 1.00 77.62 310 ARG A N 1
ATOM 2427 C CA . ARG A 1 310 ? 21.766 0.088 -33.618 1.00 77.62 310 ARG A CA 1
ATOM 2428 C C . ARG A 1 310 ? 21.527 0.761 -32.265 1.00 77.62 310 ARG A C 1
ATOM 2430 O O . ARG A 1 310 ? 22.479 0.992 -31.533 1.00 77.62 310 ARG A O 1
ATOM 2437 N N . MET A 1 311 ? 20.277 1.069 -31.919 1.00 85.88 311 MET A N 1
ATOM 2438 C CA . MET A 1 311 ? 19.913 1.830 -30.716 1.00 85.88 311 MET A CA 1
ATOM 2439 C C . MET A 1 311 ? 19.939 0.947 -29.461 1.00 85.88 311 MET A C 1
ATOM 2441 O O . MET A 1 311 ? 18.895 0.609 -28.933 1.00 85.88 311 MET A O 1
ATOM 2445 N N . SER A 1 312 ? 21.113 0.500 -29.019 1.00 81.38 312 SER A N 1
ATOM 2446 C CA . SER A 1 312 ? 21.269 -0.399 -27.865 1.00 81.38 312 SER A CA 1
ATOM 2447 C C . SER A 1 312 ? 21.514 0.364 -26.554 1.00 81.38 312 SER A C 1
ATOM 2449 O O . SER A 1 312 ? 22.231 1.367 -26.582 1.00 81.38 312 SER A O 1
ATOM 2451 N N . PRO A 1 313 ? 21.027 -0.132 -25.396 1.00 81.44 313 PRO A N 1
ATOM 2452 C CA . PRO A 1 313 ? 21.394 0.408 -24.085 1.00 81.44 313 PRO A CA 1
ATOM 2453 C C . PRO A 1 313 ? 22.880 0.215 -23.730 1.00 81.44 313 PRO A C 1
ATOM 2455 O O . PRO A 1 313 ? 23.335 0.775 -22.744 1.00 81.44 313 PRO A O 1
ATOM 2458 N N . ALA A 1 314 ? 23.659 -0.540 -24.513 1.00 78.25 314 ALA A N 1
ATOM 2459 C CA . ALA A 1 314 ? 25.035 -0.905 -24.164 1.00 78.25 314 ALA A CA 1
ATOM 2460 C C . ALA A 1 314 ? 26.064 0.245 -24.237 1.00 78.25 314 ALA A C 1
ATOM 2462 O O . ALA A 1 314 ? 27.049 0.222 -23.490 1.00 78.25 314 ALA A O 1
ATOM 2463 N N . HIS A 1 315 ? 25.865 1.225 -25.131 1.00 80.69 315 HIS A N 1
ATOM 2464 C CA . HIS A 1 315 ? 26.852 2.275 -25.432 1.00 80.69 315 HIS A CA 1
ATOM 2465 C C . HIS A 1 315 ? 26.191 3.615 -25.782 1.00 80.69 315 HIS A C 1
ATOM 2467 O O . HIS A 1 315 ? 25.111 3.653 -26.374 1.00 80.69 315 HIS A O 1
ATOM 2473 N N . LEU A 1 316 ? 26.860 4.728 -25.479 1.00 82.12 316 LEU A N 1
ATOM 2474 C CA . LEU A 1 316 ? 26.464 6.057 -25.954 1.00 82.12 316 LEU A CA 1
ATOM 2475 C C . LEU A 1 316 ? 26.970 6.309 -27.386 1.00 82.12 316 LEU A C 1
ATOM 2477 O O . LEU A 1 316 ? 28.003 5.760 -27.755 1.00 82.12 316 LEU A O 1
ATOM 2481 N N . PRO A 1 317 ? 26.262 7.116 -28.206 1.00 85.56 317 PRO A N 1
ATOM 2482 C CA . PRO A 1 317 ? 24.981 7.788 -27.939 1.00 85.56 317 PRO A CA 1
ATOM 2483 C C . PRO A 1 317 ? 23.749 6.887 -28.163 1.00 85.56 317 PRO A C 1
ATOM 2485 O O . PRO A 1 317 ? 22.613 7.330 -27.997 1.00 85.56 317 PRO A O 1
ATOM 2488 N N . PHE A 1 318 ? 23.936 5.620 -28.538 1.00 88.00 318 PHE A N 1
ATOM 2489 C CA . PHE A 1 318 ? 22.838 4.708 -28.872 1.00 88.00 318 PHE A CA 1
ATOM 2490 C C . PHE A 1 318 ? 21.882 4.435 -27.706 1.00 88.00 318 PHE A C 1
ATOM 2492 O O . PHE A 1 318 ? 20.681 4.312 -27.939 1.00 88.00 318 PHE A O 1
ATOM 2499 N N . ALA A 1 319 ? 22.382 4.429 -26.470 1.00 87.56 319 ALA A N 1
ATOM 2500 C CA . ALA A 1 319 ? 21.567 4.299 -25.267 1.00 87.56 319 ALA A CA 1
ATOM 2501 C C . ALA A 1 319 ? 20.631 5.507 -25.070 1.00 87.56 319 ALA A C 1
ATOM 2503 O O . ALA A 1 319 ? 19.484 5.344 -24.659 1.00 87.56 319 ALA A O 1
ATOM 2504 N N . LEU A 1 320 ? 21.073 6.715 -25.440 1.00 90.62 320 LEU A N 1
ATOM 2505 C CA . LEU A 1 320 ? 20.218 7.903 -25.429 1.00 90.62 320 LEU A CA 1
ATOM 2506 C C . LEU A 1 320 ? 19.108 7.786 -26.480 1.00 90.62 320 LEU A C 1
ATOM 2508 O O . LEU A 1 320 ? 17.945 8.036 -26.175 1.00 90.62 320 LEU A O 1
ATOM 2512 N N . LEU A 1 321 ? 19.448 7.353 -27.699 1.00 92.06 321 LEU A N 1
ATOM 2513 C CA . LEU A 1 321 ? 18.461 7.116 -28.759 1.00 92.06 321 LEU A CA 1
ATOM 2514 C C . LEU A 1 321 ? 17.464 6.012 -28.384 1.00 92.06 321 LEU A C 1
ATOM 2516 O O . LEU A 1 321 ? 16.280 6.123 -28.692 1.00 92.06 321 LEU A O 1
ATOM 2520 N N . TYR A 1 322 ? 17.921 4.965 -27.698 1.00 91.88 322 TYR A N 1
ATOM 2521 C CA . TYR A 1 322 ? 17.068 3.903 -27.166 1.00 91.88 322 TYR A CA 1
ATOM 2522 C C . TYR A 1 322 ? 16.010 4.464 -26.206 1.00 91.88 322 TYR A C 1
ATOM 2524 O O . TYR A 1 322 ? 14.816 4.246 -26.403 1.00 91.88 322 TYR A O 1
ATOM 2532 N N . VAL A 1 323 ? 16.439 5.260 -25.222 1.00 93.44 323 VAL A N 1
ATOM 2533 C CA . VAL A 1 323 ? 15.556 5.888 -24.226 1.00 93.44 323 VAL A CA 1
ATOM 2534 C C . VAL A 1 323 ? 14.557 6.843 -24.888 1.00 93.44 323 VAL A C 1
ATOM 2536 O O . VAL A 1 323 ? 13.355 6.759 -24.632 1.00 93.44 323 VAL A O 1
ATOM 2539 N N . THR A 1 324 ? 15.010 7.734 -25.774 1.00 93.94 324 THR A N 1
ATOM 2540 C CA . THR A 1 324 ? 14.132 8.747 -26.387 1.00 93.94 324 THR A CA 1
ATOM 2541 C C . THR A 1 324 ? 13.115 8.137 -27.350 1.00 93.94 324 THR A C 1
ATOM 2543 O O . THR A 1 324 ? 11.937 8.513 -27.327 1.00 93.94 324 THR A O 1
ATOM 2546 N N . THR A 1 325 ? 13.525 7.162 -28.166 1.00 94.00 325 THR A N 1
ATOM 2547 C CA . THR A 1 325 ? 12.618 6.476 -29.100 1.00 94.00 325 THR A CA 1
ATOM 2548 C C . THR A 1 325 ? 11.642 5.546 -28.382 1.00 94.00 325 THR A C 1
ATOM 2550 O O . THR A 1 325 ? 10.465 5.520 -28.749 1.00 94.00 325 THR A O 1
ATOM 2553 N N . GLY A 1 326 ? 12.082 4.854 -27.325 1.00 93.81 326 GLY A N 1
ATOM 2554 C CA . GLY A 1 326 ? 11.214 4.046 -26.466 1.00 93.81 326 GLY A CA 1
ATOM 2555 C C . GLY A 1 326 ? 10.138 4.890 -25.781 1.00 93.81 326 GLY A C 1
ATOM 2556 O O . GLY A 1 326 ? 8.948 4.577 -25.882 1.00 93.81 326 GLY A O 1
ATOM 2557 N N . CYS A 1 327 ? 10.533 6.017 -25.176 1.00 95.88 327 CYS A N 1
ATOM 2558 C CA . CYS A 1 327 ? 9.609 6.973 -24.555 1.00 95.88 327 CYS A CA 1
ATOM 2559 C C . CYS A 1 327 ? 8.580 7.497 -25.566 1.00 95.88 327 CYS A C 1
ATOM 2561 O O . CYS A 1 327 ? 7.371 7.437 -25.329 1.00 95.88 327 CYS A O 1
ATOM 2563 N N . SER A 1 328 ? 9.051 7.938 -26.737 1.00 95.19 328 SER A N 1
ATOM 2564 C CA . SER A 1 328 ? 8.192 8.478 -27.797 1.00 95.19 328 SER A CA 1
ATOM 2565 C C . SER A 1 328 ? 7.184 7.445 -28.302 1.00 95.19 328 SER A C 1
ATOM 2567 O O . SER A 1 328 ? 6.008 7.767 -28.480 1.00 95.19 328 SER A O 1
ATOM 2569 N N . LYS A 1 329 ? 7.613 6.188 -28.490 1.00 95.62 329 LYS A N 1
ATOM 2570 C CA . LYS A 1 329 ? 6.719 5.108 -28.921 1.00 95.62 329 LYS A CA 1
ATOM 2571 C C . LYS A 1 329 ? 5.652 4.810 -27.873 1.00 95.62 329 LYS A C 1
ATOM 2573 O O . LYS A 1 329 ? 4.485 4.682 -28.238 1.00 95.62 329 LYS A O 1
ATOM 2578 N N . LEU A 1 330 ? 6.026 4.711 -26.597 1.00 95.62 330 LEU A N 1
ATOM 2579 C CA . LEU A 1 330 ? 5.064 4.424 -25.535 1.00 95.62 330 LEU A CA 1
ATOM 2580 C C . LEU A 1 330 ? 4.052 5.565 -25.368 1.00 95.62 330 LEU A C 1
ATOM 2582 O O . LEU A 1 330 ? 2.855 5.302 -25.285 1.00 95.62 330 LEU A O 1
ATOM 2586 N N . LEU A 1 331 ? 4.501 6.823 -25.414 1.00 95.31 331 LEU A N 1
ATOM 2587 C CA . LEU A 1 331 ? 3.604 7.982 -25.420 1.00 95.31 331 LEU A CA 1
ATOM 2588 C C . LEU A 1 331 ? 2.635 7.944 -26.606 1.00 95.31 331 LEU A C 1
ATOM 2590 O O . LEU A 1 331 ? 1.449 8.193 -26.419 1.00 95.31 331 LEU A O 1
ATOM 2594 N N . ALA A 1 332 ? 3.107 7.606 -27.810 1.00 94.44 332 ALA A N 1
ATOM 2595 C CA . ALA A 1 332 ? 2.242 7.480 -28.981 1.00 94.44 332 ALA A CA 1
ATOM 2596 C C . ALA A 1 332 ? 1.171 6.394 -28.789 1.00 94.44 332 ALA A C 1
ATOM 2598 O O . ALA A 1 332 ? -0.002 6.655 -29.038 1.00 94.44 332 ALA A O 1
ATOM 2599 N N . LEU A 1 333 ? 1.549 5.216 -28.278 1.00 93.06 333 LEU A N 1
ATOM 2600 C CA . LEU A 1 333 ? 0.603 4.135 -27.975 1.00 93.06 333 LEU A CA 1
ATOM 2601 C C . LEU A 1 333 ? -0.448 4.581 -26.948 1.00 93.06 333 LEU A C 1
ATOM 2603 O O . LEU A 1 333 ? -1.640 4.358 -27.139 1.00 93.06 333 LEU A O 1
ATOM 2607 N N . LEU A 1 334 ? -0.020 5.251 -25.877 1.00 91.88 334 LEU A N 1
ATOM 2608 C CA . LEU A 1 334 ? -0.914 5.746 -24.830 1.00 91.88 334 LEU A CA 1
ATOM 2609 C C . LEU A 1 334 ? -1.887 6.811 -25.358 1.00 91.88 334 LEU A C 1
ATOM 2611 O O . LEU A 1 334 ? -3.068 6.757 -25.027 1.00 91.88 334 LEU A O 1
ATOM 2615 N N . ARG A 1 335 ? -1.425 7.733 -26.215 1.00 91.25 335 ARG A N 1
ATOM 2616 C CA . ARG A 1 335 ? -2.287 8.735 -26.876 1.00 91.25 335 ARG A CA 1
ATOM 2617 C C . ARG A 1 335 ? -3.285 8.106 -27.847 1.00 91.25 335 ARG A C 1
ATOM 2619 O O . ARG A 1 335 ? -4.409 8.573 -27.950 1.00 91.25 335 ARG A O 1
ATOM 2626 N N . GLN A 1 336 ? -2.887 7.034 -28.531 1.00 90.00 336 GLN A N 1
ATOM 2627 C CA . GLN A 1 336 ? -3.728 6.287 -29.474 1.00 90.00 336 GLN A CA 1
ATOM 2628 C C . GLN A 1 336 ? -4.744 5.357 -28.787 1.00 90.00 336 GLN A C 1
ATOM 2630 O O . GLN A 1 336 ? -5.403 4.571 -29.463 1.00 90.00 336 GLN A O 1
ATOM 2635 N N . GLY A 1 337 ? -4.876 5.404 -27.457 1.00 83.62 337 GLY A N 1
ATOM 2636 C CA . GLY A 1 337 ? -5.836 4.565 -26.741 1.00 83.62 337 GLY A CA 1
ATOM 2637 C C . GLY A 1 337 ? -5.365 3.120 -26.558 1.00 83.62 337 GLY A C 1
ATOM 2638 O O . GLY A 1 337 ? -6.172 2.190 -26.541 1.00 83.62 337 GLY A O 1
ATOM 2639 N N . ALA A 1 338 ? -4.060 2.886 -26.374 1.00 85.06 338 ALA A N 1
ATOM 2640 C CA . ALA A 1 338 ? -3.573 1.566 -25.962 1.00 85.06 338 ALA A CA 1
ATOM 2641 C C . ALA A 1 338 ? -4.073 1.146 -24.564 1.00 85.06 338 ALA A C 1
ATOM 2643 O O . ALA A 1 338 ? -3.996 -0.027 -24.229 1.00 85.06 338 ALA A O 1
ATOM 2644 N N . ASN A 1 339 ? -4.620 2.070 -23.761 1.00 85.75 339 ASN A N 1
ATOM 2645 C CA . ASN A 1 339 ? -5.344 1.766 -22.518 1.00 85.75 339 ASN A CA 1
ATOM 2646 C C . ASN A 1 339 ? -4.605 0.811 -21.560 1.00 85.75 339 ASN A C 1
ATOM 2648 O O . ASN A 1 339 ? -5.219 -0.044 -20.924 1.00 85.75 339 ASN A O 1
ATOM 2652 N N . TYR A 1 340 ? -3.282 0.952 -21.447 1.00 90.88 340 TYR A N 1
ATOM 2653 C CA . TYR A 1 340 ? -2.514 0.171 -20.483 1.00 90.88 340 TYR A CA 1
ATOM 2654 C C . TYR A 1 340 ? -2.930 0.537 -19.051 1.00 90.88 340 TYR A C 1
ATOM 2656 O O . TYR A 1 340 ? -3.030 1.719 -18.683 1.00 90.88 340 TYR A O 1
ATOM 2664 N N . HIS A 1 341 ? -3.174 -0.494 -18.246 1.00 89.12 341 HIS A N 1
ATOM 2665 C CA . HIS A 1 341 ? -3.472 -0.370 -16.821 1.00 89.12 341 HIS A CA 1
ATOM 2666 C C . HIS A 1 341 ? -2.174 -0.293 -16.014 1.00 89.12 341 HIS A C 1
ATOM 2668 O O . HIS A 1 341 ? -2.071 0.521 -15.094 1.00 89.12 341 HIS A O 1
ATOM 2674 N N . VAL A 1 342 ? -1.175 -1.079 -16.425 1.00 92.69 342 VAL A N 1
ATOM 2675 C CA . VAL A 1 342 ? 0.159 -1.154 -15.822 1.00 92.69 342 VAL A CA 1
ATOM 2676 C C . VAL A 1 342 ? 1.222 -1.152 -16.923 1.00 92.69 342 VAL A C 1
ATOM 2678 O O . VAL A 1 342 ? 1.040 -1.759 -17.982 1.00 92.69 342 VAL A O 1
ATOM 2681 N N . VAL A 1 343 ? 2.332 -0.457 -16.675 1.00 95.81 343 VAL A N 1
ATOM 2682 C CA . VAL A 1 343 ? 3.577 -0.581 -17.439 1.00 95.81 343 VAL A CA 1
ATOM 2683 C C . VAL A 1 343 ? 4.600 -1.283 -16.555 1.00 95.81 343 VAL A C 1
ATOM 2685 O O . VAL A 1 343 ? 4.896 -0.807 -15.461 1.00 95.81 343 VAL A O 1
ATOM 2688 N N . MET A 1 344 ? 5.125 -2.411 -17.025 1.00 95.44 344 MET A N 1
ATOM 2689 C CA . MET A 1 344 ? 5.958 -3.322 -16.249 1.00 95.44 344 MET A CA 1
ATOM 2690 C C . MET A 1 344 ? 7.357 -3.480 -16.870 1.00 95.44 344 MET A C 1
ATOM 2692 O O . MET A 1 344 ? 7.613 -4.474 -17.559 1.00 95.44 344 MET A O 1
ATOM 2696 N N . PRO A 1 345 ? 8.252 -2.481 -16.719 1.00 94.88 345 PRO A N 1
ATOM 2697 C CA . PRO A 1 345 ? 9.611 -2.562 -17.249 1.00 94.88 345 PRO A CA 1
ATOM 2698 C C . PRO A 1 345 ? 10.407 -3.687 -16.583 1.00 94.88 345 PRO A C 1
ATOM 2700 O O . PRO A 1 345 ? 10.190 -3.996 -15.413 1.00 94.88 345 PRO A O 1
ATOM 2703 N N . GLN A 1 346 ? 11.328 -4.275 -17.347 1.00 91.12 346 GLN A N 1
ATOM 2704 C CA . GLN A 1 346 ? 12.133 -5.436 -16.944 1.00 91.12 346 GLN A CA 1
ATOM 2705 C C . GLN A 1 346 ? 13.598 -5.094 -16.630 1.00 91.12 346 GLN A C 1
ATOM 2707 O O . GLN A 1 346 ? 14.458 -5.966 -16.623 1.00 91.12 346 GLN A O 1
ATOM 2712 N N . ASP A 1 347 ? 13.924 -3.821 -16.420 1.00 88.94 347 ASP A N 1
ATOM 2713 C CA . ASP A 1 347 ? 15.195 -3.419 -15.817 1.00 88.94 347 ASP A CA 1
ATOM 2714 C C . ASP A 1 347 ? 15.029 -2.105 -15.054 1.00 88.94 347 ASP A C 1
ATOM 2716 O O . ASP A 1 347 ? 14.367 -1.185 -15.537 1.00 88.94 347 ASP A O 1
ATOM 2720 N N . GLY A 1 348 ? 15.668 -1.991 -13.888 1.00 83.12 348 GLY A N 1
ATOM 2721 C CA . GLY A 1 348 ? 15.647 -0.804 -13.031 1.00 83.12 348 GLY A CA 1
ATOM 2722 C C . GLY A 1 348 ? 16.477 0.381 -13.538 1.00 83.12 348 GLY A C 1
ATOM 2723 O O . GLY A 1 348 ? 16.787 1.279 -12.753 1.00 83.12 348 GLY A O 1
ATOM 2724 N N . ALA A 1 349 ? 16.861 0.400 -14.820 1.00 89.75 349 ALA A N 1
ATOM 2725 C CA . ALA A 1 349 ? 17.707 1.428 -15.416 1.00 89.75 349 ALA A CA 1
ATOM 2726 C C . ALA A 1 349 ? 17.052 2.073 -16.649 1.00 89.75 349 ALA A C 1
ATOM 2728 O O . ALA A 1 349 ? 16.318 3.051 -16.527 1.00 89.75 349 ALA A O 1
ATOM 2729 N N . TYR A 1 350 ? 17.325 1.565 -17.848 1.00 91.62 350 TYR A N 1
ATOM 2730 C CA . TYR A 1 350 ? 16.950 2.195 -19.109 1.00 91.62 350 TYR A CA 1
ATOM 2731 C C . TYR A 1 350 ? 15.472 2.025 -19.435 1.00 91.62 350 TYR A C 1
ATOM 2733 O O . TYR A 1 350 ? 14.819 3.025 -19.754 1.00 91.62 350 TYR A O 1
ATOM 2741 N N . THR A 1 351 ? 14.939 0.793 -19.384 1.00 92.19 351 THR A N 1
ATOM 2742 C CA . THR A 1 351 ? 13.517 0.589 -19.698 1.00 92.19 351 THR A CA 1
ATOM 2743 C C . THR A 1 351 ? 12.642 1.255 -18.657 1.00 92.19 351 THR A C 1
ATOM 2745 O O . THR A 1 351 ? 11.775 2.034 -19.048 1.00 92.19 351 THR A O 1
ATOM 2748 N N . ALA A 1 352 ? 12.937 1.074 -17.364 1.00 94.00 352 ALA A N 1
ATOM 2749 C CA . ALA A 1 352 ? 1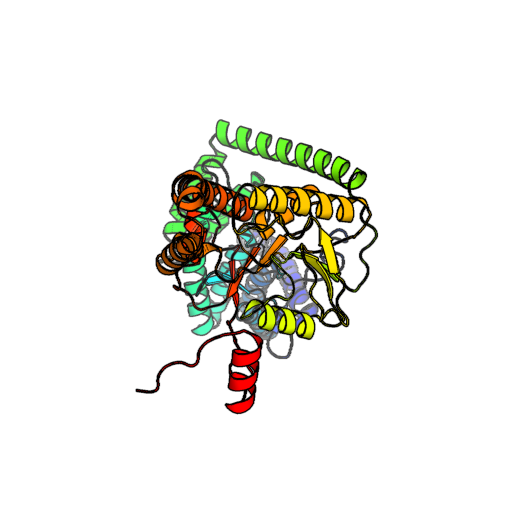2.205 1.748 -16.298 1.00 94.00 352 ALA A CA 1
ATOM 2750 C C . ALA A 1 352 ? 12.256 3.275 -16.402 1.00 94.00 352 ALA A C 1
ATOM 2752 O O . ALA A 1 352 ? 11.225 3.922 -16.216 1.00 94.00 352 ALA A O 1
ATOM 2753 N N . ALA A 1 353 ? 13.401 3.869 -16.761 1.00 95.12 353 ALA A N 1
ATOM 2754 C CA . ALA A 1 353 ? 13.494 5.318 -16.924 1.00 95.12 353 ALA A CA 1
ATOM 2755 C C . ALA A 1 353 ? 12.570 5.830 -18.037 1.00 95.12 353 ALA A C 1
ATOM 2757 O O . ALA A 1 353 ? 11.738 6.707 -17.793 1.00 95.12 353 ALA A O 1
ATOM 2758 N N . PHE A 1 354 ? 12.680 5.293 -19.258 1.00 95.44 354 PHE A N 1
ATOM 2759 C CA . PHE A 1 354 ? 11.886 5.816 -20.373 1.00 95.44 354 PHE A CA 1
ATOM 2760 C C . PHE A 1 354 ? 10.407 5.465 -20.226 1.00 95.44 354 PHE A C 1
ATOM 2762 O O . PHE A 1 354 ? 9.537 6.297 -20.502 1.00 95.44 354 PHE A O 1
ATOM 2769 N N . SER A 1 355 ? 10.110 4.230 -19.813 1.00 95.94 355 SER A N 1
ATOM 2770 C CA . SER A 1 355 ? 8.738 3.758 -19.752 1.00 95.94 355 SER A CA 1
ATOM 2771 C C . SER A 1 355 ? 8.017 4.380 -18.575 1.00 95.94 355 SER A C 1
ATOM 2773 O O . SER A 1 355 ? 6.852 4.741 -18.707 1.00 95.94 355 SER A O 1
ATOM 2775 N N . GLY A 1 356 ? 8.721 4.567 -17.457 1.00 94.69 356 GLY A N 1
ATOM 2776 C CA . GLY A 1 356 ? 8.192 5.232 -16.284 1.00 94.69 356 GLY A CA 1
ATOM 2777 C C . GLY A 1 356 ? 7.896 6.706 -16.536 1.00 94.69 356 GLY A C 1
ATOM 2778 O O . GLY A 1 356 ? 6.811 7.164 -16.190 1.00 94.69 356 GLY A O 1
ATOM 2779 N N . LEU A 1 357 ? 8.775 7.437 -17.235 1.00 95.06 357 LEU A N 1
ATOM 2780 C CA . LEU A 1 357 ? 8.495 8.818 -17.652 1.00 95.06 357 LEU A CA 1
ATOM 2781 C C . LEU A 1 357 ? 7.222 8.904 -18.508 1.00 95.06 357 LEU A C 1
ATOM 2783 O O . LEU A 1 357 ? 6.311 9.672 -18.196 1.00 95.06 357 LEU A O 1
ATOM 2787 N N . ALA A 1 358 ? 7.130 8.090 -19.563 1.00 94.88 358 ALA A N 1
ATOM 2788 C CA . ALA A 1 358 ? 5.968 8.073 -20.451 1.00 94.88 358 ALA A CA 1
ATOM 2789 C C . ALA A 1 358 ? 4.675 7.673 -19.716 1.00 94.88 358 ALA A C 1
ATOM 2791 O O . ALA A 1 358 ? 3.633 8.313 -19.881 1.00 94.88 358 ALA A O 1
ATOM 2792 N N . ALA A 1 359 ? 4.751 6.639 -18.878 1.00 93.50 359 ALA A N 1
ATOM 2793 C CA . ALA A 1 359 ? 3.633 6.138 -18.095 1.00 93.50 359 ALA A CA 1
ATOM 2794 C C . ALA A 1 359 ? 3.154 7.163 -17.064 1.00 93.50 359 ALA A C 1
ATOM 2796 O O . ALA A 1 359 ? 1.955 7.409 -17.007 1.00 93.50 359 ALA A O 1
ATOM 2797 N N . LYS A 1 360 ? 4.052 7.825 -16.321 1.00 90.69 360 LYS A N 1
ATOM 2798 C CA . LYS A 1 360 ? 3.704 8.876 -15.348 1.00 90.69 360 LYS A CA 1
ATOM 2799 C C . LYS A 1 360 ? 3.020 10.071 -16.005 1.00 90.69 360 LYS A C 1
ATOM 2801 O O . LYS A 1 360 ? 2.040 10.577 -15.459 1.00 90.69 360 LYS A O 1
ATOM 2806 N N . ILE A 1 361 ? 3.463 10.475 -17.199 1.00 90.31 361 ILE A N 1
ATOM 2807 C CA . ILE A 1 361 ? 2.801 11.537 -17.975 1.00 90.31 361 ILE A CA 1
ATOM 2808 C C . ILE A 1 361 ? 1.361 11.133 -18.324 1.00 90.31 361 ILE A C 1
ATOM 2810 O O . ILE A 1 361 ? 0.422 11.899 -18.113 1.00 90.31 361 ILE A O 1
ATOM 2814 N N . ALA A 1 362 ? 1.166 9.894 -18.773 1.00 88.88 362 ALA A N 1
ATOM 2815 C CA . ALA A 1 362 ? -0.156 9.320 -19.022 1.00 88.88 362 ALA A CA 1
ATOM 2816 C C . ALA A 1 362 ? -0.842 8.779 -17.751 1.00 88.88 362 ALA A C 1
ATOM 2818 O O . ALA A 1 362 ? -1.890 8.134 -17.859 1.00 88.88 362 ALA A O 1
ATOM 2819 N N . GLY A 1 363 ? -0.250 9.029 -16.570 1.00 87.69 363 GLY A N 1
ATOM 2820 C CA . GLY A 1 363 ? -0.434 8.423 -15.238 1.00 87.69 363 GLY A CA 1
ATOM 2821 C C . GLY A 1 363 ? -0.941 6.981 -15.178 1.00 87.69 363 GLY A C 1
ATOM 2822 O O . GLY A 1 363 ? -1.867 6.640 -14.432 1.00 87.69 363 GLY A O 1
ATOM 2823 N N . VAL A 1 364 ? -0.350 6.143 -16.009 1.00 90.81 364 VAL A N 1
ATOM 2824 C CA . VAL A 1 364 ? -0.388 4.694 -15.866 1.00 90.81 364 VAL A CA 1
ATOM 2825 C C . VAL A 1 364 ? 0.590 4.308 -14.756 1.00 90.81 364 VAL A C 1
ATOM 2827 O O . VAL A 1 364 ? 1.652 4.922 -14.649 1.00 90.81 364 VAL A O 1
ATOM 2830 N N . ARG A 1 365 ? 0.229 3.324 -13.923 1.00 90.38 365 ARG A N 1
ATOM 2831 C CA . ARG A 1 365 ? 1.125 2.841 -12.864 1.00 90.38 365 ARG A CA 1
ATOM 2832 C C . ARG A 1 365 ? 2.314 2.091 -13.459 1.00 90.38 365 ARG A C 1
ATOM 2834 O O . ARG A 1 365 ? 2.172 1.409 -14.476 1.00 90.38 365 ARG A O 1
ATOM 2841 N N . VAL A 1 366 ? 3.459 2.212 -12.801 1.00 94.75 366 VAL A N 1
ATOM 2842 C CA . VAL A 1 366 ? 4.738 1.633 -13.212 1.00 94.75 366 VAL A CA 1
ATOM 2843 C C . VAL A 1 366 ? 5.212 0.663 -12.143 1.00 94.75 366 VAL A C 1
ATOM 2845 O O . VAL A 1 366 ? 5.578 1.083 -11.049 1.00 94.75 366 VAL A O 1
ATOM 2848 N N . VAL A 1 367 ? 5.238 -0.625 -12.464 1.00 94.75 367 VAL A N 1
ATOM 2849 C CA . VAL A 1 367 ? 5.754 -1.664 -11.564 1.00 94.75 367 VAL A CA 1
ATOM 2850 C C . VAL A 1 367 ? 7.009 -2.240 -12.200 1.00 94.75 367 VAL A C 1
ATOM 2852 O O . VAL A 1 367 ? 6.921 -2.947 -13.195 1.00 94.75 367 VAL A O 1
ATOM 2855 N N . CYS A 1 368 ? 8.186 -1.887 -11.696 1.00 93.81 368 CYS A N 1
ATOM 2856 C CA . CYS A 1 368 ? 9.442 -2.360 -12.266 1.00 93.81 368 CYS A CA 1
ATOM 2857 C C . CYS A 1 368 ? 9.785 -3.732 -11.702 1.00 93.81 368 CYS A C 1
ATOM 2859 O O . CYS A 1 368 ? 9.910 -3.871 -10.490 1.00 93.81 368 CYS A O 1
ATOM 2861 N N . MET A 1 369 ? 10.005 -4.713 -12.572 1.00 91.44 369 MET A N 1
ATOM 2862 C CA . MET A 1 369 ? 10.584 -5.992 -12.179 1.00 91.44 369 MET A CA 1
ATOM 2863 C C . MET A 1 369 ? 12.081 -5.939 -12.479 1.00 91.44 369 MET A C 1
ATOM 2865 O O . MET A 1 369 ? 12.488 -6.011 -13.639 1.00 91.44 369 MET A O 1
ATOM 2869 N N . ASP A 1 370 ? 12.891 -5.685 -11.448 1.00 88.12 370 ASP A N 1
ATOM 2870 C CA . ASP A 1 370 ? 14.337 -5.525 -11.609 1.00 88.12 370 ASP A CA 1
ATOM 2871 C C . ASP A 1 370 ? 15.053 -6.868 -11.482 1.00 88.12 370 ASP A C 1
ATOM 2873 O O . ASP A 1 370 ? 14.912 -7.556 -10.482 1.00 88.12 370 ASP A O 1
ATOM 2877 N N . HIS A 1 371 ? 15.885 -7.204 -12.466 1.00 82.69 371 HIS A N 1
ATOM 2878 C CA . HIS A 1 371 ? 16.679 -8.440 -12.474 1.00 82.69 371 HIS A CA 1
ATOM 2879 C C . HIS A 1 371 ? 18.142 -8.184 -12.072 1.00 82.69 371 HIS A C 1
ATOM 2881 O O . HIS A 1 371 ? 19.063 -8.773 -12.634 1.00 82.69 371 HIS A O 1
ATOM 2887 N N . GLY A 1 372 ? 18.370 -7.250 -11.140 1.00 79.19 372 GLY A N 1
ATOM 2888 C CA . GLY A 1 372 ? 19.696 -6.890 -10.624 1.00 79.19 372 GLY A CA 1
ATOM 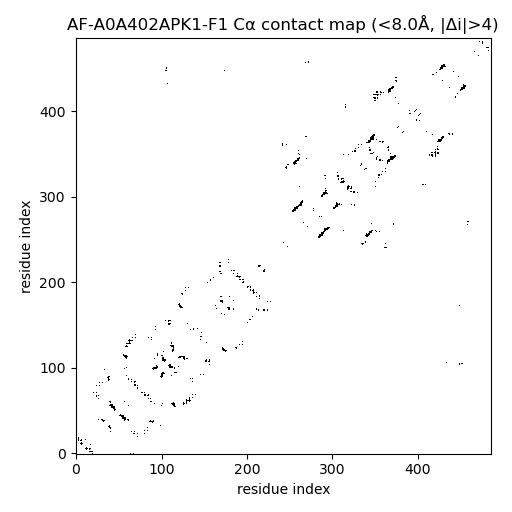2889 C C . GLY A 1 372 ? 20.329 -5.648 -11.259 1.00 79.19 372 GLY A C 1
ATOM 2890 O O . GLY A 1 372 ? 21.483 -5.327 -10.962 1.00 79.19 372 GLY A O 1
ATOM 2891 N N . HIS A 1 373 ? 19.612 -4.892 -12.101 1.00 81.19 373 HIS A N 1
ATOM 2892 C CA . HIS A 1 373 ? 20.166 -3.668 -12.689 1.00 81.19 373 HIS A CA 1
ATOM 2893 C C . HIS A 1 373 ? 20.383 -2.562 -11.648 1.00 81.19 373 HIS A C 1
ATOM 2895 O O . HIS A 1 373 ? 21.286 -1.730 -11.806 1.00 81.19 373 HIS A O 1
ATOM 2901 N N . LEU A 1 374 ? 19.636 -2.565 -10.544 1.00 82.44 374 LEU A N 1
ATOM 2902 C CA . LEU A 1 374 ? 19.826 -1.594 -9.464 1.00 82.44 374 LEU A CA 1
ATOM 2903 C C . LEU A 1 374 ? 21.190 -1.747 -8.763 1.00 82.44 374 LEU A C 1
ATOM 2905 O O . LEU A 1 374 ? 21.758 -0.756 -8.293 1.00 82.44 374 LEU A O 1
ATOM 2909 N N . THR A 1 375 ? 21.771 -2.952 -8.753 1.00 81.06 375 THR A N 1
ATOM 2910 C CA . THR A 1 375 ? 23.061 -3.252 -8.106 1.00 81.06 375 THR A CA 1
ATOM 2911 C C . THR A 1 375 ? 24.244 -3.301 -9.083 1.00 81.06 375 THR A C 1
ATOM 2913 O O . THR A 1 375 ? 25.394 -3.202 -8.645 1.00 81.06 375 THR A O 1
ATOM 2916 N N . LEU A 1 376 ? 24.009 -3.327 -10.406 1.00 77.38 376 LEU A N 1
ATOM 2917 C CA . LEU A 1 376 ? 25.056 -3.435 -11.445 1.00 77.38 376 LEU A CA 1
ATOM 2918 C C . LEU A 1 376 ? 26.196 -2.415 -11.325 1.00 77.38 376 LEU A C 1
ATOM 2920 O O . LEU A 1 376 ? 27.345 -2.742 -11.613 1.00 77.38 376 LEU A O 1
ATOM 2924 N N . ARG A 1 377 ? 25.920 -1.185 -10.870 1.00 73.56 377 ARG A N 1
ATOM 2925 C CA . ARG A 1 377 ? 26.958 -0.149 -10.690 1.00 73.56 377 ARG A CA 1
ATOM 2926 C C . ARG A 1 377 ? 28.027 -0.549 -9.665 1.00 73.56 377 ARG A C 1
ATOM 2928 O O . ARG A 1 377 ? 29.153 -0.065 -9.735 1.00 73.56 377 ARG A O 1
ATOM 2935 N N . GLN A 1 378 ? 27.675 -1.396 -8.705 1.00 71.25 378 GLN A N 1
ATOM 2936 C CA . GLN A 1 378 ? 28.574 -1.851 -7.641 1.00 71.25 378 GLN A CA 1
ATOM 2937 C C . GLN A 1 378 ? 29.267 -3.167 -7.991 1.00 71.25 378 GLN A C 1
ATOM 2939 O O . GLN A 1 378 ? 30.262 -3.524 -7.359 1.00 71.25 378 GLN A O 1
ATOM 2944 N N . ASN A 1 379 ? 28.786 -3.861 -9.022 1.00 75.12 379 ASN A N 1
ATOM 2945 C CA . ASN A 1 379 ? 29.362 -5.112 -9.466 1.00 75.12 379 ASN A CA 1
ATOM 2946 C C . ASN A 1 379 ? 30.691 -4.859 -10.203 1.00 75.12 379 ASN A C 1
ATOM 2948 O O . ASN A 1 379 ? 30.733 -4.465 -11.372 1.00 75.12 379 ASN A O 1
ATOM 2952 N N . ARG A 1 380 ? 31.804 -5.094 -9.495 1.00 70.88 380 ARG A N 1
ATOM 2953 C CA . ARG A 1 380 ? 33.163 -4.956 -10.043 1.00 70.88 380 ARG A CA 1
ATOM 2954 C C . ARG A 1 380 ? 33.417 -5.911 -11.212 1.00 70.88 380 ARG A C 1
ATOM 2956 O O . ARG A 1 380 ? 34.099 -5.510 -12.153 1.00 70.88 380 ARG A O 1
ATOM 2963 N N . ALA A 1 381 ? 32.851 -7.120 -11.174 1.00 68.38 381 ALA A N 1
ATOM 2964 C CA . ALA A 1 381 ? 32.990 -8.102 -12.248 1.00 68.38 381 ALA A CA 1
ATOM 2965 C C . ALA A 1 381 ? 32.338 -7.589 -13.538 1.00 68.38 381 ALA A C 1
ATOM 2967 O O . ALA A 1 381 ? 32.978 -7.572 -14.585 1.00 68.38 381 ALA A O 1
ATOM 2968 N N . HIS A 1 382 ? 31.136 -7.017 -13.440 1.00 72.00 382 HIS A N 1
ATOM 2969 C CA . HIS A 1 382 ? 30.454 -6.443 -14.600 1.00 72.00 382 HIS A CA 1
ATOM 2970 C C . HIS A 1 382 ? 31.232 -5.276 -15.234 1.00 72.00 382 HIS A C 1
ATOM 2972 O O . HIS A 1 382 ? 31.321 -5.151 -16.456 1.00 72.00 382 HIS A O 1
ATOM 2978 N N . ARG A 1 383 ? 31.855 -4.414 -14.416 1.00 73.06 383 ARG A N 1
ATOM 2979 C CA . ARG A 1 383 ? 32.717 -3.339 -14.934 1.00 73.06 383 ARG A CA 1
ATOM 2980 C C . ARG A 1 383 ? 33.952 -3.895 -15.654 1.00 73.06 383 ARG A C 1
ATOM 2982 O O . ARG A 1 383 ? 34.354 -3.337 -16.674 1.00 73.06 383 ARG A O 1
ATOM 2989 N N . ALA A 1 384 ? 34.535 -4.981 -15.150 1.00 71.19 384 ALA A N 1
ATOM 2990 C CA . ALA A 1 384 ? 35.662 -5.652 -15.792 1.00 71.19 384 ALA A CA 1
ATOM 2991 C C . ALA A 1 384 ? 35.259 -6.298 -17.131 1.00 71.19 384 ALA A C 1
ATOM 2993 O O . ALA A 1 384 ? 35.950 -6.097 -18.129 1.00 71.19 384 ALA A O 1
ATOM 2994 N N . GLU A 1 385 ? 34.110 -6.976 -17.189 1.00 74.19 385 GLU A N 1
ATOM 2995 C CA . GLU A 1 385 ? 33.554 -7.558 -18.420 1.00 74.19 385 GLU A CA 1
ATOM 2996 C C . GLU A 1 385 ? 33.305 -6.499 -19.500 1.00 74.19 385 GLU A C 1
ATOM 2998 O O . GLU A 1 385 ? 33.639 -6.699 -20.667 1.00 74.19 385 GLU A O 1
ATOM 3003 N N . ARG A 1 386 ? 32.779 -5.324 -19.126 1.00 75.56 386 ARG A N 1
ATOM 3004 C CA . ARG A 1 386 ? 32.589 -4.209 -20.069 1.00 75.56 386 ARG A CA 1
ATOM 3005 C C . ARG A 1 386 ? 33.907 -3.706 -20.652 1.00 75.56 386 ARG A C 1
ATOM 3007 O O . ARG A 1 386 ? 33.993 -3.463 -21.856 1.00 75.56 386 ARG A O 1
ATOM 3014 N N . LEU A 1 387 ? 34.943 -3.578 -19.822 1.00 72.69 387 LEU A N 1
ATOM 3015 C CA . LEU A 1 387 ? 36.280 -3.195 -20.281 1.00 72.69 387 LEU A CA 1
ATOM 3016 C C . LEU A 1 387 ? 36.884 -4.261 -21.210 1.00 72.69 387 LEU A C 1
ATOM 3018 O O . LEU A 1 387 ? 37.490 -3.909 -22.223 1.00 72.69 387 LEU A O 1
ATOM 3022 N N . GLN A 1 388 ? 36.659 -5.548 -20.928 1.00 72.50 388 GLN A N 1
ATOM 3023 C CA . GLN A 1 388 ? 37.056 -6.651 -21.809 1.00 72.50 388 GLN A CA 1
ATOM 3024 C C . GLN A 1 388 ? 36.291 -6.635 -23.142 1.00 72.50 388 GLN A C 1
ATOM 3026 O O . GLN A 1 388 ? 36.899 -6.786 -24.199 1.00 72.50 388 GLN A O 1
ATOM 3031 N N . ALA A 1 389 ? 34.989 -6.343 -23.141 1.00 69.12 389 ALA A N 1
ATOM 3032 C CA . ALA A 1 389 ? 34.200 -6.219 -24.369 1.00 69.12 389 ALA A CA 1
ATOM 3033 C C . ALA A 1 389 ? 34.696 -5.071 -25.276 1.00 69.12 389 ALA A C 1
ATOM 3035 O O . ALA A 1 389 ? 34.673 -5.174 -26.506 1.00 69.12 389 ALA A O 1
ATOM 3036 N N . LEU A 1 390 ? 35.209 -3.984 -24.688 1.00 66.62 390 LEU A N 1
ATOM 3037 C CA . LEU A 1 390 ? 35.868 -2.896 -25.422 1.00 66.62 390 LEU A CA 1
ATOM 3038 C C . LEU A 1 390 ? 37.259 -3.302 -25.953 1.00 66.62 390 LEU A C 1
ATOM 3040 O O . LEU A 1 390 ? 37.727 -2.734 -26.948 1.00 66.62 390 LEU A O 1
ATOM 3044 N N . ALA A 1 391 ? 37.892 -4.319 -25.357 1.00 64.50 391 ALA A N 1
ATOM 3045 C CA . ALA A 1 391 ? 39.200 -4.844 -25.745 1.00 64.50 391 ALA A CA 1
ATOM 3046 C C . ALA A 1 391 ? 39.195 -5.691 -27.035 1.00 64.50 391 ALA A C 1
ATOM 3048 O O . ALA A 1 391 ? 40.261 -6.079 -27.508 1.00 64.50 391 ALA A O 1
ATOM 3049 N N . HIS A 1 392 ? 38.039 -5.920 -27.663 1.00 63.28 392 HIS A N 1
ATOM 3050 C CA . HIS A 1 392 ? 37.947 -6.545 -28.991 1.00 63.28 392 HIS A CA 1
ATOM 3051 C C . HIS A 1 392 ? 37.848 -5.527 -30.146 1.00 63.28 392 HIS A C 1
ATOM 3053 O O . HIS A 1 392 ? 37.858 -5.905 -31.315 1.00 63.28 392 HIS A O 1
ATOM 3059 N N . ARG A 1 393 ? 37.781 -4.216 -29.854 1.00 68.00 393 ARG A N 1
ATOM 3060 C CA . ARG A 1 393 ? 37.725 -3.147 -30.875 1.00 68.00 393 ARG A CA 1
ATOM 3061 C C . ARG A 1 393 ? 39.126 -2.729 -31.341 1.00 68.00 393 ARG A C 1
ATOM 3063 O O . ARG A 1 393 ? 40.080 -2.836 -30.571 1.00 68.00 393 ARG A O 1
ATOM 3070 N N . SER A 1 394 ? 39.257 -2.208 -32.567 1.00 71.88 394 SER A N 1
ATOM 3071 C CA . SER A 1 394 ? 40.545 -1.737 -33.113 1.00 71.88 394 SER A CA 1
ATOM 3072 C C . SER A 1 394 ? 41.222 -0.697 -32.207 1.00 71.88 394 SER A C 1
ATOM 3074 O O . SER A 1 394 ? 40.539 0.105 -31.568 1.00 71.88 394 SER A O 1
ATOM 3076 N N . TRP A 1 395 ? 42.561 -0.699 -32.156 1.00 64.00 395 TRP A N 1
ATOM 3077 C CA . TRP A 1 395 ? 43.359 0.137 -31.243 1.00 64.00 395 TRP A CA 1
ATOM 3078 C C . TRP A 1 395 ? 42.984 1.629 -31.300 1.00 64.00 395 TRP A C 1
ATOM 3080 O O . TRP A 1 395 ? 42.708 2.221 -30.260 1.00 64.00 395 TRP A O 1
ATOM 3090 N N . LEU A 1 396 ? 42.832 2.201 -32.502 1.00 60.81 396 LEU A N 1
ATOM 3091 C CA . LEU A 1 396 ? 42.410 3.598 -32.698 1.00 60.81 396 LEU A CA 1
ATOM 3092 C C . LEU A 1 396 ? 41.013 3.894 -32.123 1.00 60.81 396 LEU A C 1
ATOM 3094 O O . LEU A 1 396 ? 40.814 4.912 -31.464 1.00 60.81 396 LEU A O 1
ATOM 3098 N N . ARG A 1 397 ? 40.032 3.000 -32.324 1.00 64.25 397 ARG A N 1
ATOM 3099 C CA . ARG A 1 397 ? 38.670 3.179 -31.782 1.00 64.25 397 ARG A CA 1
ATOM 3100 C C . ARG A 1 397 ? 38.619 2.954 -30.272 1.00 64.25 397 ARG A C 1
ATOM 3102 O O . ARG A 1 397 ? 37.845 3.615 -29.587 1.00 64.25 397 ARG A O 1
ATOM 3109 N N . ARG A 1 398 ? 39.438 2.042 -29.747 1.00 65.62 398 ARG A N 1
ATOM 3110 C CA . ARG A 1 398 ? 39.543 1.762 -28.311 1.00 65.62 398 ARG A CA 1
ATOM 3111 C C . ARG A 1 398 ? 40.165 2.937 -27.557 1.00 65.62 398 ARG A C 1
ATOM 3113 O O . ARG A 1 398 ? 39.591 3.376 -26.566 1.00 65.62 398 ARG A O 1
ATOM 3120 N N . ALA A 1 399 ? 41.287 3.454 -28.059 1.00 60.78 399 ALA A N 1
ATOM 3121 C CA . ALA A 1 399 ? 42.054 4.515 -27.415 1.00 60.78 399 ALA A CA 1
ATOM 3122 C C . ALA A 1 399 ? 41.338 5.874 -27.454 1.00 60.78 399 ALA A C 1
ATOM 3124 O O . ALA A 1 399 ? 41.344 6.587 -26.457 1.00 60.78 399 ALA A O 1
ATOM 3125 N N . LEU A 1 400 ? 40.692 6.225 -28.573 1.00 63.94 400 LEU A N 1
ATOM 3126 C CA . LEU A 1 400 ? 40.100 7.558 -28.738 1.00 63.94 400 LEU A CA 1
ATOM 3127 C C . LEU A 1 400 ? 38.628 7.632 -28.299 1.00 63.94 400 LEU A C 1
ATOM 3129 O O . LEU A 1 400 ? 38.216 8.595 -27.664 1.00 63.94 400 LEU A O 1
ATOM 3133 N N . ILE A 1 401 ? 37.826 6.620 -28.648 1.00 69.06 401 ILE A N 1
ATOM 3134 C CA . ILE A 1 401 ? 36.362 6.649 -28.480 1.00 69.06 401 ILE A CA 1
ATOM 3135 C C . ILE A 1 401 ? 35.929 5.781 -27.293 1.00 69.06 401 ILE A C 1
ATOM 3137 O O . ILE A 1 401 ? 35.059 6.187 -26.533 1.00 69.06 401 ILE A O 1
ATOM 3141 N N . GLY A 1 402 ? 36.560 4.622 -27.079 1.00 70.56 402 GLY A N 1
ATOM 3142 C CA . GLY A 1 402 ? 36.179 3.679 -26.021 1.00 70.56 402 GLY A CA 1
ATOM 3143 C C . GLY A 1 402 ? 36.291 4.247 -24.602 1.00 70.56 402 GLY A C 1
ATOM 3144 O O . GLY A 1 402 ? 35.389 4.044 -23.792 1.00 70.56 402 GLY A O 1
ATOM 3145 N N . HIS A 1 403 ? 37.356 5.001 -24.305 1.00 72.69 403 HIS A N 1
ATOM 3146 C CA . HIS A 1 403 ? 37.520 5.645 -22.995 1.00 72.69 403 HIS A CA 1
ATOM 3147 C C . HIS A 1 403 ? 36.477 6.737 -22.742 1.00 72.69 403 HIS A C 1
ATOM 3149 O O . HIS A 1 403 ? 35.950 6.821 -21.635 1.00 72.69 403 HIS A O 1
ATOM 3155 N N . ILE A 1 404 ? 36.145 7.535 -23.761 1.00 77.75 404 ILE A N 1
ATOM 3156 C CA . ILE A 1 404 ? 35.114 8.576 -23.666 1.00 77.75 404 ILE A CA 1
ATOM 3157 C C . ILE A 1 404 ? 33.727 7.934 -23.542 1.00 77.75 404 ILE A C 1
ATOM 3159 O O . ILE A 1 404 ? 32.953 8.320 -22.671 1.00 77.75 404 ILE A O 1
ATOM 3163 N N . GLU A 1 405 ? 33.425 6.915 -24.354 1.00 75.81 405 GLU A N 1
ATOM 3164 C CA . GLU A 1 405 ? 32.169 6.159 -24.282 1.00 75.81 405 GLU A CA 1
ATOM 3165 C C . GLU A 1 405 ? 31.945 5.584 -22.881 1.00 75.81 405 GLU A C 1
ATOM 3167 O O . GLU A 1 405 ? 30.866 5.763 -22.320 1.00 75.81 405 GLU A O 1
ATOM 3172 N N . GLU A 1 406 ? 32.955 4.938 -22.292 1.00 80.06 406 GLU A N 1
ATOM 3173 C CA . GLU A 1 406 ? 32.840 4.339 -20.960 1.00 80.06 406 GLU A CA 1
ATOM 3174 C C . GLU A 1 406 ? 32.803 5.400 -19.848 1.00 80.06 406 GLU A C 1
ATOM 3176 O O . GLU A 1 406 ? 32.029 5.270 -18.896 1.00 80.06 406 GLU A O 1
ATOM 3181 N N . ALA A 1 407 ? 33.572 6.489 -19.981 1.00 82.06 407 ALA A N 1
ATOM 3182 C CA . ALA A 1 407 ? 33.542 7.610 -19.043 1.00 82.06 407 ALA A CA 1
ATOM 3183 C C . ALA A 1 407 ? 32.178 8.318 -19.027 1.00 82.06 407 ALA A C 1
ATOM 3185 O O . ALA A 1 407 ? 31.709 8.702 -17.958 1.00 82.06 407 ALA A O 1
ATOM 3186 N N . CYS A 1 408 ? 31.516 8.455 -20.179 1.00 85.94 408 CYS A N 1
ATOM 3187 C CA . CYS A 1 408 ? 30.179 9.041 -20.282 1.00 85.94 408 CYS A CA 1
ATOM 3188 C C . CYS A 1 408 ? 29.058 8.044 -19.941 1.00 85.94 408 CYS A C 1
ATOM 3190 O O . CYS A 1 408 ? 27.988 8.456 -19.485 1.00 85.94 408 CYS A O 1
ATOM 3192 N N . TYR A 1 409 ? 29.284 6.741 -20.134 1.00 86.31 409 TYR A N 1
ATOM 3193 C CA . TYR A 1 409 ? 28.281 5.703 -19.898 1.00 86.31 409 TYR A CA 1
ATOM 3194 C C . TYR A 1 409 ? 27.848 5.633 -18.434 1.00 86.31 409 TYR A C 1
ATOM 3196 O O . TYR A 1 409 ? 26.653 5.612 -18.164 1.00 86.31 409 TYR A O 1
ATOM 3204 N N . TRP A 1 410 ? 28.783 5.629 -17.481 1.00 86.62 410 TRP A N 1
ATOM 3205 C CA . TRP A 1 410 ? 28.446 5.490 -16.057 1.00 86.62 410 TRP A CA 1
ATOM 3206 C C . TRP A 1 410 ? 27.657 6.674 -15.479 1.00 86.62 410 TRP A C 1
ATOM 3208 O O . TRP A 1 410 ? 26.672 6.424 -14.780 1.00 86.62 410 TRP A O 1
ATOM 3218 N N . PRO A 1 411 ? 28.006 7.942 -15.773 1.00 90.31 411 PRO A N 1
ATOM 3219 C CA . PRO A 1 411 ? 27.155 9.083 -15.453 1.00 90.31 411 PRO A CA 1
ATOM 3220 C C . PRO A 1 411 ? 25.764 8.971 -16.079 1.00 90.31 411 PRO A C 1
ATOM 3222 O O . PRO A 1 411 ? 24.771 9.224 -15.401 1.00 90.31 411 PRO A O 1
ATOM 3225 N N . PHE A 1 412 ? 25.671 8.536 -17.342 1.00 91.00 412 PHE A N 1
ATOM 3226 C CA . PHE A 1 412 ? 24.383 8.340 -18.006 1.00 91.00 412 PHE A CA 1
ATOM 3227 C C . PHE A 1 412 ? 23.564 7.213 -17.358 1.00 91.00 412 PHE A C 1
ATOM 3229 O O . PHE A 1 412 ? 22.387 7.407 -17.074 1.00 91.00 412 PHE A O 1
ATOM 3236 N N . TYR A 1 413 ? 24.184 6.071 -17.049 1.00 89.81 413 TYR A N 1
ATOM 3237 C CA . TYR A 1 413 ? 23.564 4.957 -16.330 1.00 89.81 413 TYR A CA 1
ATOM 3238 C C . TYR A 1 413 ? 23.041 5.407 -14.965 1.00 89.81 413 TYR A C 1
ATOM 3240 O O . TYR A 1 413 ? 21.886 5.159 -14.638 1.00 89.81 413 TYR A O 1
ATOM 3248 N N . ALA A 1 414 ? 23.864 6.128 -14.197 1.00 90.19 414 ALA A N 1
ATOM 3249 C CA . ALA A 1 414 ? 23.475 6.673 -12.901 1.00 90.19 414 ALA A CA 1
ATOM 3250 C C . ALA A 1 414 ? 22.301 7.657 -13.020 1.00 90.19 414 ALA A C 1
ATOM 3252 O O . ALA A 1 414 ? 21.384 7.623 -12.205 1.00 90.19 414 ALA A O 1
ATOM 3253 N N . ALA A 1 415 ? 22.295 8.511 -14.047 1.00 92.56 415 ALA A N 1
ATOM 3254 C CA . ALA A 1 415 ? 21.163 9.390 -14.313 1.00 92.56 415 ALA A CA 1
ATOM 3255 C C . ALA A 1 415 ? 19.889 8.587 -14.631 1.00 92.56 415 ALA A C 1
ATOM 3257 O O . ALA A 1 415 ? 18.825 8.912 -14.109 1.00 92.56 415 ALA A O 1
ATOM 3258 N N . MET A 1 416 ? 19.987 7.523 -15.436 1.00 94.44 416 MET A N 1
ATOM 3259 C CA . MET A 1 416 ? 18.840 6.673 -15.774 1.00 94.44 416 MET A CA 1
ATOM 3260 C C . MET A 1 416 ? 18.301 5.923 -14.557 1.00 94.44 416 MET A C 1
ATOM 3262 O O . MET A 1 416 ? 17.094 5.950 -14.342 1.00 94.44 416 MET A O 1
ATOM 3266 N N . THR A 1 417 ? 19.153 5.336 -13.711 1.00 92.75 417 THR A N 1
ATOM 3267 C CA . THR A 1 417 ? 18.691 4.666 -12.483 1.00 92.75 417 THR A CA 1
ATOM 3268 C C . THR A 1 417 ? 18.070 5.648 -11.489 1.00 92.75 417 THR A C 1
ATOM 3270 O O . THR A 1 417 ? 17.051 5.333 -10.881 1.00 92.75 417 THR A O 1
ATOM 3273 N N . HIS A 1 418 ? 18.601 6.871 -11.364 1.00 92.88 418 HIS A N 1
ATOM 3274 C CA . HIS A 1 418 ? 17.970 7.917 -10.549 1.00 92.88 418 HIS A CA 1
ATOM 3275 C C . HIS A 1 418 ? 16.614 8.366 -11.100 1.00 92.88 418 HIS A C 1
ATOM 3277 O O . HIS A 1 418 ? 15.685 8.608 -10.327 1.00 92.88 418 HIS A O 1
ATOM 3283 N N . ILE A 1 419 ? 16.480 8.489 -12.423 1.00 94.62 419 ILE A N 1
ATOM 3284 C CA . ILE A 1 419 ? 15.188 8.780 -13.051 1.00 94.62 419 ILE A CA 1
ATOM 3285 C C . ILE A 1 419 ? 14.225 7.625 -12.781 1.00 94.62 419 ILE A C 1
ATOM 3287 O O . ILE A 1 419 ? 13.150 7.875 -12.243 1.00 94.62 419 ILE A O 1
ATOM 3291 N N . ALA A 1 420 ? 14.625 6.383 -13.077 1.00 94.31 420 ALA A N 1
ATOM 3292 C CA . ALA A 1 420 ? 13.839 5.172 -12.851 1.00 94.31 420 ALA A CA 1
ATOM 3293 C C . ALA A 1 420 ? 13.327 5.081 -11.404 1.00 94.31 420 ALA A C 1
ATOM 3295 O O . ALA A 1 420 ? 12.127 4.903 -11.203 1.00 94.31 420 ALA A O 1
ATOM 3296 N N . ALA A 1 421 ? 14.192 5.314 -10.412 1.00 92.75 421 ALA A N 1
ATOM 3297 C CA . ALA A 1 421 ? 13.849 5.325 -8.986 1.00 92.75 421 ALA A CA 1
ATOM 3298 C C . ALA A 1 421 ? 12.729 6.314 -8.627 1.00 92.75 421 ALA A C 1
ATOM 3300 O O . ALA A 1 421 ? 11.891 6.032 -7.765 1.00 92.75 421 ALA A O 1
ATOM 3301 N N . ARG A 1 422 ? 12.684 7.468 -9.303 1.00 92.12 422 ARG A N 1
ATOM 3302 C CA . ARG A 1 422 ? 11.658 8.500 -9.089 1.00 92.12 422 ARG A CA 1
ATOM 3303 C C . ARG A 1 422 ? 10.353 8.225 -9.829 1.00 92.12 422 ARG A C 1
ATOM 3305 O O . ARG A 1 422 ? 9.299 8.634 -9.351 1.00 92.12 422 ARG A O 1
ATOM 3312 N N . VAL A 1 423 ? 10.413 7.594 -11.003 1.00 93.62 423 VAL A N 1
ATOM 3313 C CA . VAL A 1 423 ? 9.235 7.397 -11.870 1.00 93.62 423 VAL A CA 1
ATOM 3314 C C . VAL A 1 423 ? 8.583 6.026 -11.733 1.00 93.62 423 VAL A C 1
ATOM 3316 O O . VAL A 1 423 ? 7.460 5.850 -12.192 1.00 93.62 423 VAL A O 1
ATOM 3319 N N . THR A 1 424 ? 9.252 5.063 -11.111 1.00 94.06 424 THR A N 1
ATOM 3320 C CA . THR A 1 424 ? 8.673 3.754 -10.793 1.00 94.06 424 THR A CA 1
ATOM 3321 C C . THR A 1 424 ? 7.732 3.901 -9.601 1.00 94.06 424 THR A C 1
ATOM 3323 O O . THR A 1 424 ? 8.062 4.617 -8.668 1.00 94.06 424 THR A O 1
ATOM 3326 N N . ASP A 1 425 ? 6.556 3.280 -9.593 1.00 91.38 425 ASP A N 1
ATOM 3327 C CA . ASP A 1 425 ? 5.691 3.273 -8.404 1.00 91.38 425 ASP A CA 1
ATOM 3328 C C . ASP A 1 425 ? 6.164 2.210 -7.412 1.00 91.38 425 ASP A C 1
ATOM 3330 O O . ASP A 1 425 ? 6.395 2.530 -6.251 1.00 91.38 425 ASP A O 1
ATOM 3334 N N . HIS A 1 426 ? 6.409 0.993 -7.900 1.00 92.50 426 HIS A N 1
ATOM 3335 C CA . HIS A 1 426 ? 6.771 -0.164 -7.080 1.00 92.50 426 HIS A CA 1
ATOM 3336 C C . HIS A 1 426 ? 7.853 -1.016 -7.744 1.00 92.50 426 HIS A C 1
ATOM 3338 O O . HIS A 1 426 ? 7.865 -1.138 -8.971 1.00 92.50 426 HIS A O 1
ATOM 3344 N N . TYR A 1 427 ? 8.732 -1.617 -6.950 1.00 91.44 427 TYR A N 1
ATOM 3345 C CA . TYR A 1 427 ? 9.769 -2.540 -7.394 1.00 91.44 427 TYR A CA 1
ATOM 3346 C C . TYR A 1 427 ? 9.443 -3.967 -6.960 1.00 91.44 427 TYR A C 1
ATOM 3348 O O . TYR A 1 427 ? 9.203 -4.223 -5.784 1.00 91.44 427 TYR A O 1
ATOM 3356 N N . LEU A 1 428 ? 9.472 -4.889 -7.918 1.00 90.06 428 LEU A N 1
ATOM 3357 C CA . LEU A 1 428 ? 9.495 -6.328 -7.687 1.00 90.06 428 LEU A CA 1
ATOM 3358 C C . LEU A 1 428 ? 10.933 -6.800 -7.877 1.00 90.06 428 LEU A C 1
ATOM 3360 O O . LEU A 1 428 ? 11.500 -6.627 -8.960 1.00 90.06 428 LEU A O 1
ATOM 3364 N N . VAL A 1 429 ? 11.523 -7.357 -6.823 1.00 87.44 429 VAL A N 1
ATOM 3365 C CA . VAL A 1 429 ? 12.939 -7.741 -6.796 1.00 87.44 429 VAL A CA 1
ATOM 3366 C C . VAL A 1 429 ? 13.068 -9.227 -6.437 1.00 87.44 429 VAL A C 1
ATOM 3368 O O . VAL A 1 429 ? 12.489 -9.648 -5.437 1.00 87.44 429 VAL A O 1
ATOM 3371 N N . PRO A 1 430 ? 13.820 -10.029 -7.211 1.00 82.56 430 PRO A N 1
ATOM 3372 C CA . PRO A 1 430 ? 14.091 -11.419 -6.874 1.00 82.56 430 PRO A CA 1
ATOM 3373 C C . PRO A 1 430 ? 15.147 -11.539 -5.765 1.00 82.56 430 PRO A C 1
ATOM 3375 O O . PRO A 1 430 ? 16.095 -10.759 -5.735 1.00 82.56 430 PRO A O 1
ATOM 3378 N N . GLY A 1 431 ? 15.055 -12.585 -4.938 1.00 75.69 431 GLY A N 1
ATOM 3379 C CA . GLY A 1 431 ? 16.134 -13.004 -4.026 1.00 75.69 431 GLY A CA 1
ATOM 3380 C C . GLY A 1 431 ? 15.856 -12.769 -2.538 1.00 75.69 431 GLY A C 1
ATOM 3381 O 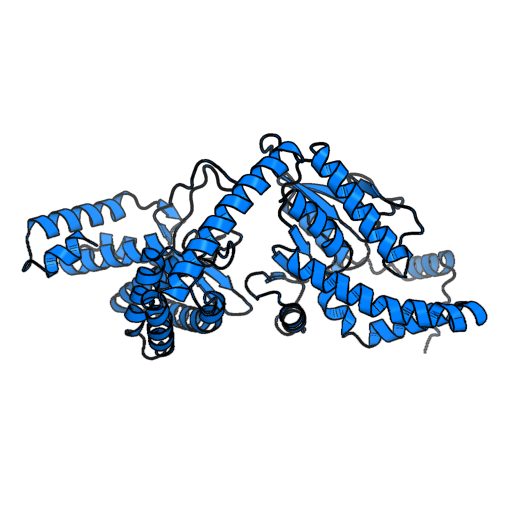O . GLY A 1 431 ? 14.776 -12.318 -2.158 1.00 75.69 431 GLY A O 1
ATOM 3382 N N . LEU A 1 432 ? 16.852 -13.058 -1.693 1.00 73.50 432 LEU A N 1
ATOM 3383 C CA . LEU A 1 432 ? 16.739 -13.037 -0.226 1.00 73.50 432 LEU A CA 1
ATOM 3384 C C . LEU A 1 432 ? 17.153 -11.691 0.394 1.00 73.50 432 LEU A C 1
ATOM 3386 O O . LEU A 1 432 ? 18.101 -11.068 -0.102 1.00 73.50 432 LEU A O 1
ATOM 3390 N N . PRO A 1 433 ? 16.509 -11.264 1.499 1.00 71.50 433 PRO A N 1
ATOM 3391 C CA . PRO A 1 433 ? 16.926 -10.087 2.258 1.00 71.50 433 PRO A CA 1
ATOM 3392 C C . PRO A 1 433 ? 18.439 -10.052 2.512 1.00 71.50 433 PRO A C 1
ATOM 3394 O O . PRO A 1 433 ? 19.037 -11.051 2.910 1.00 71.50 433 PRO A O 1
ATOM 3397 N N . GLY A 1 434 ? 19.068 -8.896 2.280 1.00 73.19 434 GLY A N 1
ATOM 3398 C CA . GLY A 1 434 ? 20.503 -8.702 2.528 1.00 73.19 434 GLY A CA 1
ATOM 3399 C C . GLY A 1 434 ? 21.432 -8.916 1.325 1.00 73.19 434 GLY A C 1
ATOM 3400 O O . GLY A 1 434 ? 22.633 -8.686 1.448 1.00 73.19 434 GLY A O 1
ATOM 3401 N N . ASP A 1 435 ? 20.910 -9.245 0.139 1.00 75.38 435 ASP A N 1
ATOM 3402 C CA . ASP A 1 435 ? 21.677 -9.321 -1.125 1.00 75.38 435 ASP A CA 1
ATOM 3403 C C . ASP A 1 435 ? 22.211 -7.962 -1.651 1.00 75.38 435 ASP A C 1
ATOM 3405 O O . ASP A 1 435 ? 22.895 -7.890 -2.677 1.00 75.38 435 ASP A O 1
ATOM 3409 N N . GLY A 1 436 ? 21.921 -6.869 -0.939 1.00 80.31 436 GLY A N 1
ATOM 3410 C CA . GLY A 1 436 ? 22.390 -5.518 -1.237 1.00 80.31 436 GLY A CA 1
ATOM 3411 C C . GLY A 1 436 ? 21.441 -4.681 -2.100 1.00 80.31 436 GLY A C 1
ATOM 3412 O O . GLY A 1 436 ? 21.752 -3.505 -2.346 1.00 80.31 436 GLY A O 1
ATOM 3413 N N . VAL A 1 437 ? 20.290 -5.217 -2.530 1.00 83.25 437 VAL A N 1
ATOM 3414 C CA . VAL A 1 437 ? 19.308 -4.448 -3.310 1.00 83.25 437 VAL A CA 1
ATOM 3415 C C . VAL A 1 437 ? 18.665 -3.343 -2.473 1.00 83.25 437 VAL A C 1
ATOM 3417 O O . VAL A 1 437 ? 18.616 -2.210 -2.947 1.00 83.25 437 VAL A O 1
ATOM 3420 N N . GLU A 1 438 ? 18.277 -3.582 -1.215 1.00 84.88 438 GLU A N 1
ATOM 3421 C CA . GLU A 1 438 ? 17.722 -2.530 -0.344 1.00 84.88 438 GLU A CA 1
ATOM 3422 C C . GLU A 1 438 ? 18.722 -1.400 -0.145 1.00 84.88 438 GLU A C 1
ATOM 3424 O O . GLU A 1 438 ? 18.367 -0.230 -0.249 1.00 84.88 438 GLU A O 1
ATOM 3429 N N . ALA A 1 439 ? 19.999 -1.727 0.060 1.00 85.50 439 ALA A N 1
ATOM 3430 C CA . ALA A 1 439 ? 21.046 -0.720 0.179 1.00 85.50 439 ALA A CA 1
ATOM 3431 C C . ALA A 1 439 ? 21.218 0.076 -1.129 1.00 85.50 439 ALA A C 1
ATOM 3433 O O . ALA A 1 439 ? 21.538 1.269 -1.117 1.00 85.50 439 ALA A O 1
ATOM 3434 N N . ALA A 1 440 ? 21.062 -0.562 -2.295 1.00 86.12 440 ALA A N 1
ATOM 3435 C CA . ALA A 1 440 ? 21.066 0.127 -3.587 1.00 86.12 440 ALA A CA 1
ATOM 3436 C C . ALA A 1 440 ? 19.840 1.037 -3.754 1.00 86.12 440 ALA A C 1
ATOM 3438 O O . ALA A 1 440 ? 20.008 2.211 -4.088 1.00 86.12 440 ALA A O 1
ATOM 3439 N N . CYS A 1 441 ? 18.645 0.542 -3.438 1.00 87.56 441 CYS A N 1
ATOM 3440 C CA . CYS A 1 441 ? 17.398 1.299 -3.437 1.00 87.56 441 CYS A CA 1
ATOM 3441 C C . CYS A 1 441 ? 17.446 2.498 -2.481 1.00 87.56 441 CYS A C 1
ATOM 3443 O O . CYS A 1 441 ? 17.144 3.616 -2.899 1.00 87.56 441 CYS A O 1
ATOM 3445 N N . ALA A 1 442 ? 17.933 2.312 -1.253 1.00 87.00 442 ALA A N 1
ATOM 3446 C CA . ALA A 1 442 ? 18.085 3.369 -0.258 1.00 87.00 442 ALA A CA 1
ATOM 3447 C C . ALA A 1 442 ? 18.999 4.499 -0.759 1.00 87.00 442 ALA A C 1
ATOM 3449 O O . ALA A 1 442 ? 18.653 5.674 -0.648 1.00 87.00 442 ALA A O 1
ATOM 3450 N N . ARG A 1 443 ? 20.125 4.170 -1.414 1.00 89.00 443 ARG A N 1
ATOM 3451 C CA . ARG A 1 443 ? 21.011 5.173 -2.051 1.00 89.00 443 ARG A CA 1
ATOM 3452 C C . ARG A 1 443 ? 20.346 5.921 -3.205 1.00 89.00 443 ARG A C 1
ATOM 3454 O O . ARG A 1 443 ? 20.705 7.065 -3.477 1.00 89.00 443 ARG A O 1
ATOM 3461 N N . LEU A 1 444 ? 19.401 5.287 -3.894 1.00 89.25 444 LEU A N 1
ATOM 3462 C CA . LEU A 1 444 ? 18.596 5.918 -4.940 1.00 89.25 444 LEU A CA 1
ATOM 3463 C C . LEU A 1 444 ? 17.391 6.695 -4.376 1.00 89.25 444 LEU A C 1
ATOM 3465 O O . LEU A 1 444 ? 16.700 7.366 -5.145 1.00 89.25 444 LEU A O 1
ATOM 3469 N N . GLY A 1 445 ? 17.159 6.646 -3.059 1.00 88.31 445 GLY A N 1
ATOM 3470 C CA . GLY A 1 445 ? 16.013 7.266 -2.396 1.00 88.31 445 GLY A CA 1
ATOM 3471 C C . GLY A 1 445 ? 14.699 6.511 -2.609 1.00 88.31 445 GLY A C 1
ATOM 3472 O O . GLY A 1 445 ? 13.630 7.115 -2.521 1.00 88.31 445 GLY A O 1
ATOM 3473 N N . VAL A 1 446 ? 14.762 5.219 -2.939 1.00 88.44 446 VAL A N 1
ATOM 3474 C CA . VAL A 1 446 ? 13.591 4.339 -2.996 1.00 88.44 446 VAL A CA 1
ATOM 3475 C C . VAL A 1 446 ? 13.327 3.820 -1.579 1.00 88.44 446 VAL A C 1
ATOM 3477 O O . VAL A 1 446 ? 14.210 3.181 -1.006 1.00 88.44 446 VAL A O 1
ATOM 3480 N N . PRO A 1 447 ? 12.159 4.122 -0.995 1.00 85.31 447 PRO A N 1
ATOM 3481 C CA . PRO A 1 447 ? 11.822 3.699 0.354 1.00 85.31 447 PRO A CA 1
ATOM 3482 C C . PRO A 1 447 ? 11.382 2.223 0.368 1.00 85.31 447 PRO A C 1
ATOM 3484 O O . PRO A 1 447 ? 11.008 1.677 -0.672 1.00 85.31 447 PRO A O 1
ATOM 3487 N N . LEU A 1 448 ? 11.455 1.578 1.536 1.00 82.50 448 LEU A N 1
ATOM 3488 C CA . LEU A 1 448 ? 11.216 0.135 1.680 1.00 82.50 448 LEU A CA 1
ATOM 3489 C C . LEU A 1 448 ? 9.774 -0.278 1.342 1.00 82.50 448 LEU A C 1
ATOM 3491 O O . LEU A 1 448 ? 9.581 -1.345 0.774 1.00 82.50 448 LEU A O 1
ATOM 3495 N N . ASP A 1 449 ? 8.786 0.588 1.582 1.00 81.50 449 ASP A N 1
ATOM 3496 C CA . ASP A 1 449 ? 7.369 0.368 1.241 1.00 81.50 449 ASP A CA 1
ATOM 3497 C C . ASP A 1 449 ? 7.116 0.210 -0.269 1.00 81.50 449 ASP A C 1
ATOM 3499 O O . ASP A 1 449 ? 6.089 -0.315 -0.690 1.00 81.50 449 ASP A O 1
ATOM 3503 N N . ARG A 1 450 ? 8.069 0.634 -1.107 1.00 87.69 450 ARG A N 1
ATOM 3504 C CA . ARG A 1 450 ? 7.990 0.525 -2.571 1.00 87.69 450 ARG A CA 1
ATOM 3505 C C . ARG A 1 450 ? 8.723 -0.694 -3.123 1.00 87.69 450 ARG A C 1
ATOM 3507 O O . ARG A 1 450 ? 8.978 -0.744 -4.328 1.00 87.69 450 ARG A O 1
ATOM 3514 N N . ILE A 1 451 ? 9.115 -1.635 -2.269 1.00 88.06 451 ILE A N 1
ATOM 3515 C CA . ILE A 1 451 ? 9.889 -2.819 -2.640 1.00 88.06 451 ILE A CA 1
ATOM 3516 C C . ILE A 1 451 ? 9.150 -4.054 -2.137 1.00 88.06 451 ILE A C 1
ATOM 3518 O O . ILE A 1 451 ? 8.912 -4.202 -0.945 1.00 88.06 451 ILE A O 1
ATOM 3522 N N . THR A 1 452 ? 8.834 -4.969 -3.047 1.00 86.12 452 THR A N 1
ATOM 3523 C CA . THR A 1 452 ? 8.363 -6.313 -2.706 1.00 86.12 452 THR A CA 1
ATOM 3524 C C . THR A 1 452 ? 9.348 -7.326 -3.255 1.00 86.12 452 THR A C 1
ATOM 3526 O O . THR A 1 452 ? 9.720 -7.280 -4.434 1.00 86.12 452 THR A O 1
ATOM 3529 N N . ARG A 1 453 ? 9.773 -8.242 -2.387 1.00 80.94 453 ARG A N 1
ATOM 3530 C CA . ARG A 1 453 ? 10.597 -9.378 -2.782 1.00 80.94 453 ARG A CA 1
ATOM 3531 C C . ARG A 1 453 ? 9.733 -10.523 -3.285 1.00 80.94 453 ARG A C 1
ATOM 3533 O O . ARG A 1 453 ? 8.600 -10.693 -2.845 1.00 80.94 453 ARG A O 1
ATOM 3540 N N . PHE A 1 454 ? 10.285 -11.298 -4.207 1.00 77.81 454 PHE A N 1
ATOM 3541 C CA . PHE A 1 454 ? 9.729 -12.585 -4.601 1.00 77.81 454 PHE A CA 1
ATOM 3542 C C . PHE A 1 454 ? 10.841 -13.628 -4.700 1.00 77.81 454 PHE A C 1
ATOM 3544 O O . PHE A 1 454 ? 11.999 -13.306 -4.991 1.00 77.81 454 PHE A O 1
ATOM 3551 N N . ASP A 1 455 ? 10.482 -14.889 -4.486 1.00 66.62 455 ASP A N 1
ATOM 3552 C CA . ASP A 1 455 ? 11.442 -15.981 -4.561 1.00 66.62 455 ASP A CA 1
ATOM 3553 C C . ASP A 1 455 ? 11.949 -16.164 -5.992 1.00 66.62 455 ASP A C 1
ATOM 3555 O O . ASP A 1 455 ? 11.194 -16.403 -6.941 1.00 66.62 455 ASP A O 1
ATOM 3559 N N . SER A 1 456 ? 13.269 -16.064 -6.147 1.00 57.34 456 SER A N 1
ATOM 3560 C CA . SER A 1 456 ? 13.957 -16.292 -7.415 1.00 57.34 456 SER A CA 1
ATOM 3561 C C . SER A 1 456 ? 14.006 -17.790 -7.721 1.00 57.34 456 SER A C 1
ATOM 3563 O O . SER A 1 456 ? 15.035 -18.444 -7.568 1.00 57.34 456 SER A O 1
ATOM 3565 N N . MET A 1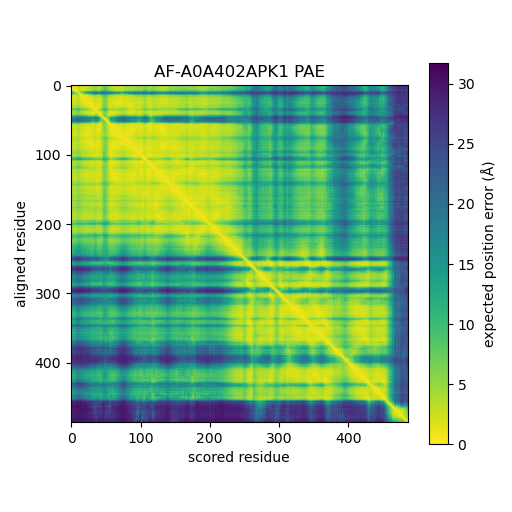 457 ? 12.885 -18.371 -8.144 1.00 50.06 457 MET A N 1
ATOM 3566 C CA . MET A 1 457 ? 12.870 -19.745 -8.643 1.00 50.06 457 MET A CA 1
ATOM 3567 C C . MET A 1 457 ? 13.350 -19.775 -10.095 1.00 50.06 457 MET A C 1
ATOM 3569 O O . MET A 1 457 ? 12.546 -19.885 -11.029 1.00 50.06 457 MET A O 1
ATOM 3573 N N . VAL A 1 458 ? 14.669 -19.707 -10.297 1.00 47.47 458 VAL A N 1
ATOM 3574 C CA . VAL A 1 458 ? 15.261 -20.326 -11.488 1.00 47.47 458 VAL A CA 1
ATOM 3575 C C . VAL A 1 458 ? 15.029 -21.826 -11.325 1.00 47.47 458 VAL A C 1
ATOM 3577 O O . VAL A 1 458 ? 15.729 -22.486 -10.565 1.00 47.47 458 VAL A O 1
ATOM 3580 N N . GLU A 1 459 ? 14.002 -22.362 -11.985 1.00 41.53 459 GLU A N 1
ATOM 3581 C CA . GLU A 1 459 ? 13.801 -23.809 -12.087 1.00 41.53 459 GLU A CA 1
ATOM 3582 C C . GLU A 1 459 ? 14.982 -24.392 -12.867 1.00 41.53 459 GLU A C 1
ATOM 3584 O O . GLU A 1 459 ? 14.986 -24.413 -14.099 1.00 41.53 459 GLU A O 1
ATOM 3589 N N . ILE A 1 460 ? 16.004 -24.849 -12.139 1.00 38.97 460 ILE A N 1
ATOM 3590 C CA . ILE A 1 460 ? 17.162 -25.561 -12.696 1.00 38.97 460 ILE A CA 1
ATOM 3591 C C . ILE A 1 460 ? 16.679 -26.759 -13.536 1.00 38.97 460 ILE A C 1
ATOM 3593 O O . ILE A 1 460 ? 17.287 -27.080 -14.550 1.00 38.97 460 ILE A O 1
ATOM 3597 N N . GLU A 1 461 ? 15.531 -27.343 -13.182 1.00 38.25 461 GLU A N 1
ATOM 3598 C CA . GLU A 1 461 ? 14.890 -28.460 -13.884 1.00 38.25 461 GLU A CA 1
ATOM 3599 C C . GLU A 1 461 ? 14.365 -28.114 -15.290 1.00 38.25 461 GLU A C 1
ATOM 3601 O O . GLU A 1 461 ? 14.289 -28.997 -16.142 1.00 38.25 461 GLU A O 1
ATOM 3606 N N . ARG A 1 462 ? 14.039 -26.841 -15.577 1.00 39.31 462 ARG A N 1
ATOM 3607 C CA . ARG A 1 462 ? 13.598 -26.391 -16.915 1.00 39.31 462 ARG A CA 1
ATOM 3608 C C . ARG A 1 462 ? 14.713 -25.803 -17.769 1.00 39.31 462 ARG A C 1
ATOM 3610 O O . ARG A 1 462 ? 14.535 -25.645 -18.979 1.00 39.31 462 ARG A O 1
ATOM 3617 N N . HIS A 1 463 ? 15.871 -25.493 -17.186 1.00 36.47 463 HIS A N 1
ATOM 3618 C CA . HIS A 1 463 ? 17.062 -25.260 -17.989 1.00 36.47 463 HIS A CA 1
ATOM 3619 C C . HIS A 1 463 ? 17.489 -26.600 -18.587 1.00 36.47 463 HIS A C 1
ATOM 3621 O O . HIS A 1 463 ? 18.202 -27.369 -17.951 1.00 36.47 463 HIS A O 1
ATOM 3627 N N . PHE A 1 464 ? 17.051 -26.877 -19.821 1.00 38.81 464 PHE A N 1
ATOM 3628 C CA . PHE A 1 464 ? 17.568 -27.987 -20.616 1.00 38.81 464 PHE A CA 1
ATOM 3629 C C . PHE A 1 464 ? 19.084 -27.835 -20.729 1.00 38.81 464 PHE A C 1
ATOM 3631 O O . PHE A 1 464 ? 19.621 -27.109 -21.568 1.00 38.81 464 PHE A O 1
ATOM 3638 N N . VAL A 1 465 ? 19.786 -28.529 -19.847 1.00 39.66 465 VAL A N 1
ATOM 3639 C CA . VAL A 1 465 ? 21.197 -28.816 -19.974 1.00 39.66 465 VAL A CA 1
ATOM 3640 C C . VAL A 1 465 ? 21.292 -29.708 -21.211 1.00 39.66 465 VAL A C 1
ATOM 3642 O O . VAL A 1 465 ? 21.071 -30.911 -21.123 1.00 39.66 465 VAL A O 1
ATOM 3645 N N . LEU A 1 466 ? 21.532 -29.093 -22.380 1.00 38.62 466 LEU A N 1
ATOM 3646 C CA . LEU A 1 466 ? 21.654 -29.788 -23.668 1.00 38.62 466 LEU A CA 1
ATOM 3647 C C . LEU A 1 466 ? 22.540 -31.026 -23.489 1.00 38.62 466 LEU A C 1
ATOM 3649 O O . LEU A 1 466 ? 23.531 -30.963 -22.752 1.00 38.62 466 LEU A O 1
ATOM 3653 N N . ASP A 1 467 ? 22.220 -32.147 -24.126 1.00 47.12 467 ASP A N 1
ATOM 3654 C CA . ASP A 1 467 ? 23.113 -33.302 -24.059 1.00 47.12 467 ASP A CA 1
ATOM 3655 C C . ASP A 1 467 ? 24.493 -32.960 -24.668 1.00 47.12 467 ASP A C 1
ATOM 3657 O O . ASP A 1 467 ? 24.697 -31.910 -25.294 1.00 47.12 467 ASP A O 1
ATOM 3661 N N . LEU A 1 468 ? 25.485 -33.821 -24.440 1.00 48.47 468 LEU A N 1
ATOM 3662 C CA . LEU A 1 468 ? 26.856 -33.561 -24.880 1.00 48.47 468 LEU A CA 1
ATOM 3663 C C . LEU A 1 468 ? 26.937 -33.330 -26.404 1.00 48.47 468 LEU A C 1
ATOM 3665 O O . LEU A 1 468 ? 27.713 -32.488 -26.857 1.00 48.47 468 LEU A O 1
ATOM 3669 N N . LEU A 1 469 ? 26.116 -34.034 -27.190 1.00 58.84 469 LEU A N 1
ATOM 3670 C CA . LEU A 1 469 ? 26.074 -33.947 -28.652 1.00 58.84 469 LEU A CA 1
ATOM 3671 C C . LEU A 1 469 ? 25.452 -32.626 -29.114 1.00 58.84 469 LEU A C 1
ATOM 3673 O O . LEU A 1 469 ? 26.034 -31.939 -29.953 1.00 58.84 469 LEU A O 1
ATOM 3677 N N . ALA A 1 470 ? 24.339 -32.215 -28.513 1.00 48.25 470 ALA A N 1
ATOM 3678 C CA . ALA A 1 470 ? 23.658 -30.962 -28.795 1.00 48.25 470 ALA A CA 1
ATOM 3679 C C . ALA A 1 470 ? 24.509 -29.747 -28.395 1.00 48.25 470 ALA A C 1
ATOM 3681 O O . ALA A 1 470 ? 24.606 -28.796 -29.169 1.00 48.25 470 ALA A O 1
ATOM 3682 N N . ARG A 1 471 ? 25.229 -29.792 -27.260 1.00 48.59 471 ARG A N 1
ATOM 3683 C CA . ARG A 1 471 ? 26.212 -28.742 -26.905 1.00 48.59 471 ARG A CA 1
ATOM 3684 C C . ARG A 1 471 ? 27.365 -28.671 -27.893 1.00 48.59 471 ARG A C 1
ATOM 3686 O O . ARG A 1 471 ? 27.867 -27.585 -28.172 1.00 48.59 471 ARG A O 1
ATOM 3693 N N . THR A 1 472 ? 27.815 -29.817 -28.397 1.00 55.38 472 THR A N 1
ATOM 3694 C CA . THR A 1 472 ? 28.920 -29.882 -29.361 1.00 55.38 472 THR A CA 1
ATOM 3695 C C . THR A 1 472 ? 28.477 -29.328 -30.713 1.00 55.38 472 THR A C 1
ATOM 3697 O O . THR A 1 472 ? 29.194 -28.524 -31.306 1.00 55.38 472 THR A O 1
ATOM 3700 N N . HIS A 1 473 ? 27.259 -29.661 -31.143 1.00 57.47 473 HIS A N 1
ATOM 3701 C CA . HIS A 1 473 ? 26.647 -29.114 -32.345 1.00 57.47 473 HIS A CA 1
ATOM 3702 C C . HIS A 1 473 ? 26.448 -27.597 -32.243 1.00 57.47 473 HIS A C 1
ATOM 3704 O O . HIS A 1 473 ? 26.889 -26.876 -33.134 1.00 57.47 473 HIS A O 1
ATOM 3710 N N . GLU A 1 474 ? 25.886 -27.094 -31.137 1.00 44.66 474 GLU A N 1
ATOM 3711 C CA . GLU A 1 474 ? 25.641 -25.658 -30.929 1.00 44.66 474 GLU A CA 1
ATOM 3712 C C . GLU A 1 474 ? 26.953 -24.850 -30.841 1.00 44.66 474 GLU A C 1
ATOM 3714 O O . GLU A 1 474 ? 27.050 -23.734 -31.361 1.00 44.66 474 GLU A O 1
ATOM 3719 N N . ARG A 1 475 ? 28.010 -25.429 -30.249 1.00 49.91 475 ARG A N 1
ATOM 3720 C CA . ARG A 1 475 ? 29.367 -24.850 -30.251 1.00 49.91 475 ARG A CA 1
ATOM 3721 C C . ARG A 1 475 ? 29.946 -24.761 -31.661 1.00 49.91 475 ARG A C 1
ATOM 3723 O O . ARG A 1 475 ? 30.523 -23.730 -32.002 1.00 49.91 475 ARG A O 1
ATOM 3730 N N . GLN A 1 476 ? 29.757 -25.791 -32.487 1.00 56.28 476 GLN A N 1
ATOM 3731 C CA . GLN A 1 476 ? 30.183 -25.781 -33.889 1.00 56.28 476 GLN A CA 1
ATOM 3732 C C . GLN A 1 476 ? 29.414 -24.740 -34.712 1.00 56.28 476 GLN A C 1
ATOM 3734 O O . GLN A 1 476 ? 30.040 -23.991 -35.459 1.00 56.28 476 GLN A O 1
ATOM 3739 N N . THR A 1 477 ? 28.091 -24.624 -34.531 1.00 51.09 477 THR A N 1
ATOM 3740 C CA . THR A 1 477 ? 27.272 -23.622 -35.244 1.00 51.09 477 THR A CA 1
ATOM 3741 C C . THR A 1 477 ? 27.638 -22.190 -34.858 1.00 51.09 477 THR A C 1
ATOM 3743 O O . THR A 1 477 ? 27.504 -21.279 -35.669 1.00 51.09 477 THR A O 1
ATOM 3746 N N . ARG A 1 478 ? 28.105 -21.976 -33.623 1.00 44.19 478 ARG A N 1
ATOM 3747 C CA . ARG A 1 478 ? 28.492 -20.655 -33.101 1.00 44.19 478 ARG A CA 1
ATOM 3748 C C . ARG A 1 478 ? 29.996 -20.372 -33.167 1.00 44.19 478 ARG A C 1
ATOM 3750 O O . ARG A 1 478 ? 30.427 -19.344 -32.651 1.00 44.19 478 ARG A O 1
ATOM 3757 N N . HIS A 1 479 ? 30.785 -21.250 -33.790 1.00 50.78 479 HIS A N 1
ATOM 3758 C CA . HIS A 1 479 ? 32.250 -21.153 -33.879 1.00 50.78 479 HIS A CA 1
ATOM 3759 C C . HIS A 1 479 ? 32.954 -20.983 -32.516 1.00 50.78 479 HIS A C 1
ATOM 3761 O O . HIS A 1 479 ? 33.950 -20.270 -32.397 1.00 50.78 479 HIS A O 1
ATOM 3767 N N . ILE A 1 480 ? 32.439 -21.639 -31.473 1.00 44.31 480 ILE A N 1
ATOM 3768 C CA . ILE A 1 480 ? 32.997 -21.615 -30.117 1.00 44.31 480 ILE A CA 1
ATOM 3769 C C . ILE A 1 480 ? 33.910 -22.835 -29.946 1.00 44.31 480 ILE A C 1
ATOM 3771 O O . ILE A 1 480 ? 33.458 -23.973 -30.078 1.00 44.31 480 ILE A O 1
ATOM 3775 N N . ALA A 1 481 ? 35.191 -22.610 -29.644 1.00 40.12 481 ALA A N 1
ATOM 3776 C CA . ALA A 1 481 ? 36.160 -23.687 -29.439 1.00 40.12 481 ALA A CA 1
ATOM 3777 C C . ALA A 1 481 ? 35.810 -24.551 -28.202 1.00 40.12 481 ALA A C 1
ATOM 3779 O O . ALA A 1 481 ? 35.323 -24.018 -27.199 1.00 40.12 481 ALA A O 1
ATOM 3780 N N . PRO A 1 482 ? 36.047 -25.878 -28.239 1.00 42.19 482 PRO A N 1
ATOM 3781 C CA . PRO A 1 482 ? 35.874 -26.735 -27.071 1.00 42.19 482 PRO A CA 1
ATOM 3782 C C . PRO A 1 482 ? 36.898 -26.387 -25.981 1.00 42.19 482 PRO A C 1
ATOM 3784 O O . PRO A 1 482 ? 38.047 -26.060 -26.273 1.00 42.19 482 PRO A O 1
ATOM 3787 N N . MET A 1 483 ? 36.476 -26.462 -24.716 1.00 36.59 483 MET A N 1
ATOM 3788 C CA . MET A 1 483 ? 37.378 -26.282 -23.574 1.00 36.59 483 MET A CA 1
ATOM 3789 C C . MET A 1 483 ? 38.368 -27.457 -23.503 1.00 36.59 483 MET A C 1
ATOM 3791 O O . MET A 1 483 ? 37.943 -28.595 -23.717 1.00 36.59 483 MET A O 1
ATOM 3795 N N . PRO A 1 484 ? 39.653 -27.215 -23.192 1.00 32.53 484 PRO A N 1
ATOM 3796 C CA . PRO A 1 484 ? 40.615 -28.289 -22.982 1.00 32.53 484 PRO A CA 1
ATOM 3797 C C . PRO A 1 484 ? 40.197 -29.144 -21.780 1.00 32.53 484 PRO A C 1
ATOM 3799 O O . PRO A 1 484 ? 39.846 -28.612 -20.726 1.00 32.53 484 PRO A O 1
ATOM 3802 N N . SER A 1 485 ? 40.219 -30.464 -21.956 1.00 32.09 485 SER A N 1
ATOM 3803 C CA . SER A 1 485 ? 40.045 -31.428 -20.871 1.00 32.09 485 SER A CA 1
ATOM 3804 C C . SER A 1 485 ? 41.297 -31.425 -19.996 1.00 32.09 485 SER A C 1
ATOM 3806 O O . SER A 1 485 ? 42.385 -31.703 -20.506 1.00 32.09 485 SER A O 1
ATOM 3808 N N . TRP A 1 486 ? 41.143 -31.104 -18.715 1.00 35.78 486 TRP A N 1
ATOM 3809 C CA . TRP A 1 486 ? 42.112 -31.427 -17.669 1.00 35.78 486 TRP A CA 1
ATOM 3810 C C . TRP A 1 486 ? 41.669 -32.693 -16.945 1.00 35.78 486 TRP A C 1
ATOM 3812 O O . TRP A 1 486 ? 40.440 -32.850 -16.751 1.00 35.78 486 TRP A O 1
#

InterPro domains:
  IPR010598 D-glucuronyl C5-epimerase, C-terminal [PF06662] (57-212)
  IPR039721 D-glucuronyl C5-epimerase [PTHR13174] (12-216)

Secondary structure (DSSP, 8-state):
-HHHHHHHHTTS-HHHHHHHHHHHHHHHHTPEEETTTEEE-PEEPPSSSTTTT-EE--HHHHHHHHHHHHHHHHHH--HHHHHHHHHHHHTTSSBGGGTSSEEEETTTEEEE-SS--SSP--BHHHHHHHHHHHHHHHHHH--HHHHHHHHHHHHHHHHHHHHHB-SSSBBSBTTT-PBPPHHHHHHHHHHHHHGGGSGGGHHHHHHHHHHHHHHH-HHHHHHHHHHHHHHHHHHHHHHHHHHHHSPPPPP-SSEEEEEE-SSSS--THHHHHHHHHHHHTTTTEEEEEEES---S--TT-EEEE-S-TT--TTSTTHHHHHHHHHHHHHHHHHHTT---SEE--SSTTHHHHHHHHHHHHTT-EEEEE-SSTTTGGG-HHHHHHHHHHHTTS-HHHIIIIIHHHHHHHHHHHHHHHHHHHHH-SEEEEES-TTSSHHHHHHHTT--GGGEEEE-----TTTS----HHHHHHHHHHTTPPPPPP-

pLDDT: mean 83.48, std 14.79, range [32.09, 98.38]

Foldseek 3Di:
DVLVVVCVVVVRPPVSVVVLLVVLVVLLVQWDDQPDFAIAHWDQDDCDDPQHRHTFGALLRLLVNLVSLLVSCVVPVDCSSVSNNRRSLVLLVDQLVSVHQWDDFFAQAIFGARTSDPVGFRFLLSRLSSLNSLVSVCVVPVDPVSVVSSVRHLVNCLVCLVLQDPQQFGARTNQVRQTDDLVVLVSQLVSLVVVVVDPVSPVSPVSSVSSVVNSVDPVSNVVSVVVNVVCVVCVVVLVVVLCVQQPEDPDDPQAEEEEEEQAPPDDDLLVVVVVVVCVVCPRNYDYEYEYADYDDPCPPHHYDHWDHPQLHCLWPPSLVVVLVGSLVSLLVCRSVHVNHQEYEYAALFRRLLSNLVSCVSNVRAYEYEHACLLPLLVPPVNVVVSLVVLVVDDPVCSVPPVVVTSVVSSVNRVVRNLSSLVRHSAYEYEDDPPPCNVVSSVVSVRDSSRYDYDYSPPPPVPPPPDPPVRVVVVCVVVVNDDDDDD